Protein AF-0000000083554144 (afdb_homodimer)

Foldseek 3Di:
DDDDDDDDDPDDDDPDDDDDDDDDDDDDDDDDDDDDDPDPPPPPPPPPPPPPPPPLPLQPPDCVLQNLDAPDPDAWDDLVQLQVLAAPPFDSAFDFDPVLLVLLVVLVVCQQCQVAPLSPPDPDGSLVVLLVQLVVQLCVFAVLVCVLPVDSVVVSSVVSNVSSLLSVCSHPDLSSLLRSLLVLLQVCLPRVSDDSNSLNSNLVSSLVSSLVSNVVPSDPVNSNSSSRSSSSSSSSSSGNNVRVPDDPPDDGDDDPVPPPPPPPPPPDPPD/DDDPDDDDDDDDDDDDDDDDYDDDDDDPDDDDDPDDDDCPPPCPPPPPPPPPPVPLPLLPPDCVLQNLDAPDPDAWDDLVQLQVLAAPPFDSAFDFDPVLLVLLVVLVVCQQCLPAPLSPPDPDGSLVVLLVQLVVQLCVFAVLVCVLPVDSVVVSSVVSNVSSLLSVCSHPDLSSLLRSLLVLLQVCLPRVSDDSNSLNSNLVSSLVSSLVSNVVPSDPVNSNSSSRSSSSSSSSSSGNNVRVPDDPPDDGDDDPVPPPPPPPPPVPPDD

Sequence (542 aa):
MHGTQRAQKRGGQGWAALFVLAKLPSSCRGKDNISTTSSLSGGLSIIGMGAKQGKVARGDISEDKFPTKEFLKHGLASSDHVHHYLPANLPLFPTLNPTYAQECTKTWRDICKATPDKMKGYDKAGIVLFQDEFFHRLFQRDTSMEAVFPSPKKRAEVLVLAMTFVLRTAVEDHELVKNRCRHLGHMHRSIPLMRPHHFAVYVGTCIEVIMHWLGKEGTPYVGEAWSNVMGFYLKYILQAFLFQTVDEAEFAQNTNANVGPTTATTASKSAMHGTQRAQKRGGQGWAALFVLAKLPSSCRGKDNISTTSSLSGGLSIIGMGAKQGKVARGDISEDKFPTKEFLKHGLASSDHVHHYLPANLPLFPTLNPTYAQECTKTWRDICKATPDKMKGYDKAGIVLFQDEFFHRLFQRDTSMEAVFPSPKKRAEVLVLAMTFVLRTAVEDHELVKNRCRHLGHMHRSIPLMRPHHFAVYVGTCIEVIMHWLGKEGTPYVGEAWSNVMGFYLKYILQAFLFQTVDEAEFAQNTNANVGPTTATTASKSA

Secondary structure (DSSP, 8-state):
--------------------------------------------------------------TTTS--S---SS----HHHHHHTS-TTS-SS----HHHHHHHHHHHHHHHTT-SGGGTT--S-HHHHHHHHHHHHHHHH-TTHHHHS--HHHHHHHHHHHHHHHHHHTTS-HHHHHHHHHHHHHHHTT-TT--HHHHHHHHHHHHHHHHHHHGGG--HHHHHHHHHHHHHHHHHHHHHHTTTT--TT-------TT-------------/--------------------------------------------------------------TTTS--S---SS----HHHHHHTS-TTS-SS----HHHHHHHHHHHHHHHTT-SGGGTT--S-HHHHHHHHHHHHHHHH-TTHHHHS--HHHHHHHHHHHHHHHHHHTTS-HHHHHHHHHHHHHHHTT-TT--HHHHHHHHHHHHHHHHHHHGGG--HHHHHHHHHHHHHHHHHHHHHHTTTT--TT-------TT-------------

Solvent-accessible surface area (backbone atoms only — not comparable to full-atom values): 31967 Å² total; per-residue (Å²): 132,93,73,90,71,98,80,74,87,71,85,80,89,74,92,71,88,77,91,81,76,85,74,83,91,82,80,92,76,89,77,89,82,89,80,89,69,83,69,86,66,84,76,77,78,72,80,70,81,70,73,75,70,74,72,73,72,74,66,71,83,38,60,86,80,45,36,55,60,79,72,72,90,58,70,65,35,54,67,45,61,40,28,21,37,37,50,43,43,28,27,81,59,36,54,78,44,62,67,35,37,49,52,46,46,52,53,48,52,34,44,46,66,35,63,28,73,68,41,57,85,56,97,60,57,18,50,56,55,47,52,54,54,39,53,53,53,42,38,73,73,35,56,69,52,42,73,65,47,72,47,71,68,58,48,52,52,48,51,53,38,51,52,49,48,49,60,67,44,43,73,49,60,65,70,41,45,42,19,24,26,26,51,49,14,46,58,53,62,72,43,84,75,66,54,72,37,51,56,24,52,52,53,52,42,48,53,50,45,52,27,56,47,31,27,60,71,16,28,70,66,51,42,49,22,46,32,16,47,53,38,36,50,48,50,34,18,37,24,27,38,39,38,94,61,73,59,52,72,47,66,62,68,69,53,46,41,82,66,56,79,78,71,77,79,77,73,86,66,77,121,138,89,71,95,79,82,84,91,90,75,96,79,83,89,78,81,78,78,86,86,81,84,90,85,84,88,83,77,86,76,90,78,85,75,67,88,66,84,70,87,65,83,75,74,77,71,77,66,78,64,70,73,68,73,70,74,73,75,64,73,82,37,60,86,80,44,35,53,61,79,72,72,90,60,71,65,37,54,67,47,60,39,26,22,36,36,50,43,42,28,26,81,60,38,53,80,42,62,68,35,38,50,52,44,47,51,54,49,52,34,42,45,66,34,64,30,73,70,40,56,85,57,95,61,57,19,51,57,54,47,52,53,53,37,53,52,53,42,38,71,72,35,54,69,53,42,76,64,46,72,46,71,67,58,46,51,52,49,52,52,38,51,51,49,48,49,61,66,43,43,72,51,60,65,70,41,46,43,18,22,27,26,51,48,14,47,57,53,62,72,44,82,74,62,54,73,37,52,55,24,52,53,53,50,43,47,53,52,44,52,26,56,48,32,25,59,70,18,29,71,66,52,44,49,23,47,32,17,47,53,37,35,50,48,50,33,17,37,23,26,40,40,36,94,62,74,58,51,71,47,65,61,66,70,52,44,40,80,66,58,78,81,72,78,79,73,83,72,67,90,121

pLDDT: mean 75.61, std 32.8, range [14.61, 98.88]

Radius of gyration: 33.36 Å; Cα contacts (8 Å, |Δi|>4): 624; chains: 2; bounding box: 78×116×112 Å

Nearest PDB structures (foldseek):
  2qsp-assembly1_A  TM=7.028E-01  e=3.018E-03  Bos taurus
  6ii1-assembly1_A  TM=6.985E-01  e=4.819E-03  Bos taurus
  6ihx-assembly1_A  TM=6.980E-01  e=4.819E-03  Bos taurus
  1bbb-assembly1_A  TM=6.926E-01  e=5.292E-03  Homo sapiens
  1la6-assembly1_B-2  TM=7.670E-01  e=2.034E-01  Trematomus newnesi

Structure (mmCIF, N/CA/C/O backbone):
data_AF-0000000083554144-model_v1
#
loop_
_entity.id
_entity.type
_entity.pdbx_description
1 polymer 'Globin domain-containing protein'
#
loop_
_atom_site.group_PDB
_atom_site.id
_atom_site.type_symbol
_atom_site.label_atom_id
_atom_site.label_alt_id
_atom_site.label_comp_id
_atom_site.label_asym_id
_atom_site.label_entity_id
_atom_site.label_seq_id
_atom_site.pdbx_PDB_ins_code
_atom_site.Cartn_x
_atom_site.Cartn_y
_atom_site.Cartn_z
_atom_site.occupancy
_atom_site.B_iso_or_equiv
_atom_site.auth_seq_id
_atom_site.auth_comp_id
_atom_site.auth_asym_id
_atom_site.auth_atom_id
_atom_site.pdbx_PDB_model_num
ATOM 1 N N . MET A 1 1 ? 35.875 -9.719 46.844 1 17.88 1 MET A N 1
ATOM 2 C CA . MET A 1 1 ? 35.938 -11.172 46.906 1 17.88 1 MET A CA 1
ATOM 3 C C . MET A 1 1 ? 34.531 -11.781 46.906 1 17.88 1 MET A C 1
ATOM 5 O O . MET A 1 1 ? 34.281 -12.805 46.281 1 17.88 1 MET A O 1
ATOM 9 N N . HIS A 1 2 ? 33.719 -11.586 47.969 1 17.22 2 HIS A N 1
ATOM 10 C CA . HIS A 1 2 ? 33 -12.75 48.5 1 17.22 2 HIS A CA 1
ATOM 11 C C . HIS A 1 2 ? 31.859 -13.164 47.562 1 17.22 2 HIS A C 1
ATOM 13 O O . HIS A 1 2 ? 31.234 -12.312 46.938 1 17.22 2 HIS A O 1
ATOM 19 N N . GLY A 1 3 ? 31.469 -14.555 47.438 1 17.11 3 GLY A N 1
ATOM 20 C CA . GLY A 1 3 ? 31.047 -15.859 46.969 1 17.11 3 GLY A CA 1
ATOM 21 C C . GLY A 1 3 ? 29.578 -16.156 47.219 1 17.11 3 GLY A C 1
ATOM 22 O O . GLY A 1 3 ? 29.078 -17.219 46.844 1 17.11 3 GLY A O 1
ATOM 23 N N . THR A 1 4 ? 28.859 -15.43 48.125 1 17.31 4 THR A N 1
ATOM 24 C CA . THR A 1 4 ? 28 -16.359 48.844 1 17.31 4 THR A CA 1
ATOM 25 C C . THR A 1 4 ? 27.078 -17.109 47.875 1 17.31 4 THR A C 1
ATOM 27 O O . THR A 1 4 ? 26.812 -16.641 46.781 1 17.31 4 THR A O 1
ATOM 30 N N . GLN A 1 5 ? 26.406 -18.234 48.312 1 15.64 5 GLN A N 1
ATOM 31 C CA . GLN A 1 5 ? 26.031 -19.641 48.375 1 15.64 5 GLN A CA 1
ATOM 32 C C . GLN A 1 5 ? 24.594 -19.828 47.906 1 15.64 5 GLN A C 1
ATOM 34 O O . GLN A 1 5 ? 24.281 -20.844 47.281 1 15.64 5 GLN A O 1
ATOM 39 N N . ARG A 1 6 ? 23.516 -19.078 48.344 1 15.94 6 ARG A N 1
ATOM 40 C CA . ARG A 1 6 ? 22.547 -20 48.906 1 15.94 6 ARG A CA 1
ATOM 41 C C . ARG A 1 6 ? 21.859 -20.812 47.812 1 15.94 6 ARG A C 1
ATOM 43 O O . ARG A 1 6 ? 21.469 -20.266 46.781 1 15.94 6 ARG A O 1
ATOM 50 N N . ALA A 1 7 ? 21.656 -22.172 48.031 1 15.89 7 ALA A N 1
ATOM 51 C CA . ALA A 1 7 ? 21.391 -23.547 47.656 1 15.89 7 ALA A CA 1
ATOM 52 C C . ALA A 1 7 ? 19.969 -23.703 47.125 1 15.89 7 ALA A C 1
ATOM 54 O O . ALA A 1 7 ? 19.75 -24.203 46.031 1 15.89 7 ALA A O 1
ATOM 55 N N . GLN A 1 8 ? 18.953 -24.109 47.969 1 14.75 8 GLN A N 1
ATOM 56 C CA . GLN A 1 8 ? 18.484 -25.484 48.062 1 14.75 8 GLN A CA 1
ATOM 57 C C . GLN A 1 8 ? 17.172 -25.656 47.281 1 14.75 8 GLN A C 1
ATOM 59 O O . GLN A 1 8 ? 16.812 -26.766 46.875 1 14.75 8 GLN A O 1
ATOM 64 N N . LYS A 1 9 ? 16.156 -24.766 47.125 1 16.02 9 LYS A N 1
ATOM 65 C CA . LYS A 1 9 ? 14.891 -25.297 47.594 1 16.02 9 LYS A CA 1
ATOM 66 C C . LYS A 1 9 ? 14.258 -26.203 46.531 1 16.02 9 LYS A C 1
ATOM 68 O O . LYS A 1 9 ? 13.438 -25.75 45.719 1 16.02 9 LYS A O 1
ATOM 73 N N . ARG A 1 10 ? 14.836 -26.906 45.625 1 16.81 10 ARG A N 1
ATOM 74 C CA . ARG A 1 10 ? 14.094 -27.406 44.469 1 16.81 10 ARG A CA 1
ATOM 75 C C . ARG A 1 10 ? 13.258 -28.625 44.844 1 16.81 10 ARG A C 1
ATOM 77 O O . ARG A 1 10 ? 13.586 -29.75 44.438 1 16.81 10 ARG A O 1
ATOM 84 N N . GLY A 1 11 ? 12.68 -28.625 46.094 1 14.91 11 GLY A N 1
ATOM 85 C CA . GLY A 1 11 ? 12.164 -29.938 46.406 1 14.91 11 GLY A CA 1
ATOM 86 C C . GLY A 1 11 ? 11.258 -30.5 45.312 1 14.91 11 GLY A C 1
ATOM 87 O O . GLY A 1 11 ? 10.812 -29.75 44.438 1 14.91 11 GLY A O 1
ATOM 88 N N . GLY A 1 12 ? 10.852 -31.875 45.375 1 15.37 12 GLY A N 1
ATOM 89 C CA . GLY A 1 12 ? 10.648 -33.25 44.875 1 15.37 12 GLY A CA 1
ATOM 90 C C . GLY A 1 12 ? 9.203 -33.531 44.5 1 15.37 12 GLY A C 1
ATOM 91 O O . GLY A 1 12 ? 8.938 -34.156 43.469 1 15.37 12 GLY A O 1
ATOM 92 N N . GLN A 1 13 ? 8.062 -33.188 45.406 1 15.28 13 GLN A N 1
ATOM 93 C CA . GLN A 1 13 ? 7.27 -34.375 45.719 1 15.28 13 GLN A CA 1
ATOM 94 C C . GLN A 1 13 ? 6.348 -34.75 44.562 1 15.28 13 GLN A C 1
ATOM 96 O O . GLN A 1 13 ? 5.977 -33.906 43.75 1 15.28 13 GLN A O 1
ATOM 101 N N . GLY A 1 14 ? 5.902 -36.125 44.469 1 15.27 14 GLY A N 1
ATOM 102 C CA . GLY A 1 14 ? 5.426 -37.344 43.875 1 15.27 14 GLY A CA 1
ATOM 103 C C . GLY A 1 14 ? 3.92 -37.406 43.719 1 15.27 14 GLY A C 1
ATOM 104 O O . GLY A 1 14 ? 3.283 -38.406 44.031 1 15.27 14 GLY A O 1
ATOM 105 N N . TRP A 1 15 ? 3.18 -36.219 43.531 1 14.61 15 TRP A N 1
ATOM 106 C CA . TRP A 1 15 ? 1.787 -36.5 43.875 1 14.61 15 TRP A CA 1
ATOM 107 C C . TRP A 1 15 ? 1.261 -37.688 43.094 1 14.61 15 TRP A C 1
ATOM 109 O O . TRP A 1 15 ? 1.329 -37.719 41.875 1 14.61 15 TRP A O 1
ATOM 119 N N . ALA A 1 16 ? 0.867 -38.688 43.844 1 14.66 16 ALA A N 1
ATOM 120 C CA . ALA A 1 16 ? 0.382 -40.062 43.781 1 14.66 16 ALA A CA 1
ATOM 121 C C . ALA A 1 16 ? -0.88 -40.188 42.938 1 14.66 16 ALA A C 1
ATOM 123 O O . ALA A 1 16 ? -0.946 -41 42.031 1 14.66 16 ALA A O 1
ATOM 124 N N . ALA A 1 17 ? -2.139 -40.031 43.562 1 14.71 17 ALA A N 1
ATOM 125 C CA . ALA A 1 17 ? -2.904 -41.219 43.875 1 14.71 17 ALA A CA 1
ATOM 126 C C . ALA A 1 17 ? -3.775 -41.625 42.688 1 14.71 17 ALA A C 1
ATOM 128 O O . ALA A 1 17 ? -3.928 -40.875 41.719 1 14.71 17 ALA A O 1
ATOM 129 N N . LEU A 1 18 ? -5.129 -41.656 42.906 1 14.69 18 LEU A N 1
ATOM 130 C CA . LEU A 1 18 ? -5.973 -42.812 43.156 1 14.69 18 LEU A CA 1
ATOM 131 C C . LEU A 1 18 ? -6.824 -43.156 41.938 1 14.69 18 LEU A C 1
ATOM 133 O O . LEU A 1 18 ? -6.855 -44.281 41.469 1 14.69 18 LEU A O 1
ATOM 137 N N . PHE A 1 19 ? -8.133 -42.594 41.812 1 15.52 19 PHE A N 1
ATOM 138 C CA . PHE A 1 19 ? -9.203 -43.531 42.062 1 15.52 19 PHE A CA 1
ATOM 139 C C . PHE A 1 19 ? -9.562 -44.25 40.75 1 15.52 19 PHE A C 1
ATOM 141 O O . PHE A 1 19 ? -9.25 -43.781 39.656 1 15.52 19 PHE A O 1
ATOM 148 N N . VAL A 1 20 ? -10.859 -44.844 40.812 1 15.09 20 VAL A N 1
ATOM 149 C CA . VAL A 1 20 ? -11.594 -46.094 40.719 1 15.09 20 VAL A CA 1
ATOM 150 C C . VAL A 1 20 ? -12.195 -46.281 39.344 1 15.09 20 VAL A C 1
ATOM 152 O O . VAL A 1 20 ? -12.742 -45.344 38.781 1 15.09 20 VAL A O 1
ATOM 155 N N . LEU A 1 21 ? -12.078 -47.438 38.781 1 15.82 21 LEU A N 1
ATOM 156 C CA . LEU A 1 21 ? -12.188 -48.219 37.562 1 15.82 21 LEU A CA 1
ATOM 157 C C . LEU A 1 21 ? -13.648 -48.375 37.156 1 15.82 21 LEU A C 1
ATOM 159 O O . LEU A 1 21 ? -13.969 -49.25 36.344 1 15.82 21 LEU A O 1
ATOM 163 N N . ALA A 1 22 ? -14.609 -47.562 37.719 1 15.59 22 ALA A N 1
ATOM 164 C CA . ALA A 1 22 ? -15.758 -48.469 37.75 1 15.59 22 ALA A CA 1
ATOM 165 C C . ALA A 1 22 ? -16.141 -48.906 36.312 1 15.59 22 ALA A C 1
ATOM 167 O O . ALA A 1 22 ? -16.125 -48.094 35.406 1 15.59 22 ALA A O 1
ATOM 168 N N . LYS A 1 23 ? -16.531 -50.219 36.25 1 15.53 23 LYS A N 1
ATOM 169 C CA . LYS A 1 23 ? -16.656 -51.312 35.281 1 15.53 23 LYS A CA 1
ATOM 170 C C . LYS A 1 23 ? -17.875 -51.125 34.406 1 15.53 23 LYS A C 1
ATOM 172 O O . LYS A 1 23 ? -17.844 -51.469 33.219 1 15.53 23 LYS A O 1
ATOM 177 N N . LEU A 1 24 ? -19.094 -50.625 34.812 1 15.6 24 LEU A N 1
ATOM 178 C CA . LEU A 1 24 ? -19.969 -51.781 34.625 1 15.6 24 LEU A CA 1
ATOM 179 C C . LEU A 1 24 ? -20.281 -51.969 33.125 1 15.6 24 LEU A C 1
ATOM 181 O O . LEU A 1 24 ? -20.141 -51.031 32.344 1 15.6 24 LEU A O 1
ATOM 185 N N . PRO A 1 25 ? -21.516 -52.75 32.938 1 15.66 25 PRO A N 1
ATOM 186 C CA . PRO A 1 25 ? -21.906 -53.938 32.156 1 15.66 25 PRO A CA 1
ATOM 187 C C . PRO A 1 25 ? -22.391 -53.594 30.75 1 15.66 25 PRO A C 1
ATOM 189 O O . PRO A 1 25 ? -22.703 -52.438 30.469 1 15.66 25 PRO A O 1
ATOM 192 N N . SER A 1 26 ? -22.953 -54.656 30.141 1 15.27 26 SER A N 1
ATOM 193 C CA . SER A 1 26 ? -23 -55.469 28.938 1 15.27 26 SER A CA 1
ATOM 194 C C . SER A 1 26 ? -24.062 -54.969 27.969 1 15.27 26 SER A C 1
ATOM 196 O O . SER A 1 26 ? -23.781 -54.781 26.766 1 15.27 26 SER A O 1
ATOM 198 N N . SER A 1 27 ? -25.406 -55.156 28.297 1 15.12 27 SER A N 1
ATOM 199 C CA . SER A 1 27 ? -26.125 -56.188 27.531 1 15.12 27 SER A CA 1
ATOM 200 C C . SER A 1 27 ? -26.781 -55.562 26.297 1 15.12 27 SER A C 1
ATOM 202 O O . SER A 1 27 ? -26.688 -56.125 25.203 1 15.12 27 SER A O 1
ATOM 204 N N . CYS A 1 28 ? -27.984 -54.906 26.422 1 16.28 28 CYS A N 1
ATOM 205 C CA . CYS A 1 28 ? -29.219 -55.438 25.859 1 16.28 28 CYS A CA 1
ATOM 206 C C . CYS A 1 28 ? -29.328 -55.125 24.375 1 16.28 28 CYS A C 1
ATOM 208 O O . CYS A 1 28 ? -28.922 -54.062 23.922 1 16.28 28 CYS A O 1
ATOM 210 N N . ARG A 1 29 ? -30.188 -55.969 23.609 1 15.49 29 ARG A N 1
ATOM 211 C CA . ARG A 1 29 ? -30.406 -56.781 22.406 1 15.49 29 ARG A CA 1
ATOM 212 C C . ARG A 1 29 ? -31.141 -56 21.344 1 15.49 29 ARG A C 1
ATOM 214 O O . ARG A 1 29 ? -30.875 -56.156 20.141 1 15.49 29 ARG A O 1
ATOM 221 N N . GLY A 1 30 ? -32.25 -55.312 21.641 1 16 30 GLY A N 1
ATOM 222 C CA . GLY A 1 30 ? -33.406 -55.781 20.859 1 16 30 GLY A CA 1
ATOM 223 C C . GLY A 1 30 ? -33.344 -55.312 19.406 1 16 30 GLY A C 1
ATOM 224 O O . GLY A 1 30 ? -32.812 -54.25 19.125 1 16 30 GLY A O 1
ATOM 225 N N . LYS A 1 31 ? -33.969 -56.125 18.469 1 16.69 31 LYS A N 1
ATOM 226 C CA . LYS A 1 31 ? -33.906 -56.562 17.062 1 16.69 31 LYS A CA 1
ATOM 227 C C . LYS A 1 31 ? -34.562 -55.531 16.156 1 16.69 31 LYS A C 1
ATOM 229 O O . LYS A 1 31 ? -34.031 -55.188 15.094 1 16.69 31 LYS A O 1
ATOM 234 N N . ASP A 1 32 ? -35.906 -55.281 16.234 1 15.95 32 ASP A N 1
ATOM 235 C CA . ASP A 1 32 ? -36.719 -55.781 15.125 1 15.95 32 ASP A CA 1
ATOM 236 C C . ASP A 1 32 ? -36.562 -54.906 13.891 1 15.95 32 ASP A C 1
ATOM 238 O O . ASP A 1 32 ? -36.156 -53.75 13.992 1 15.95 32 ASP A O 1
ATOM 242 N N . ASN A 1 33 ? -37.719 -55.031 12.859 1 16.34 33 ASN A N 1
ATOM 243 C CA . ASN A 1 33 ? -37.938 -55.469 11.484 1 16.34 33 ASN A CA 1
ATOM 244 C C . ASN A 1 33 ? -38.125 -54.312 10.531 1 16.34 33 ASN A C 1
ATOM 246 O O . ASN A 1 33 ? -37.594 -54.312 9.43 1 16.34 33 ASN A O 1
ATOM 250 N N . ILE A 1 34 ? -39.031 -53.344 10.773 1 18.12 34 ILE A N 1
ATOM 251 C CA . ILE A 1 34 ? -40.062 -53.25 9.75 1 18.12 34 ILE A CA 1
ATOM 252 C C . ILE A 1 34 ? -39.5 -52.562 8.508 1 18.12 34 ILE A C 1
ATOM 254 O O . ILE A 1 34 ? -38.656 -51.656 8.617 1 18.12 34 ILE A O 1
ATOM 258 N N . SER A 1 35 ? -40.375 -52.719 7.285 1 16.84 35 SER A N 1
ATOM 259 C CA . SER A 1 35 ? -40.375 -53 5.852 1 16.84 35 SER A CA 1
ATOM 260 C C . SER A 1 35 ? -40.281 -51.719 5.039 1 16.84 35 SER A C 1
ATOM 262 O O . SER A 1 35 ? -39.438 -51.594 4.133 1 16.84 35 SER A O 1
ATOM 264 N N . THR A 1 36 ? -41.344 -50.844 5.012 1 19.66 36 THR A N 1
ATOM 265 C CA . THR A 1 36 ? -42.062 -50.625 3.758 1 19.66 36 THR A CA 1
ATOM 266 C C . THR A 1 36 ? -41.344 -49.594 2.906 1 19.66 36 THR A C 1
ATOM 268 O O . THR A 1 36 ? -41 -48.5 3.395 1 19.66 36 THR A O 1
ATOM 271 N N . THR A 1 37 ? -40.969 -49.938 1.632 1 17.34 37 THR A N 1
ATOM 272 C CA . THR A 1 37 ? -40.125 -49.531 0.53 1 17.34 37 THR A CA 1
ATOM 273 C C . THR A 1 37 ? -40.781 -48.406 -0.277 1 17.34 37 THR A C 1
ATOM 275 O O . THR A 1 37 ? -40.188 -47.938 -1.252 1 17.34 37 THR A O 1
ATOM 278 N N . SER A 1 38 ? -41.938 -47.781 0.047 1 20 38 SER A N 1
ATOM 279 C CA . SER A 1 38 ? -42.562 -47.375 -1.209 1 20 38 SER A CA 1
ATOM 280 C C . SER A 1 38 ? -41.688 -46.375 -1.958 1 20 38 SER A C 1
ATOM 282 O O . SER A 1 38 ? -41.062 -45.5 -1.344 1 20 38 SER A O 1
ATOM 284 N N . SER A 1 39 ? -41.438 -46.688 -3.305 1 17.97 39 SER A N 1
ATOM 285 C CA . SER A 1 39 ? -40.562 -46.281 -4.414 1 17.97 39 SER A CA 1
ATOM 286 C C . SER A 1 39 ? -41 -44.969 -5.008 1 17.97 39 SER A C 1
ATOM 288 O O . SER A 1 39 ? -40.656 -44.625 -6.133 1 17.97 39 SER A O 1
ATOM 290 N N . LEU A 1 40 ? -41.625 -44 -4.363 1 20.52 40 LEU A N 1
ATOM 291 C CA . LEU A 1 40 ? -42.188 -42.969 -5.227 1 20.52 40 LEU A CA 1
ATOM 292 C C . LEU A 1 40 ? -41.094 -42.281 -6.027 1 20.52 40 LEU A C 1
ATOM 294 O O . LEU A 1 40 ? -40.219 -41.656 -5.453 1 20.52 40 LEU A O 1
ATOM 298 N N . SER A 1 41 ? -40.844 -42.719 -7.305 1 18.3 41 SER A N 1
ATOM 299 C CA . SER A 1 41 ? -39.875 -42.375 -8.32 1 18.3 41 SER A CA 1
ATOM 300 C C . SER A 1 41 ? -40.156 -41 -8.93 1 18.3 41 SER A C 1
ATOM 302 O O . SER A 1 41 ? -39.625 -40.656 -9.969 1 18.3 41 SER A O 1
ATOM 304 N N . GLY A 1 42 ? -41.094 -40.156 -8.516 1 21.03 42 GLY A N 1
ATOM 305 C CA . GLY A 1 42 ? -41.438 -39.125 -9.484 1 21.03 42 GLY A CA 1
ATOM 306 C C . GLY A 1 42 ? -40.25 -38.281 -9.938 1 21.03 42 GLY A C 1
ATOM 307 O O . GLY A 1 42 ? -39.469 -37.844 -9.117 1 21.03 42 GLY A O 1
ATOM 308 N N . GLY A 1 43 ? -39.781 -38.5 -11.234 1 18.55 43 GLY A N 1
ATOM 309 C CA . GLY A 1 43 ? -38.656 -38 -12.008 1 18.55 43 GLY A CA 1
ATOM 310 C C . GLY A 1 43 ? -38.75 -36.5 -12.266 1 18.55 43 GLY A C 1
ATOM 311 O O . GLY A 1 43 ? -39.688 -36.031 -12.938 1 18.55 43 GLY A O 1
ATOM 312 N N . LEU A 1 44 ? -38.75 -35.594 -11.266 1 21.16 44 LEU A N 1
ATOM 313 C CA . LEU A 1 44 ? -38.719 -34.156 -11.547 1 21.16 44 LEU A CA 1
ATOM 314 C C . LEU A 1 44 ? -37.625 -33.844 -12.555 1 21.16 44 LEU A C 1
ATOM 316 O O . LEU A 1 44 ? -36.438 -34.094 -12.312 1 21.16 44 LEU A O 1
ATOM 320 N N . SER A 1 45 ? -38 -33.781 -13.875 1 20.95 45 SER A N 1
ATOM 321 C CA . SER A 1 45 ? -37.188 -33.312 -14.984 1 20.95 45 SER A CA 1
ATOM 322 C C . SER A 1 45 ? -36.656 -31.906 -14.727 1 20.95 45 SER A C 1
ATOM 324 O O . SER A 1 45 ? -37.438 -30.953 -14.633 1 20.95 45 SER A O 1
ATOM 326 N N . ILE A 1 46 ? -35.719 -31.703 -13.844 1 21.3 46 ILE A N 1
ATOM 327 C CA . ILE A 1 46 ? -35 -30.438 -13.695 1 21.3 46 ILE A CA 1
ATOM 328 C C . ILE A 1 46 ? -34.438 -30 -15.047 1 21.3 46 ILE A C 1
ATOM 330 O O . ILE A 1 46 ? -33.656 -30.703 -15.664 1 21.3 46 ILE A O 1
ATOM 334 N N . ILE A 1 47 ? -35.25 -29.328 -15.836 1 24 47 ILE A N 1
ATOM 335 C CA . ILE A 1 47 ? -34.812 -28.609 -17.031 1 24 47 ILE A CA 1
ATOM 336 C C . ILE A 1 47 ? -33.562 -27.828 -16.734 1 24 47 ILE A C 1
ATOM 338 O O . ILE A 1 47 ? -33.562 -26.891 -15.93 1 24 47 ILE A O 1
ATOM 342 N N . GLY A 1 48 ? -32.406 -28.453 -16.688 1 20.72 48 GLY A N 1
ATOM 343 C CA . GLY A 1 48 ? -31.062 -27.875 -16.578 1 20.72 48 GLY A CA 1
ATOM 344 C C . GLY A 1 48 ? -30.766 -26.859 -17.656 1 20.72 48 GLY A C 1
ATOM 345 O O . GLY A 1 48 ? -30.672 -27.188 -18.828 1 20.72 48 GLY A O 1
ATOM 346 N N . MET A 1 49 ? -31.422 -25.688 -17.703 1 24.17 49 MET A N 1
ATOM 347 C CA . MET A 1 49 ? -30.938 -24.625 -18.578 1 24.17 49 MET A CA 1
ATOM 348 C C . MET A 1 49 ? -29.406 -24.578 -18.562 1 24.17 49 MET A C 1
ATOM 350 O O . MET A 1 49 ? -28.797 -24.297 -17.531 1 24.17 49 MET A O 1
ATOM 354 N N . GLY A 1 50 ? -28.703 -25.484 -19.219 1 24.44 50 GLY A N 1
ATOM 355 C CA . GLY A 1 50 ? -27.281 -25.531 -19.531 1 24.44 50 GLY A CA 1
ATOM 356 C C . GLY A 1 50 ? -26.75 -24.234 -20.125 1 24.44 50 GLY A C 1
ATOM 357 O O . GLY A 1 50 ? -26.906 -24 -21.328 1 24.44 50 GLY A O 1
ATOM 358 N N . ALA A 1 51 ? -27.016 -23.094 -19.625 1 27.23 51 ALA A N 1
ATOM 359 C CA . ALA A 1 51 ? -26.234 -21.984 -20.188 1 27.23 51 ALA A CA 1
ATOM 360 C C . ALA A 1 51 ? -24.781 -22.406 -20.422 1 27.23 51 ALA A C 1
ATOM 362 O O . ALA A 1 51 ? -24.141 -22.953 -19.516 1 27.23 51 ALA A O 1
ATOM 363 N N . LYS A 1 52 ? -24.438 -22.672 -21.672 1 30.5 52 LYS A N 1
ATOM 364 C CA . LYS A 1 52 ? -23.078 -22.828 -22.172 1 30.5 52 LYS A CA 1
ATOM 365 C C . LYS A 1 52 ? -22.141 -21.812 -21.531 1 30.5 52 LYS A C 1
ATOM 367 O O . LYS A 1 52 ? -22.359 -20.609 -21.641 1 30.5 52 LYS A O 1
ATOM 372 N N . GLN A 1 53 ? -21.641 -22 -20.359 1 28.38 53 GLN A N 1
ATOM 373 C CA . GLN A 1 53 ? -20.438 -21.297 -19.938 1 28.38 53 GLN A CA 1
ATOM 374 C C . GLN A 1 53 ? -19.453 -21.141 -21.094 1 28.38 53 GLN A C 1
ATOM 376 O O . GLN A 1 53 ? -18.922 -22.141 -21.609 1 28.38 53 GLN A O 1
ATOM 381 N N . GLY A 1 54 ? -19.688 -20.344 -22.094 1 30.62 54 GLY A N 1
ATOM 382 C CA . GLY A 1 54 ? -18.594 -20.078 -23.031 1 30.62 54 GLY A CA 1
ATOM 383 C C . GLY A 1 54 ? -17.219 -20.266 -22.391 1 30.62 54 GLY A C 1
ATOM 384 O O . GLY A 1 54 ? -16.969 -19.75 -21.297 1 30.62 54 GLY A O 1
ATOM 385 N N . LYS A 1 55 ? -16.547 -21.406 -22.562 1 33.47 55 LYS A N 1
ATOM 386 C CA . LYS A 1 55 ? -15.172 -21.719 -22.219 1 33.47 55 LYS A CA 1
ATOM 387 C C . LYS A 1 55 ? -14.289 -20.484 -22.297 1 33.47 55 LYS A C 1
ATOM 389 O O . LYS A 1 55 ? -14.18 -19.859 -23.359 1 33.47 55 LYS A O 1
ATOM 394 N N . VAL A 1 56 ? -14.211 -19.594 -21.484 1 37 56 VAL A N 1
ATOM 395 C CA . VAL A 1 56 ? -13 -18.781 -21.359 1 37 56 VAL A CA 1
ATOM 396 C C . VAL A 1 56 ? -11.797 -19.562 -21.906 1 37 56 VAL A C 1
ATOM 398 O O . VAL A 1 56 ? -11.484 -20.656 -21.406 1 37 56 VAL A O 1
ATOM 401 N N . ALA A 1 57 ? -11.469 -19.594 -23.188 1 39 57 ALA A N 1
ATOM 402 C CA . ALA A 1 57 ? -10.25 -20.141 -23.766 1 39 57 ALA A CA 1
ATOM 403 C C . ALA A 1 57 ? -9.125 -20.188 -22.734 1 39 57 ALA A C 1
ATOM 405 O O . ALA A 1 57 ? -8.828 -19.188 -22.078 1 39 57 ALA A O 1
ATOM 406 N N . ARG A 1 58 ? -8.852 -21.219 -22.016 1 45.81 58 ARG A N 1
ATOM 407 C CA . ARG A 1 58 ? -7.699 -21.5 -21.156 1 45.81 58 ARG A CA 1
ATOM 408 C C . ARG A 1 58 ? -6.457 -20.781 -21.656 1 45.81 58 ARG A C 1
ATOM 410 O O . ARG A 1 58 ? -6.035 -20.969 -22.812 1 45.81 58 ARG A O 1
ATOM 417 N N . GLY A 1 59 ? -6.328 -19.516 -21.422 1 52.22 59 GLY A N 1
ATOM 418 C CA . GLY A 1 59 ? -5.18 -18.719 -21.828 1 52.22 59 GLY A CA 1
ATOM 419 C C . GLY A 1 59 ? -3.908 -19.531 -21.953 1 52.22 59 GLY A C 1
ATOM 420 O O . GLY A 1 59 ? -3.426 -20.109 -20.984 1 52.22 59 GLY A O 1
ATOM 421 N N . ASP A 1 60 ? -3.693 -20.109 -23.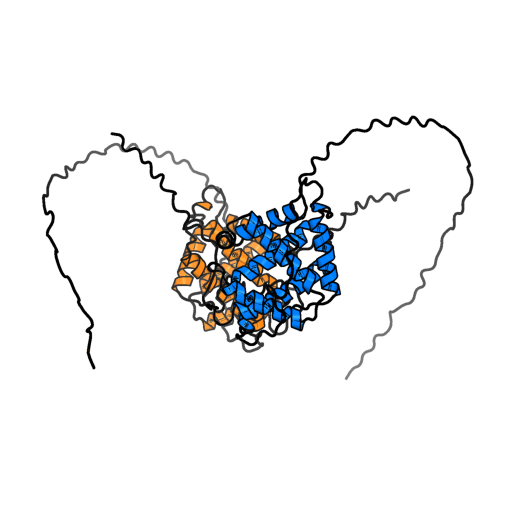062 1 65.06 60 ASP A N 1
ATOM 422 C CA . ASP A 1 60 ? -2.469 -20.797 -23.453 1 65.06 60 ASP A CA 1
ATOM 423 C C . ASP A 1 60 ? -1.236 -19.953 -23.141 1 65.06 60 ASP A C 1
ATOM 425 O O . ASP A 1 60 ? -1.205 -18.766 -23.422 1 65.06 60 ASP A O 1
ATOM 429 N N . ILE A 1 61 ? -0.502 -20.375 -22.047 1 77.5 61 ILE A N 1
ATOM 430 C CA . ILE A 1 61 ? 0.804 -19.781 -21.766 1 77.5 61 ILE A CA 1
ATOM 431 C C . ILE A 1 61 ? 1.797 -20.203 -22.844 1 77.5 61 ILE A C 1
ATOM 433 O O . ILE A 1 61 ? 2.65 -21.062 -22.625 1 77.5 61 ILE A O 1
ATOM 437 N N . SER A 1 62 ? 1.498 -19.703 -24.047 1 81.25 62 SER A N 1
ATOM 438 C CA . SER A 1 62 ? 2.32 -20.047 -25.203 1 81.25 62 SER A CA 1
ATOM 439 C C . SER A 1 62 ? 3.656 -19.312 -25.172 1 81.25 62 SER A C 1
ATOM 441 O O . SER A 1 62 ? 3.766 -18.234 -24.578 1 81.25 62 SER A O 1
ATOM 443 N N . GLU A 1 63 ? 4.672 -19.891 -25.797 1 84.62 63 GLU A N 1
ATOM 444 C CA . GLU A 1 63 ? 6.004 -19.297 -25.906 1 84.62 63 GLU A CA 1
ATOM 445 C C . GLU A 1 63 ? 5.965 -17.984 -26.672 1 84.62 63 GLU A C 1
ATOM 447 O O . GLU A 1 63 ? 6.801 -17.109 -26.469 1 84.62 63 GLU A O 1
ATOM 452 N N . ASP A 1 64 ? 5.023 -17.797 -27.469 1 79.56 64 ASP A N 1
ATOM 453 C CA . ASP A 1 64 ? 4.887 -16.562 -28.25 1 79.56 64 ASP A CA 1
ATOM 454 C C . ASP A 1 64 ? 4.441 -15.406 -27.359 1 79.56 64 ASP A C 1
ATOM 456 O O . ASP A 1 64 ? 4.93 -14.281 -27.5 1 79.56 64 ASP A O 1
ATOM 460 N N . LYS A 1 65 ? 3.602 -15.719 -26.453 1 81.44 65 LYS A N 1
ATOM 461 C CA . LYS A 1 65 ? 3.045 -14.688 -25.594 1 81.44 65 LYS A CA 1
ATOM 462 C C . LYS A 1 65 ? 3.906 -14.484 -24.344 1 81.44 65 LYS A C 1
ATOM 464 O O . LYS A 1 65 ? 4.078 -13.359 -23.875 1 81.44 65 LYS A O 1
ATOM 469 N N . PHE A 1 66 ? 4.438 -15.633 -23.922 1 87.44 66 PHE A N 1
ATOM 470 C CA . PHE A 1 66 ? 5.238 -15.617 -22.703 1 87.44 66 PHE A CA 1
ATOM 471 C C . PHE A 1 66 ? 6.57 -16.328 -22.922 1 87.44 66 PHE A C 1
ATOM 473 O O . PHE A 1 66 ? 6.773 -17.438 -22.438 1 87.44 66 PHE A O 1
ATOM 480 N N . PRO A 1 67 ? 7.48 -15.672 -23.578 1 90.5 67 PRO A N 1
ATOM 481 C CA . PRO A 1 67 ? 8.719 -16.344 -23.969 1 90.5 67 PRO A CA 1
ATOM 482 C C . PRO A 1 67 ? 9.617 -16.672 -22.766 1 90.5 67 PRO A C 1
ATOM 484 O O . PRO A 1 67 ? 9.68 -15.891 -21.812 1 90.5 67 PRO A O 1
ATOM 487 N N . THR A 1 68 ? 10.367 -17.719 -22.906 1 91.69 68 THR A N 1
ATOM 488 C CA . THR A 1 68 ? 11.312 -18.156 -21.891 1 91.69 68 THR A CA 1
ATOM 489 C C . THR A 1 68 ? 12.727 -17.703 -22.234 1 91.69 68 THR A C 1
ATOM 491 O O . THR A 1 68 ? 13.648 -17.859 -21.422 1 91.69 68 THR A O 1
ATOM 494 N N . LYS A 1 69 ? 12.859 -17.234 -23.406 1 91.62 69 LYS A N 1
ATOM 495 C CA . LYS A 1 69 ? 14.188 -16.797 -23.844 1 91.62 69 LYS A CA 1
ATOM 496 C C . LYS A 1 69 ? 14.766 -15.758 -22.875 1 91.62 69 LYS A C 1
ATOM 498 O O . LYS A 1 69 ? 14.023 -14.961 -22.297 1 91.62 69 LYS A O 1
ATOM 503 N N . GLU A 1 70 ? 16.062 -15.742 -22.812 1 93.12 70 GLU A N 1
ATOM 504 C CA . GLU A 1 70 ? 16.734 -14.805 -21.906 1 93.12 70 GLU A CA 1
ATOM 505 C C . GLU A 1 70 ? 16.406 -13.359 -22.266 1 93.12 70 GLU A C 1
ATOM 507 O O . GLU A 1 70 ? 16.391 -13 -23.453 1 93.12 70 GLU A O 1
ATOM 512 N N . PHE A 1 71 ? 16.078 -12.617 -21.297 1 93.5 71 PHE A N 1
ATOM 513 C CA . PHE A 1 71 ? 15.766 -11.203 -21.469 1 93.5 71 PHE A CA 1
ATOM 514 C C . PHE A 1 71 ? 17.047 -10.367 -21.531 1 93.5 71 PHE A C 1
ATOM 516 O O . PHE A 1 71 ? 17.469 -9.797 -20.531 1 93.5 71 PHE A O 1
ATOM 523 N N . LEU A 1 72 ? 17.766 -10.211 -22.625 1 86.31 72 LEU A N 1
ATOM 524 C CA . LEU A 1 72 ? 19.094 -9.633 -22.75 1 86.31 72 LEU A CA 1
ATOM 525 C C . LEU A 1 72 ? 19.047 -8.312 -23.516 1 86.31 72 LEU A C 1
ATOM 527 O O . LEU A 1 72 ? 19.969 -7.504 -23.438 1 86.31 72 LEU A O 1
ATOM 531 N N . LYS A 1 73 ? 18.016 -8.07 -24.172 1 84.38 73 LYS A N 1
ATOM 532 C CA . LYS A 1 73 ? 17.969 -6.961 -25.125 1 84.38 73 LYS A CA 1
ATOM 533 C C . LYS A 1 73 ? 17.688 -5.641 -24.422 1 84.38 73 LYS A C 1
ATOM 535 O O . LYS A 1 73 ? 17.953 -4.566 -24.969 1 84.38 73 LYS A O 1
ATOM 540 N N . HIS A 1 74 ? 17.172 -5.762 -23.266 1 88.38 74 HIS A N 1
ATOM 541 C CA . HIS A 1 74 ? 16.797 -4.543 -22.562 1 88.38 74 HIS A CA 1
ATOM 542 C C . HIS A 1 74 ? 17.406 -4.496 -21.156 1 88.38 74 HIS A C 1
ATOM 544 O O . HIS A 1 74 ? 17.828 -5.527 -20.625 1 88.38 74 HIS A O 1
ATOM 550 N N . GLY A 1 75 ? 17.516 -3.363 -20.609 1 93.19 75 GLY A N 1
ATOM 551 C CA . GLY A 1 75 ? 18.031 -3.186 -19.266 1 93.19 75 GLY A CA 1
ATOM 552 C C . GLY A 1 75 ? 17.016 -3.461 -18.188 1 93.19 75 GLY A C 1
ATOM 553 O O . GLY A 1 75 ? 15.844 -3.738 -18.484 1 93.19 75 GLY A O 1
ATOM 554 N N . LEU A 1 76 ? 17.5 -3.557 -16.938 1 96.88 76 LEU A N 1
ATOM 555 C CA . LEU A 1 76 ? 16.656 -3.789 -15.758 1 96.88 76 LEU A CA 1
ATOM 556 C C . LEU A 1 76 ? 16.734 -2.604 -14.797 1 96.88 76 LEU A C 1
ATOM 558 O O . LEU A 1 76 ? 17.75 -1.912 -14.727 1 96.88 76 LEU A O 1
ATOM 562 N N . ALA A 1 77 ? 15.641 -2.383 -14.125 1 96.94 77 ALA A N 1
ATOM 563 C CA . ALA A 1 77 ? 15.578 -1.299 -13.148 1 96.94 77 ALA A CA 1
ATOM 564 C C . ALA A 1 77 ? 16.422 -1.619 -11.922 1 96.94 77 ALA A C 1
ATOM 566 O O . ALA A 1 77 ? 16.734 -2.781 -11.664 1 96.94 77 ALA A O 1
ATOM 567 N N . SER A 1 78 ? 16.766 -0.538 -11.164 1 94.38 78 SER A N 1
ATOM 568 C CA . SER A 1 78 ? 17.531 -0.698 -9.93 1 94.38 78 SER A CA 1
ATOM 569 C C . SER A 1 78 ? 16.688 -1.362 -8.844 1 94.38 78 SER A C 1
ATOM 571 O O . SER A 1 78 ? 15.453 -1.333 -8.898 1 94.38 78 SER A O 1
ATOM 573 N N . SER A 1 79 ? 17.375 -1.917 -7.895 1 94.56 79 SER A N 1
ATOM 574 C CA . SER A 1 79 ? 16.688 -2.598 -6.797 1 94.56 79 SER A CA 1
ATOM 575 C C . SER A 1 79 ? 15.82 -1.634 -6 1 94.56 79 SER A C 1
ATOM 577 O O . SER A 1 79 ? 14.727 -1.994 -5.562 1 94.56 79 SER A O 1
ATOM 579 N N . ASP A 1 80 ? 16.281 -0.427 -5.793 1 93.38 80 ASP A N 1
ATOM 580 C CA . ASP A 1 80 ? 15.516 0.57 -5.051 1 93.38 80 ASP A CA 1
ATOM 581 C C . ASP A 1 80 ? 14.18 0.866 -5.734 1 93.38 80 ASP A C 1
ATOM 583 O O . ASP A 1 80 ? 13.148 0.992 -5.074 1 93.38 80 ASP A O 1
ATOM 587 N N . HIS A 1 81 ? 14.281 0.949 -7.059 1 96.19 81 HIS A N 1
ATOM 588 C CA . HIS A 1 81 ? 13.055 1.186 -7.82 1 96.19 81 HIS A CA 1
ATOM 589 C C . HIS A 1 81 ? 12.07 0.033 -7.656 1 96.19 81 HIS A C 1
ATOM 591 O O . HIS A 1 81 ? 10.883 0.255 -7.418 1 96.19 81 HIS A O 1
ATOM 597 N N . VAL A 1 82 ? 12.562 -1.132 -7.773 1 97.69 82 VAL A N 1
ATOM 598 C CA . VAL A 1 82 ? 11.711 -2.309 -7.688 1 97.69 82 VAL A CA 1
ATOM 599 C C . VAL A 1 82 ? 11.102 -2.406 -6.293 1 97.69 82 VAL A C 1
ATOM 601 O O . VAL A 1 82 ? 9.891 -2.617 -6.148 1 97.69 82 VAL A O 1
ATOM 604 N N . HIS A 1 83 ? 11.883 -2.17 -5.258 1 97.25 83 HIS A N 1
ATOM 605 C CA . HIS A 1 83 ? 11.422 -2.291 -3.881 1 97.25 83 HIS A CA 1
ATOM 606 C C . HIS A 1 83 ? 10.375 -1.228 -3.559 1 97.25 83 HIS A C 1
ATOM 608 O O . HIS A 1 83 ? 9.43 -1.485 -2.805 1 97.25 83 HIS A O 1
ATOM 614 N N . HIS A 1 84 ? 10.492 -0.11 -4.117 1 97.81 84 HIS A N 1
ATOM 615 C CA . HIS A 1 84 ? 9.547 0.969 -3.865 1 97.81 84 HIS A CA 1
ATOM 616 C C . HIS A 1 84 ? 8.148 0.593 -4.336 1 97.81 84 HIS A C 1
ATOM 618 O O . HIS A 1 84 ? 7.152 1.006 -3.734 1 97.81 84 HIS A O 1
ATOM 624 N N . TYR A 1 85 ? 8.109 -0.135 -5.383 1 98.06 85 TYR A N 1
ATOM 625 C CA . TYR A 1 85 ? 6.809 -0.409 -5.984 1 98.06 85 TYR A CA 1
ATOM 626 C C . TYR A 1 85 ? 6.348 -1.825 -5.66 1 98.06 85 TYR A C 1
ATOM 628 O O . TYR A 1 85 ? 5.344 -2.295 -6.203 1 98.06 85 TYR A O 1
ATOM 636 N N . LEU A 1 86 ? 7.07 -2.52 -4.824 1 97.88 86 LEU A N 1
ATOM 637 C CA . LEU A 1 86 ? 6.602 -3.746 -4.191 1 97.88 86 LEU A CA 1
ATOM 638 C C . LEU A 1 86 ? 5.789 -3.432 -2.939 1 97.88 86 LEU A C 1
ATOM 640 O O . LEU A 1 86 ? 6.211 -2.629 -2.105 1 97.88 86 LEU A O 1
ATOM 644 N N . PRO A 1 87 ? 4.59 -4.102 -2.797 1 97.56 87 PRO A N 1
ATOM 645 C CA . PRO A 1 87 ? 3.791 -3.814 -1.605 1 97.56 87 PRO A CA 1
ATOM 646 C C . PRO A 1 87 ? 4.555 -4.07 -0.307 1 97.56 87 PRO A C 1
ATOM 648 O O . PRO A 1 87 ? 5.277 -5.062 -0.196 1 97.56 87 PRO A O 1
ATOM 651 N N . ALA A 1 88 ? 4.359 -3.223 0.653 1 97.31 88 ALA A N 1
ATOM 652 C CA . ALA A 1 88 ? 5.105 -3.234 1.908 1 97.31 88 ALA A CA 1
ATOM 653 C C . ALA A 1 88 ? 4.785 -4.484 2.725 1 97.31 88 ALA A C 1
ATOM 655 O O . ALA A 1 88 ? 5.551 -4.867 3.613 1 97.31 88 ALA A O 1
ATOM 656 N N . ASN A 1 89 ? 3.602 -5.086 2.508 1 96.88 89 ASN A N 1
ATOM 657 C CA . ASN A 1 89 ? 3.193 -6.238 3.303 1 96.88 89 ASN A CA 1
ATOM 658 C C . ASN A 1 89 ? 3.631 -7.551 2.656 1 96.88 89 ASN A C 1
ATOM 660 O O . ASN A 1 89 ? 3.223 -8.625 3.092 1 96.88 89 ASN A O 1
ATOM 664 N N . LEU A 1 90 ? 4.383 -7.465 1.534 1 98.19 90 LEU A N 1
ATOM 665 C CA . LEU A 1 90 ? 5.016 -8.633 0.931 1 98.19 90 LEU A CA 1
ATOM 666 C C . LEU A 1 90 ? 6.477 -8.742 1.351 1 98.19 90 LEU A C 1
ATOM 668 O O . LEU A 1 90 ? 7.074 -7.754 1.79 1 98.19 90 LEU A O 1
ATOM 672 N N . PRO A 1 91 ? 7.078 -9.945 1.211 1 97.94 91 PRO A N 1
ATOM 673 C CA . PRO A 1 91 ? 8.492 -10.07 1.553 1 97.94 91 PRO A CA 1
ATOM 674 C C . PRO A 1 91 ? 9.398 -9.211 0.668 1 97.94 91 PRO A C 1
ATOM 676 O O . PRO A 1 91 ? 9.133 -9.062 -0.527 1 97.94 91 PRO A O 1
ATOM 679 N N . LEU A 1 92 ? 10.414 -8.648 1.28 1 96.38 92 LEU A N 1
ATOM 680 C CA . LEU A 1 92 ? 11.43 -7.918 0.525 1 96.38 92 LEU A CA 1
ATOM 681 C C . LEU A 1 92 ? 12.062 -8.812 -0.537 1 96.38 92 LEU A C 1
ATOM 683 O O . LEU A 1 92 ? 12.375 -8.352 -1.636 1 96.38 92 LEU A O 1
ATOM 687 N N . PHE A 1 93 ? 12.188 -10.094 -0.175 1 96.19 93 PHE A N 1
ATOM 688 C CA . PHE A 1 93 ? 12.742 -11.086 -1.091 1 96.19 93 PHE A CA 1
ATOM 689 C C . PHE A 1 93 ? 11.82 -12.297 -1.212 1 96.19 93 PHE A C 1
ATOM 691 O O . PHE A 1 93 ? 12.109 -13.352 -0.651 1 96.19 93 PHE A O 1
ATOM 698 N N . PRO A 1 94 ? 10.781 -12.117 -2.01 1 97.94 94 PRO A N 1
ATOM 699 C CA . PRO A 1 94 ? 9.859 -13.234 -2.195 1 97.94 94 PRO A CA 1
ATOM 700 C C . PRO A 1 94 ? 10.5 -14.422 -2.906 1 97.94 94 PRO A C 1
ATOM 702 O O . PRO A 1 94 ? 11.344 -14.234 -3.785 1 97.94 94 PRO A O 1
ATOM 705 N N . THR A 1 95 ? 10.086 -15.562 -2.533 1 96.94 95 THR A N 1
ATOM 706 C CA . THR A 1 95 ? 10.648 -16.781 -3.107 1 96.94 95 THR A CA 1
ATOM 707 C C . THR A 1 95 ? 9.547 -17.672 -3.666 1 96.94 95 THR A C 1
ATOM 709 O O . THR A 1 95 ? 8.422 -17.656 -3.17 1 96.94 95 THR A O 1
ATOM 712 N N . LEU A 1 96 ? 9.961 -18.391 -4.648 1 96.81 96 LEU A N 1
ATOM 713 C CA . LEU A 1 96 ? 9.078 -19.375 -5.25 1 96.81 96 LEU A CA 1
ATOM 714 C C . LEU A 1 96 ? 9.492 -20.797 -4.863 1 96.81 96 LEU A C 1
ATOM 716 O O . LEU A 1 96 ? 10.688 -21.109 -4.871 1 96.81 96 LEU A O 1
ATOM 720 N N . ASN A 1 97 ? 8.531 -21.578 -4.453 1 95.31 97 ASN A N 1
ATOM 721 C CA . ASN A 1 97 ? 8.789 -23 -4.25 1 95.31 97 ASN A CA 1
ATOM 722 C C . ASN A 1 97 ? 7.547 -23.844 -4.527 1 95.31 97 ASN A C 1
ATOM 724 O O . ASN A 1 97 ? 6.434 -23.312 -4.566 1 95.31 97 ASN A O 1
ATOM 728 N N . PRO A 1 98 ? 7.754 -25.109 -4.73 1 95.94 98 PRO A N 1
ATOM 729 C CA . PRO A 1 98 ? 6.637 -25.969 -5.145 1 95.94 98 PRO A CA 1
ATOM 730 C C . PRO A 1 98 ? 5.523 -26.031 -4.098 1 95.94 98 PRO A C 1
ATOM 732 O O . PRO A 1 98 ? 4.348 -26.156 -4.449 1 95.94 98 PRO A O 1
ATOM 735 N N . THR A 1 99 ? 5.844 -25.953 -2.885 1 97.5 99 THR A N 1
ATOM 736 C CA . THR A 1 99 ? 4.844 -26.016 -1.828 1 97.5 99 THR A CA 1
ATOM 737 C C . THR A 1 99 ? 3.934 -24.797 -1.864 1 97.5 99 THR A C 1
ATOM 739 O O . THR A 1 99 ? 2.715 -24.906 -1.734 1 97.5 99 THR A O 1
ATOM 742 N N . TYR A 1 100 ? 4.562 -23.625 -2.02 1 98.25 100 TYR A N 1
ATOM 743 C CA . TYR A 1 100 ? 3.777 -22.406 -2.164 1 98.25 100 TYR A CA 1
ATOM 744 C C . TYR A 1 100 ? 2.885 -22.469 -3.398 1 98.25 100 TYR A C 1
ATOM 746 O O . TYR A 1 100 ? 1.708 -22.109 -3.344 1 98.25 100 TYR A O 1
ATOM 754 N N . ALA A 1 101 ? 3.461 -22.984 -4.504 1 98.19 101 ALA A N 1
ATOM 755 C CA . ALA A 1 101 ? 2.713 -23.094 -5.75 1 98.19 101 ALA A CA 1
ATOM 756 C C . ALA A 1 101 ? 1.495 -24 -5.582 1 98.19 101 ALA A C 1
ATOM 758 O O . ALA A 1 101 ? 0.402 -23.672 -6.055 1 98.19 101 ALA A O 1
ATOM 759 N N . GLN A 1 102 ? 1.688 -25.031 -4.934 1 98.25 102 GLN A N 1
ATOM 760 C CA . GLN A 1 102 ? 0.606 -25.984 -4.711 1 98.25 102 GLN A CA 1
ATOM 761 C C . GLN A 1 102 ? -0.491 -25.391 -3.84 1 98.25 102 GLN A C 1
ATOM 763 O O . GLN A 1 102 ? -1.679 -25.562 -4.117 1 98.25 102 GLN A O 1
ATOM 768 N N . GLU A 1 103 ? -0.064 -24.719 -2.797 1 98.56 103 GLU A N 1
ATOM 769 C CA . GLU A 1 103 ? -1.031 -24.094 -1.9 1 98.56 103 GLU A CA 1
ATOM 770 C C . GLU A 1 103 ? -1.853 -23.031 -2.629 1 98.56 103 GLU A C 1
ATOM 772 O O . GLU A 1 103 ? -3.068 -22.953 -2.451 1 98.56 103 GLU A O 1
ATOM 777 N N . CYS A 1 104 ? -1.213 -22.203 -3.441 1 98.81 104 CYS A N 1
ATOM 778 C CA . CYS A 1 104 ? -1.909 -21.172 -4.203 1 98.81 104 CYS A CA 1
ATOM 779 C C . CYS A 1 104 ? -2.863 -21.797 -5.215 1 98.81 104 CYS A C 1
ATOM 781 O O . CYS A 1 104 ? -3.994 -21.328 -5.375 1 98.81 104 CYS A O 1
ATOM 783 N N . THR A 1 105 ? -2.416 -22.875 -5.871 1 98.56 105 THR A N 1
ATOM 784 C CA . THR A 1 105 ? -3.25 -23.562 -6.852 1 98.56 105 THR A CA 1
ATOM 785 C C . THR A 1 105 ? -4.496 -24.141 -6.191 1 98.56 105 THR A C 1
ATOM 787 O O . THR A 1 105 ? -5.609 -23.984 -6.699 1 98.56 105 THR A O 1
ATOM 790 N N . LYS A 1 106 ? -4.281 -24.75 -5.082 1 98.44 106 LYS A N 1
ATOM 791 C CA . LYS A 1 106 ? -5.387 -25.359 -4.348 1 98.44 106 LYS A CA 1
ATOM 792 C C . LYS A 1 106 ? -6.395 -24.312 -3.893 1 98.44 106 LYS A C 1
ATOM 794 O O . LYS A 1 106 ? -7.598 -24.469 -4.105 1 98.44 106 LYS A O 1
ATOM 799 N N . THR A 1 107 ? -5.938 -23.266 -3.309 1 98.38 107 THR A N 1
ATOM 800 C CA . THR A 1 107 ? -6.84 -22.281 -2.736 1 98.38 107 THR A CA 1
ATOM 801 C C . THR A 1 107 ? -7.523 -21.469 -3.836 1 98.38 107 THR A C 1
ATOM 803 O O . THR A 1 107 ? -8.672 -21.047 -3.684 1 98.38 107 THR A O 1
ATOM 806 N N . TRP A 1 108 ? -6.848 -21.281 -4.969 1 98.5 108 TRP A N 1
ATOM 807 C CA . TRP A 1 108 ? -7.484 -20.625 -6.109 1 98.5 108 TRP A CA 1
ATOM 808 C C . TRP A 1 108 ? -8.602 -21.484 -6.676 1 98.5 108 TRP A C 1
ATOM 810 O O . TRP A 1 108 ? -9.68 -20.984 -7 1 98.5 108 TRP A O 1
ATOM 820 N N . ARG A 1 109 ? -8.352 -22.75 -6.801 1 97.88 109 ARG A N 1
ATOM 821 C CA . ARG A 1 109 ? -9.375 -23.688 -7.258 1 97.88 109 ARG A CA 1
ATOM 822 C C . ARG A 1 109 ? -10.594 -23.656 -6.344 1 97.88 109 ARG A C 1
ATOM 824 O O . ARG A 1 109 ? -11.734 -23.656 -6.82 1 97.88 109 ARG A O 1
ATOM 831 N N . ASP A 1 110 ? -10.336 -23.594 -5.051 1 97.62 110 ASP A N 1
ATOM 832 C CA . ASP A 1 110 ? -11.43 -23.516 -4.082 1 97.62 110 ASP A CA 1
ATOM 833 C C . ASP A 1 110 ? -12.273 -22.266 -4.293 1 97.62 110 ASP A C 1
ATOM 835 O O . ASP A 1 110 ? -13.5 -22.328 -4.242 1 97.62 110 ASP A O 1
ATOM 839 N N . ILE A 1 111 ? -11.648 -21.141 -4.566 1 98 111 ILE A N 1
ATOM 840 C CA . ILE A 1 111 ? -12.352 -19.891 -4.805 1 98 111 ILE A CA 1
ATOM 841 C C . ILE A 1 111 ? -13.164 -19.984 -6.09 1 98 111 ILE A C 1
ATOM 843 O O . ILE A 1 111 ? -14.352 -19.641 -6.109 1 98 111 ILE A O 1
ATOM 847 N N . CYS A 1 112 ? -12.555 -20.547 -7.137 1 96.94 112 CYS A N 1
ATOM 848 C CA . CYS A 1 112 ? -13.234 -20.641 -8.422 1 96.94 112 CYS A CA 1
ATOM 849 C C . CYS A 1 112 ? -14.461 -21.531 -8.328 1 96.94 112 CYS A C 1
ATOM 851 O O . CYS A 1 112 ? -15.477 -21.281 -8.977 1 96.94 112 CYS A O 1
ATOM 853 N N . LYS A 1 113 ? -14.414 -22.469 -7.441 1 94.75 113 LYS A N 1
ATOM 854 C CA . LYS A 1 113 ? -15.508 -23.438 -7.285 1 94.75 113 LYS A CA 1
ATOM 855 C C . LYS A 1 113 ? -16.484 -22.984 -6.203 1 94.75 113 LYS A C 1
ATOM 857 O O . LYS A 1 113 ? -17.453 -23.672 -5.914 1 94.75 113 LYS A O 1
ATOM 862 N N . ALA A 1 114 ? -16.172 -21.906 -5.516 1 95.38 114 ALA A N 1
ATOM 863 C CA . ALA A 1 114 ? -17 -21.344 -4.453 1 95.38 114 ALA A CA 1
ATOM 864 C C . ALA A 1 114 ? -17.188 -22.344 -3.307 1 95.38 114 ALA A C 1
ATOM 866 O O . ALA A 1 114 ? -18.297 -22.516 -2.801 1 95.38 114 ALA A O 1
ATOM 867 N N . THR A 1 115 ? -16.094 -22.953 -2.922 1 93.94 115 THR A N 1
ATOM 868 C CA . THR A 1 115 ? -16.172 -23.969 -1.871 1 93.94 115 THR A CA 1
ATOM 869 C C . THR A 1 115 ? -15.992 -23.328 -0.495 1 93.94 115 THR A C 1
ATOM 871 O O . THR A 1 115 ? -16.453 -23.875 0.509 1 93.94 115 THR A O 1
ATOM 874 N N . PRO A 1 116 ? -15.289 -22.25 -0.377 1 94 116 PRO A N 1
ATOM 875 C CA . PRO A 1 116 ? -15.148 -21.641 0.947 1 94 116 PRO A CA 1
ATOM 876 C C . PRO A 1 116 ? -16.484 -21.25 1.558 1 94 116 PRO A C 1
ATOM 878 O O . PRO A 1 116 ? -17.406 -20.844 0.836 1 94 116 PRO A O 1
ATOM 881 N N . ASP A 1 117 ? -16.5 -21.281 2.898 1 91.75 117 ASP A N 1
ATOM 882 C CA . ASP A 1 117 ? -17.75 -21.031 3.629 1 91.75 117 ASP A CA 1
ATOM 883 C C . ASP A 1 117 ? -18.297 -19.641 3.314 1 91.75 117 ASP A C 1
ATOM 885 O O . ASP A 1 117 ? -19.516 -19.469 3.186 1 91.75 117 ASP A O 1
ATOM 889 N N . LYS A 1 118 ? -17.453 -18.734 3.113 1 92.12 118 LYS A N 1
ATOM 890 C CA . LYS A 1 118 ? -17.859 -17.344 2.914 1 92.12 118 LYS A CA 1
ATOM 891 C C . LYS A 1 118 ? -18.578 -17.172 1.585 1 92.12 118 LYS A C 1
ATOM 893 O O . LYS A 1 118 ? -19.266 -16.172 1.37 1 92.12 118 LYS A O 1
ATOM 898 N N . MET A 1 119 ? -18.406 -18.094 0.727 1 94.06 119 MET A N 1
ATOM 899 C CA . MET A 1 119 ? -19 -17.984 -0.604 1 94.06 119 MET A CA 1
ATOM 900 C C . MET A 1 119 ? -20.312 -18.766 -0.69 1 94.06 119 MET A C 1
ATOM 902 O O . MET A 1 119 ? -21.047 -18.641 -1.674 1 94.06 119 MET A O 1
ATOM 906 N N . LYS A 1 120 ? -20.516 -19.406 0.434 1 90.19 120 LYS A N 1
ATOM 907 C CA . LYS A 1 120 ? -21.75 -20.188 0.453 1 90.19 120 LYS A CA 1
ATOM 908 C C . LYS A 1 120 ? -22.984 -19.281 0.513 1 90.19 120 LYS A C 1
ATOM 910 O O . LYS A 1 120 ? -22.984 -18.281 1.231 1 90.19 120 LYS A O 1
ATOM 915 N N . GLY A 1 121 ? -23.828 -19.438 -0.242 1 89.75 121 GLY A N 1
ATOM 916 C CA . GLY A 1 121 ? -25.031 -18.641 -0.217 1 89.75 121 GLY A CA 1
ATOM 917 C C . GLY A 1 121 ? -25.203 -17.75 -1.44 1 89.75 121 GLY A C 1
ATOM 918 O O . GLY A 1 121 ? -26.266 -17.203 -1.678 1 89.75 121 GLY A O 1
ATOM 919 N N . TYR A 1 122 ? -24.062 -17.641 -2.004 1 91.88 122 TYR A N 1
ATOM 920 C CA . TYR A 1 122 ? -24.156 -16.859 -3.229 1 91.88 122 TYR A CA 1
ATOM 921 C C . TYR A 1 122 ? -24.531 -17.734 -4.414 1 91.88 122 TYR A C 1
ATOM 923 O O . TYR A 1 122 ? -24.062 -18.875 -4.52 1 91.88 122 TYR A O 1
ATOM 931 N N . ASP A 1 123 ? -25.453 -17.297 -5.203 1 90.06 123 ASP A N 1
ATOM 932 C CA . ASP A 1 123 ? -25.875 -18.031 -6.391 1 90.06 123 ASP A CA 1
ATOM 933 C C . ASP A 1 123 ? -25.094 -17.578 -7.625 1 90.06 123 ASP A C 1
ATOM 935 O O . ASP A 1 123 ? -25.688 -17.141 -8.617 1 90.06 123 ASP A O 1
ATOM 939 N N . LYS A 1 124 ? -23.781 -17.531 -7.574 1 91.62 124 LYS A N 1
ATOM 940 C CA . LYS A 1 124 ? -22.859 -17.188 -8.664 1 91.62 124 LYS A CA 1
ATOM 941 C C . LYS A 1 124 ? -21.609 -18.047 -8.625 1 91.62 124 LYS A C 1
ATOM 943 O O . LYS A 1 124 ? -21.25 -18.578 -7.574 1 91.62 124 LYS A O 1
ATOM 948 N N . ALA A 1 125 ? -21.062 -18.172 -9.828 1 93.81 125 ALA A N 1
ATOM 949 C CA . ALA A 1 125 ? -19.766 -18.859 -9.883 1 93.81 125 ALA A CA 1
ATOM 950 C C . ALA A 1 125 ? -18.734 -18.141 -9.016 1 93.81 125 ALA A C 1
ATOM 952 O O . ALA A 1 125 ? -18.75 -16.922 -8.906 1 93.81 125 ALA A O 1
ATOM 953 N N . GLY A 1 126 ? -17.844 -18.891 -8.344 1 96.5 126 GLY A N 1
ATOM 954 C CA . GLY A 1 126 ? -16.828 -18.344 -7.453 1 96.5 126 GLY A CA 1
ATOM 955 C C . GLY A 1 126 ? -15.953 -17.297 -8.117 1 96.5 126 GLY A C 1
ATOM 956 O O . GLY A 1 126 ? -15.664 -16.25 -7.527 1 96.5 126 GLY A O 1
ATOM 957 N N . ILE A 1 127 ? -15.594 -17.562 -9.344 1 96.31 127 ILE A N 1
ATOM 958 C CA . ILE A 1 127 ? -14.703 -16.672 -10.078 1 96.31 127 ILE A CA 1
ATOM 959 C C . ILE A 1 127 ? -15.398 -15.328 -10.312 1 96.31 127 ILE A C 1
ATOM 961 O O . ILE A 1 127 ? -14.758 -14.273 -10.305 1 96.31 127 ILE A O 1
ATOM 965 N N . VAL A 1 128 ? -16.688 -15.383 -10.539 1 96.38 128 VAL A N 1
ATOM 966 C CA . VAL A 1 128 ? -17.453 -14.164 -10.766 1 96.38 128 VAL A CA 1
ATOM 967 C C . VAL A 1 128 ? -17.531 -13.352 -9.469 1 96.38 128 VAL A C 1
ATOM 969 O O . VAL A 1 128 ? -17.328 -12.141 -9.477 1 96.38 128 VAL A O 1
ATOM 972 N N . LEU A 1 129 ? -17.797 -14.047 -8.383 1 96.81 129 LEU A N 1
ATOM 973 C CA . LEU A 1 129 ? -17.812 -13.391 -7.082 1 96.81 129 LEU A CA 1
ATOM 974 C C . LEU A 1 129 ? -16.469 -12.734 -6.789 1 96.81 129 LEU A C 1
ATOM 976 O O . LEU A 1 129 ? -16.406 -11.609 -6.293 1 96.81 129 LEU A O 1
ATOM 980 N N . PHE A 1 130 ? -15.43 -13.438 -7.086 1 98.12 130 PHE A N 1
ATOM 981 C CA . PHE A 1 130 ? -14.086 -12.922 -6.867 1 98.12 130 PHE A CA 1
ATOM 982 C C . PHE A 1 130 ? -13.844 -11.68 -7.707 1 98.12 130 PHE A C 1
ATOM 984 O O . PHE A 1 130 ? -13.406 -10.648 -7.184 1 98.12 130 PHE A O 1
ATOM 991 N N . GLN A 1 131 ? -14.109 -11.742 -8.977 1 97.94 131 GLN A N 1
ATOM 992 C CA . GLN A 1 131 ? -13.859 -10.633 -9.891 1 97.94 131 GLN A CA 1
ATOM 993 C C . GLN A 1 131 ? -14.641 -9.383 -9.469 1 97.94 131 GLN A C 1
ATOM 995 O O . GLN A 1 131 ? -14.094 -8.281 -9.477 1 97.94 131 GLN A O 1
ATOM 1000 N N . ASP A 1 132 ? -15.867 -9.555 -9.07 1 97.19 132 ASP A N 1
ATOM 1001 C CA . ASP A 1 132 ? -16.703 -8.438 -8.633 1 97.19 132 ASP A CA 1
ATOM 1002 C C . ASP A 1 132 ? -16.094 -7.742 -7.414 1 97.19 132 ASP A C 1
ATOM 1004 O O . ASP A 1 132 ? -15.945 -6.516 -7.398 1 97.19 132 ASP A O 1
ATOM 1008 N N . GLU A 1 133 ? -15.688 -8.555 -6.461 1 97.38 133 GLU A N 1
ATOM 1009 C CA . GLU A 1 133 ? -15.102 -8.008 -5.234 1 97.38 133 GLU A CA 1
ATOM 1010 C C . GLU A 1 133 ? -13.75 -7.367 -5.504 1 97.38 133 GLU A C 1
ATOM 1012 O O . GLU A 1 133 ? -13.453 -6.289 -4.984 1 97.38 133 GLU A O 1
ATOM 1017 N N . PHE A 1 134 ? -12.992 -8.031 -6.312 1 98.44 134 PHE A N 1
ATOM 1018 C CA . PHE A 1 134 ? -11.648 -7.566 -6.625 1 98.44 134 PHE A CA 1
ATOM 1019 C C . PHE A 1 134 ? -11.688 -6.207 -7.309 1 98.44 134 PHE A C 1
ATOM 1021 O O . PHE A 1 134 ? -11.047 -5.258 -6.852 1 98.44 134 PHE A O 1
ATOM 1028 N N . PHE A 1 135 ? -12.43 -6.035 -8.297 1 97.88 135 PHE A N 1
ATOM 1029 C CA . PHE A 1 135 ? -12.422 -4.793 -9.055 1 97.88 135 PHE A CA 1
ATOM 1030 C C . PHE A 1 135 ? -13.164 -3.695 -8.305 1 97.88 135 PHE A C 1
ATOM 1032 O O . PHE A 1 135 ? -12.82 -2.518 -8.422 1 97.88 135 PHE A O 1
ATOM 1039 N N . HIS A 1 136 ? -14.141 -4.078 -7.484 1 96.81 136 HIS A N 1
ATOM 1040 C CA . HIS A 1 136 ? -14.758 -3.098 -6.605 1 96.81 136 HIS A CA 1
ATOM 1041 C C . HIS A 1 136 ? -13.734 -2.463 -5.672 1 96.81 136 HIS A C 1
ATOM 1043 O O . HIS A 1 136 ? -13.633 -1.237 -5.598 1 96.81 136 HIS A O 1
ATOM 1049 N N . ARG A 1 137 ? -12.898 -3.289 -4.992 1 95.06 137 ARG A N 1
ATOM 1050 C CA . ARG A 1 137 ? -11.891 -2.783 -4.07 1 95.06 137 ARG A CA 1
ATOM 1051 C C . ARG A 1 137 ? -10.789 -2.033 -4.816 1 95.06 137 ARG A C 1
ATOM 1053 O O . ARG A 1 137 ? -10.312 -0.996 -4.352 1 95.06 137 ARG A O 1
ATOM 1060 N N . LEU A 1 138 ? -10.461 -2.574 -5.965 1 96.88 138 LEU A N 1
ATOM 1061 C CA . LEU A 1 138 ? -9.383 -1.995 -6.762 1 96.88 138 LEU A CA 1
ATOM 1062 C C . LEU A 1 138 ? -9.703 -0.551 -7.137 1 96.88 138 LEU A C 1
ATOM 1064 O O . LEU A 1 138 ? -8.883 0.345 -6.926 1 96.88 138 LEU A O 1
ATOM 1068 N N . PHE A 1 139 ? -10.914 -0.288 -7.613 1 95.75 139 PHE A N 1
ATOM 1069 C CA . PHE A 1 139 ? -11.289 1.024 -8.125 1 95.75 139 PHE A CA 1
ATOM 1070 C C . PHE A 1 139 ? -11.594 1.985 -6.984 1 95.75 139 PHE A C 1
ATOM 1072 O O . PHE A 1 139 ? -11.43 3.199 -7.125 1 95.75 139 PHE A O 1
ATOM 1079 N N . GLN A 1 140 ? -11.984 1.443 -5.859 1 91.38 140 GLN A N 1
ATOM 1080 C CA . GLN A 1 140 ? -12.141 2.275 -4.672 1 91.38 140 GLN A CA 1
ATOM 1081 C C . GLN A 1 140 ? -10.797 2.779 -4.168 1 91.38 140 GLN A C 1
ATOM 1083 O O . GLN A 1 140 ? -10.68 3.922 -3.719 1 91.38 140 GLN A O 1
ATOM 1088 N N . ARG A 1 141 ? -9.797 1.98 -4.293 1 92.31 141 ARG A N 1
ATOM 1089 C CA . ARG A 1 141 ? -8.469 2.312 -3.785 1 92.31 141 ARG A CA 1
ATOM 1090 C C . ARG A 1 141 ? -7.742 3.256 -4.738 1 92.31 141 ARG A C 1
ATOM 1092 O O . ARG A 1 141 ? -7.02 4.152 -4.297 1 92.31 141 ARG A O 1
ATOM 1099 N N . ASP A 1 142 ? -7.934 3.004 -5.953 1 95.06 142 ASP A N 1
ATOM 1100 C CA . ASP A 1 142 ? -7.262 3.793 -6.98 1 95.06 142 ASP A CA 1
ATOM 1101 C C . ASP A 1 142 ? -8.172 4.02 -8.188 1 95.06 142 ASP A C 1
ATOM 1103 O O . ASP A 1 142 ? -8.258 3.166 -9.07 1 95.06 142 ASP A O 1
ATOM 1107 N N . THR A 1 143 ? -8.773 5.176 -8.273 1 94.12 143 THR A N 1
ATOM 1108 C CA . THR A 1 143 ? -9.766 5.48 -9.297 1 94.12 143 THR A CA 1
ATOM 1109 C C . THR A 1 143 ? -9.109 5.551 -10.672 1 94.12 143 THR A C 1
ATOM 1111 O O . THR A 1 143 ? -9.781 5.34 -11.688 1 94.12 143 THR A O 1
ATOM 1114 N N . SER A 1 144 ? -7.82 5.824 -10.727 1 94.12 144 SER A N 1
ATOM 1115 C CA . SER A 1 144 ? -7.141 5.906 -12.016 1 94.12 144 SER A CA 1
ATOM 1116 C C . SER A 1 144 ? -7.098 4.547 -12.703 1 94.12 144 SER A C 1
ATOM 1118 O O . SER A 1 144 ? -6.918 4.465 -13.922 1 94.12 144 SER A O 1
ATOM 1120 N N . MET A 1 145 ? -7.281 3.453 -11.969 1 96.25 145 MET A N 1
ATOM 1121 C CA . MET A 1 145 ? -7.242 2.098 -12.508 1 96.25 145 MET A CA 1
ATOM 1122 C C . MET A 1 145 ? -8.461 1.824 -13.383 1 96.25 145 MET A C 1
ATOM 1124 O O . MET A 1 145 ? -8.453 0.897 -14.188 1 96.25 145 MET A O 1
ATOM 1128 N N . GLU A 1 146 ? -9.523 2.596 -13.203 1 95.31 146 GLU A N 1
ATOM 1129 C CA . GLU A 1 146 ? -10.711 2.426 -14.031 1 95.31 146 GLU A CA 1
ATOM 1130 C C . GLU A 1 146 ? -10.406 2.719 -15.5 1 95.31 146 GLU A C 1
ATOM 1132 O O . GLU A 1 146 ? -10.938 2.055 -16.391 1 95.31 146 GLU A O 1
ATOM 1137 N N . ALA A 1 147 ? -9.562 3.682 -15.695 1 94.5 147 ALA A N 1
ATOM 1138 C CA . ALA A 1 147 ? -9.203 4.059 -17.062 1 94.5 147 ALA A CA 1
ATOM 1139 C C . ALA A 1 147 ? -8.305 3.006 -17.703 1 94.5 147 ALA A C 1
ATOM 1141 O O . ALA A 1 147 ? -8.312 2.84 -18.922 1 94.5 147 ALA A O 1
ATOM 1142 N N . VAL A 1 148 ? -7.527 2.266 -16.938 1 95.81 148 VAL A N 1
ATOM 1143 C CA . VAL A 1 148 ? -6.656 1.199 -17.438 1 95.81 148 VAL A CA 1
ATOM 1144 C C . VAL A 1 148 ? -7.496 -0.021 -17.797 1 95.81 148 VAL A C 1
ATOM 1146 O O . VAL A 1 148 ? -7.156 -0.757 -18.734 1 95.81 148 VAL A O 1
ATOM 1149 N N . PHE A 1 149 ? -8.625 -0.178 -17.062 1 96 149 PHE A N 1
ATOM 1150 C CA . PHE A 1 149 ? -9.5 -1.337 -17.219 1 96 149 PHE A CA 1
ATOM 1151 C C . PHE A 1 149 ? -10.93 -0.902 -17.5 1 96 149 PHE A C 1
ATOM 1153 O O . PHE A 1 149 ? -11.844 -1.223 -16.75 1 96 149 PHE A O 1
ATOM 1160 N N . PRO A 1 150 ? -11.219 -0.33 -18.625 1 93.44 150 PRO A N 1
ATOM 1161 C CA . PRO A 1 150 ? -12.539 0.265 -18.859 1 93.44 150 PRO A CA 1
ATOM 1162 C C . PRO A 1 150 ? -13.609 -0.776 -19.188 1 93.44 150 PRO A C 1
ATOM 1164 O O . PRO A 1 150 ? -14.781 -0.584 -18.859 1 93.44 150 PRO A O 1
ATOM 1167 N N . SER A 1 151 ? -13.266 -1.926 -19.812 1 97.06 151 SER A N 1
ATOM 1168 C CA . SER A 1 151 ? -14.219 -2.955 -20.219 1 97.06 151 SER A CA 1
ATOM 1169 C C . SER A 1 151 ? -14.352 -4.039 -19.141 1 97.06 151 SER A C 1
ATOM 1171 O O . SER A 1 151 ? -13.398 -4.77 -18.875 1 97.06 151 SER A O 1
ATOM 1173 N N . PRO A 1 152 ? -15.508 -4.223 -18.578 1 96.12 152 PRO A N 1
ATOM 1174 C CA . PRO A 1 152 ? -15.695 -5.262 -17.562 1 96.12 152 PRO A CA 1
ATOM 1175 C C . PRO A 1 152 ? -15.344 -6.656 -18.078 1 96.12 152 PRO A C 1
ATOM 1177 O O . PRO A 1 152 ? -14.734 -7.449 -17.359 1 96.12 152 PRO A O 1
ATOM 1180 N N . LYS A 1 153 ? -15.711 -6.91 -19.266 1 96.5 153 LYS A N 1
ATOM 1181 C CA . LYS A 1 153 ? -15.422 -8.219 -19.844 1 96.5 153 LYS A CA 1
ATOM 1182 C C . LYS A 1 153 ? -13.922 -8.43 -20.016 1 96.5 153 LYS A C 1
ATOM 1184 O O . LYS A 1 153 ? -13.383 -9.461 -19.609 1 96.5 153 LYS A O 1
ATOM 1189 N N . LYS A 1 154 ? -13.234 -7.465 -20.547 1 96.31 154 LYS A N 1
ATOM 1190 C CA . LYS A 1 154 ? -11.812 -7.594 -20.828 1 96.31 154 LYS A CA 1
ATOM 1191 C C . LYS A 1 154 ? -11 -7.664 -19.547 1 96.31 154 LYS A C 1
ATOM 1193 O O . LYS A 1 154 ? -10.047 -8.438 -19.453 1 96.31 154 LYS A O 1
ATOM 1198 N N . ARG A 1 155 ? -11.383 -6.816 -18.594 1 97.19 155 ARG A N 1
ATOM 1199 C CA . ARG A 1 155 ? -10.617 -6.832 -17.359 1 97.19 155 ARG A CA 1
ATOM 1200 C C . ARG A 1 155 ? -10.75 -8.172 -16.641 1 97.19 155 ARG A C 1
ATOM 1202 O O . ARG A 1 155 ? -9.812 -8.641 -16 1 97.19 155 ARG A O 1
ATOM 1209 N N . ALA A 1 156 ? -11.891 -8.805 -16.734 1 96.44 156 ALA A N 1
ATOM 1210 C CA . ALA A 1 156 ? -12.094 -10.141 -16.156 1 96.44 156 ALA A CA 1
ATOM 1211 C C . ALA A 1 156 ? -11.234 -11.18 -16.875 1 96.44 156 ALA A C 1
ATOM 1213 O O . ALA A 1 156 ? -10.617 -12.031 -16.234 1 96.44 156 ALA A O 1
ATOM 1214 N N . GLU A 1 157 ? -11.188 -11.094 -18.156 1 95.5 157 GLU A N 1
ATOM 1215 C CA . GLU A 1 157 ? -10.367 -12 -18.953 1 95.5 157 GLU A CA 1
ATOM 1216 C C . GLU A 1 157 ? -8.891 -11.859 -18.609 1 95.5 157 GLU A C 1
ATOM 1218 O O . GLU A 1 157 ? -8.172 -12.852 -18.5 1 95.5 157 GLU A O 1
ATOM 1223 N N . VAL A 1 158 ? -8.445 -10.68 -18.422 1 94.94 158 VAL A N 1
ATOM 1224 C CA . VAL A 1 158 ? -7.051 -10.398 -18.094 1 94.94 158 VAL A CA 1
ATOM 1225 C C . VAL A 1 158 ? -6.707 -11 -16.734 1 94.94 158 VAL A C 1
ATOM 1227 O O . VAL A 1 158 ? -5.633 -11.586 -16.562 1 94.94 158 VAL A O 1
ATOM 1230 N N . LEU A 1 159 ? -7.578 -10.836 -15.797 1 97.19 159 LEU A N 1
ATOM 1231 C CA . LEU A 1 159 ? -7.359 -11.414 -14.477 1 97.19 159 LEU A CA 1
ATOM 1232 C C . LEU A 1 159 ? -7.219 -12.93 -14.555 1 97.19 159 LEU A C 1
ATOM 1234 O O . LEU A 1 159 ? -6.324 -13.508 -13.938 1 97.19 159 LEU A O 1
ATOM 1238 N N . VAL A 1 160 ? -8.086 -13.602 -15.312 1 95.19 160 VAL A N 1
ATOM 1239 C CA . VAL A 1 160 ? -8.031 -15.055 -15.461 1 95.19 160 VAL A CA 1
ATOM 1240 C C . VAL A 1 160 ? -6.727 -15.453 -16.141 1 95.19 160 VAL A C 1
ATOM 1242 O O . VAL A 1 160 ? -6.07 -16.406 -15.719 1 95.19 160 VAL A O 1
ATOM 1245 N N . LEU A 1 161 ? -6.387 -14.719 -17.109 1 94.94 161 LEU A N 1
ATOM 1246 C CA . LEU A 1 161 ? -5.133 -15.008 -17.812 1 94.94 161 LEU A CA 1
ATOM 1247 C C . LEU A 1 161 ? -3.945 -14.852 -16.875 1 94.94 161 LEU A C 1
ATOM 1249 O O . LEU A 1 161 ? -3.039 -15.688 -16.859 1 94.94 161 LEU A O 1
ATOM 1253 N N . ALA A 1 162 ? -3.91 -13.797 -16.109 1 96.38 162 ALA A N 1
ATOM 1254 C CA . ALA A 1 162 ? -2.822 -13.539 -15.172 1 96.38 162 ALA A CA 1
ATOM 1255 C C . ALA A 1 162 ? -2.709 -14.656 -14.133 1 96.38 162 ALA A C 1
ATOM 1257 O O . ALA A 1 162 ? -1.614 -15.148 -13.867 1 96.38 162 ALA A O 1
ATOM 1258 N N . MET A 1 163 ? -3.848 -15.086 -13.602 1 97.62 163 MET A N 1
ATOM 1259 C CA . MET A 1 163 ? -3.852 -16.141 -12.602 1 97.62 163 MET A CA 1
ATOM 1260 C C . MET A 1 163 ? -3.418 -17.469 -13.203 1 97.62 163 MET A C 1
ATOM 1262 O O . MET A 1 163 ? -2.662 -18.219 -12.586 1 97.62 163 MET A O 1
ATOM 1266 N N . THR A 1 164 ? -3.898 -17.719 -14.391 1 95.94 164 THR A N 1
ATOM 1267 C CA . THR A 1 164 ? -3.482 -18.922 -15.094 1 95.94 164 THR A CA 1
ATOM 1268 C C . THR A 1 164 ? -1.977 -18.922 -15.344 1 95.94 164 THR A C 1
ATOM 1270 O O . THR A 1 164 ? -1.294 -19.906 -15.086 1 95.94 164 THR A O 1
ATOM 1273 N N . PHE A 1 165 ? -1.478 -17.828 -15.789 1 96.44 165 PHE A N 1
ATOM 1274 C CA . PHE A 1 165 ? -0.05 -17.672 -16.031 1 96.44 165 PHE A CA 1
ATOM 1275 C C . PHE A 1 165 ? 0.753 -17.953 -14.773 1 96.44 165 PHE A C 1
ATOM 1277 O O . PHE A 1 165 ? 1.685 -18.75 -14.789 1 96.44 165 PHE A O 1
ATOM 1284 N N . VAL A 1 166 ? 0.402 -17.297 -13.703 1 97.75 166 VAL A N 1
ATOM 1285 C CA . VAL A 1 166 ? 1.135 -17.422 -12.445 1 97.75 166 VAL A CA 1
ATOM 1286 C C . VAL A 1 166 ? 1.109 -18.859 -11.961 1 97.75 166 VAL A C 1
ATOM 1288 O O . VAL A 1 166 ? 2.158 -19.453 -11.695 1 97.75 166 VAL A O 1
ATOM 1291 N N . LEU A 1 167 ? -0.042 -19.469 -11.914 1 97.25 167 LEU A N 1
ATOM 1292 C CA . LEU A 1 167 ? -0.189 -20.766 -11.266 1 97.25 167 LEU A CA 1
ATOM 1293 C C . LEU A 1 167 ? 0.384 -21.891 -12.141 1 97.25 167 LEU A C 1
ATOM 1295 O O . LEU A 1 167 ? 0.934 -22.859 -11.625 1 97.25 167 LEU A O 1
ATOM 1299 N N . ARG A 1 168 ? 0.362 -21.688 -13.445 1 95.62 168 ARG A N 1
ATOM 1300 C CA . ARG A 1 168 ? 0.904 -22.703 -14.336 1 95.62 168 ARG A CA 1
ATOM 1301 C C . ARG A 1 168 ? 2.428 -22.656 -14.359 1 95.62 168 ARG A C 1
ATOM 1303 O O . ARG A 1 168 ? 3.086 -23.703 -14.469 1 95.62 168 ARG A O 1
ATOM 1310 N N . THR A 1 169 ? 2.955 -21.531 -14.227 1 96.69 169 THR A N 1
ATOM 1311 C CA . THR A 1 169 ? 4.398 -21.406 -14.406 1 96.69 169 THR A CA 1
ATOM 1312 C C . THR A 1 169 ? 5.117 -21.438 -13.062 1 96.69 169 THR A C 1
ATOM 1314 O O . THR A 1 169 ? 6.344 -21.531 -13.008 1 96.69 169 THR A O 1
ATOM 1317 N N . ALA A 1 170 ? 4.363 -21.438 -11.977 1 96.81 170 ALA A N 1
ATOM 1318 C CA . ALA A 1 170 ? 4.949 -21.359 -10.641 1 96.81 170 ALA A CA 1
ATOM 1319 C C . ALA A 1 170 ? 5.746 -22.625 -10.328 1 96.81 170 ALA A C 1
ATOM 1321 O O . ALA A 1 170 ? 6.543 -22.641 -9.383 1 96.81 170 ALA A O 1
ATOM 1322 N N . VAL A 1 171 ? 5.605 -23.656 -11.109 1 95 171 VAL A N 1
ATOM 1323 C CA . VAL A 1 171 ? 6.285 -24.922 -10.852 1 95 171 VAL A CA 1
ATOM 1324 C C . VAL A 1 171 ? 7.449 -25.094 -11.82 1 95 171 VAL A C 1
ATOM 1326 O O . VAL A 1 171 ? 8.156 -26.109 -11.789 1 95 171 VAL A O 1
ATOM 1329 N N . GLU A 1 172 ? 7.648 -24.172 -12.727 1 94.5 172 GLU A N 1
ATOM 1330 C CA . GLU A 1 172 ? 8.742 -24.219 -13.688 1 94.5 172 GLU A CA 1
ATOM 1331 C C . GLU A 1 172 ? 10.062 -23.781 -13.055 1 94.5 172 GLU A C 1
ATOM 1333 O O . GLU A 1 172 ? 10.094 -23.391 -11.891 1 94.5 172 GLU A O 1
ATOM 1338 N N . ASP A 1 173 ? 11.094 -23.953 -13.898 1 95.69 173 ASP A N 1
ATOM 1339 C CA . ASP A 1 173 ? 12.406 -23.469 -13.492 1 95.69 173 ASP A CA 1
ATOM 1340 C C . ASP A 1 173 ? 12.367 -21.969 -13.219 1 95.69 173 ASP A C 1
ATOM 1342 O O . ASP A 1 173 ? 11.812 -21.203 -14 1 95.69 173 ASP A O 1
ATOM 1346 N N . HIS A 1 174 ? 12.977 -21.578 -12.148 1 96.75 174 HIS A N 1
ATOM 1347 C CA . HIS A 1 174 ? 12.891 -20.203 -11.688 1 96.75 174 HIS A CA 1
ATOM 1348 C C . HIS A 1 174 ? 13.445 -19.234 -12.734 1 96.75 174 HIS A C 1
ATOM 1350 O O . HIS A 1 174 ? 12.906 -18.141 -12.914 1 96.75 174 HIS A O 1
ATOM 1356 N N . GLU A 1 175 ? 14.547 -19.594 -13.328 1 96.62 175 GLU A N 1
ATOM 1357 C CA . GLU A 1 175 ? 15.148 -18.703 -14.305 1 96.62 175 GLU A CA 1
ATOM 1358 C C . GLU A 1 175 ? 14.234 -18.5 -15.508 1 96.62 175 GLU A C 1
ATOM 1360 O O . GLU A 1 175 ? 14.164 -17.406 -16.062 1 96.62 175 GLU A O 1
ATOM 1365 N N . LEU A 1 176 ? 13.531 -19.547 -15.922 1 96.25 176 LEU A N 1
ATOM 1366 C CA . LEU A 1 176 ? 12.562 -19.453 -17.016 1 96.25 176 LEU A CA 1
ATOM 1367 C C . LEU A 1 176 ? 11.406 -18.531 -16.625 1 96.25 176 LEU A C 1
ATOM 1369 O O . LEU A 1 176 ? 10.992 -17.688 -17.422 1 96.25 176 LEU A O 1
ATOM 1373 N N . VAL A 1 177 ? 10.93 -18.688 -15.406 1 97.31 177 VAL A N 1
ATOM 1374 C CA . VAL A 1 177 ? 9.828 -17.859 -14.922 1 97.31 177 VAL A CA 1
ATOM 1375 C C . VAL A 1 177 ? 10.266 -16.391 -14.875 1 97.31 177 VAL A C 1
ATOM 1377 O O . VAL A 1 177 ? 9.516 -15.5 -15.281 1 97.31 177 VAL A O 1
ATOM 1380 N N . LYS A 1 178 ? 11.492 -16.141 -14.422 1 97.75 178 LYS A N 1
ATOM 1381 C CA . LYS A 1 178 ? 12.023 -14.773 -14.375 1 97.75 178 LYS A CA 1
ATOM 1382 C C . LYS A 1 178 ? 12.023 -14.133 -15.758 1 97.75 178 LYS A C 1
ATOM 1384 O O . LYS A 1 178 ? 11.609 -12.984 -15.914 1 97.75 178 LYS A O 1
ATOM 1389 N N . ASN A 1 179 ? 12.492 -14.922 -16.688 1 97 179 ASN A N 1
ATOM 1390 C CA . ASN A 1 179 ? 12.531 -14.406 -18.047 1 97 179 ASN A CA 1
ATOM 1391 C C . ASN A 1 179 ? 11.125 -14.094 -18.562 1 97 179 ASN A C 1
ATOM 1393 O O . ASN A 1 179 ? 10.898 -13.039 -19.156 1 97 179 ASN A O 1
ATOM 1397 N N . ARG A 1 180 ? 10.133 -14.984 -18.391 1 97.12 180 ARG A N 1
ATOM 1398 C CA . ARG A 1 180 ? 8.75 -14.742 -18.781 1 97.12 180 ARG A CA 1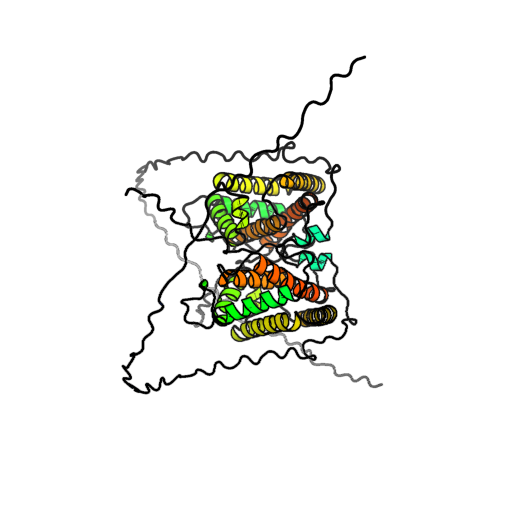
ATOM 1399 C C . ARG A 1 180 ? 8.227 -13.453 -18.156 1 97.12 180 ARG A C 1
ATOM 1401 O O . ARG A 1 180 ? 7.574 -12.648 -18.828 1 97.12 180 ARG A O 1
ATOM 1408 N N . CYS A 1 181 ? 8.516 -13.25 -16.875 1 97.94 181 CYS A N 1
ATOM 1409 C CA . CYS A 1 181 ? 8.047 -12.086 -16.141 1 97.94 181 CYS A CA 1
ATOM 1410 C C . CYS A 1 181 ? 8.648 -10.805 -16.719 1 97.94 181 CYS A C 1
ATOM 1412 O O . CYS A 1 181 ? 7.949 -9.805 -16.891 1 97.94 181 CYS A O 1
ATOM 1414 N N . ARG A 1 182 ? 9.961 -10.82 -16.984 1 98.06 182 ARG A N 1
ATOM 1415 C CA . ARG A 1 182 ? 10.633 -9.648 -17.516 1 98.06 182 ARG A CA 1
ATOM 1416 C C . ARG A 1 182 ? 10.078 -9.281 -18.891 1 98.06 182 ARG A C 1
ATOM 1418 O O . ARG A 1 182 ? 9.844 -8.109 -19.188 1 98.06 182 ARG A O 1
ATOM 1425 N N . HIS A 1 183 ? 9.805 -10.281 -19.703 1 97 183 HIS A N 1
ATOM 1426 C CA . HIS A 1 183 ? 9.172 -10.023 -20.984 1 97 183 HIS A CA 1
ATOM 1427 C C . HIS A 1 183 ? 7.781 -9.43 -20.812 1 97 183 HIS A C 1
ATOM 1429 O O . HIS A 1 183 ? 7.406 -8.492 -21.516 1 97 183 HIS A O 1
ATOM 1435 N N . LEU A 1 184 ? 7.035 -9.953 -19.906 1 96.81 184 LEU A N 1
ATOM 1436 C CA . LEU A 1 184 ? 5.703 -9.438 -19.609 1 96.81 184 LEU A CA 1
ATOM 1437 C C . LEU A 1 184 ? 5.777 -7.992 -19.125 1 96.81 184 LEU A C 1
ATOM 1439 O O . LEU A 1 184 ? 4.965 -7.156 -19.531 1 96.81 184 LEU A O 1
ATOM 1443 N N . GLY A 1 185 ? 6.75 -7.719 -18.219 1 97.44 185 GLY A N 1
ATOM 1444 C CA . GLY A 1 185 ? 6.957 -6.352 -17.766 1 97.44 185 GLY A CA 1
ATOM 1445 C C . GLY A 1 185 ? 7.234 -5.383 -18.906 1 97.44 185 GLY A C 1
ATOM 1446 O O . GLY A 1 185 ? 6.676 -4.285 -18.938 1 97.44 185 GLY A O 1
ATOM 1447 N N . HIS A 1 186 ? 8.078 -5.801 -19.781 1 96.38 186 HIS A N 1
ATOM 1448 C CA . HIS A 1 186 ? 8.406 -4.973 -20.938 1 96.38 186 HIS A CA 1
ATOM 1449 C C . HIS A 1 186 ? 7.176 -4.73 -21.797 1 96.38 186 HIS A C 1
ATOM 1451 O O . HIS A 1 186 ? 6.953 -3.609 -22.266 1 96.38 186 HIS A O 1
ATOM 1457 N N . MET A 1 187 ? 6.336 -5.719 -22.031 1 94.69 187 MET A N 1
ATOM 1458 C CA . MET A 1 187 ? 5.109 -5.586 -22.812 1 94.69 187 MET A CA 1
ATOM 1459 C C . MET A 1 187 ? 4.148 -4.602 -22.141 1 94.69 187 MET A C 1
ATOM 1461 O O . MET A 1 187 ? 3.445 -3.861 -22.828 1 94.69 187 MET A O 1
ATOM 1465 N N . HIS A 1 188 ? 4.078 -4.539 -20.859 1 96.62 188 HIS A N 1
ATOM 1466 C CA . HIS A 1 188 ? 3.166 -3.672 -20.125 1 96.62 188 HIS A CA 1
ATOM 1467 C C . HIS A 1 188 ? 3.539 -2.203 -20.297 1 96.62 188 HIS A C 1
ATOM 1469 O O . HIS A 1 188 ? 2.715 -1.316 -20.062 1 96.62 188 HIS A O 1
ATOM 1475 N N . ARG A 1 189 ? 4.773 -1.905 -20.734 1 95.31 189 ARG A N 1
ATOM 1476 C CA . ARG A 1 189 ? 5.203 -0.534 -21 1 95.31 189 ARG A CA 1
ATOM 1477 C C . ARG A 1 189 ? 4.402 0.087 -22.141 1 95.31 189 ARG A C 1
ATOM 1479 O O . ARG A 1 189 ? 4.34 1.312 -22.266 1 95.31 189 ARG A O 1
ATOM 1486 N N . SER A 1 190 ? 3.801 -0.719 -22.938 1 94.94 190 SER A N 1
ATOM 1487 C CA . SER A 1 190 ? 3.072 -0.236 -24.109 1 94.94 190 SER A CA 1
ATOM 1488 C C . SER A 1 190 ? 1.639 0.14 -23.75 1 94.94 190 SER A C 1
ATOM 1490 O O . SER A 1 190 ? 0.904 0.674 -24.578 1 94.94 190 SER A O 1
ATOM 1492 N N . ILE A 1 191 ? 1.26 -0.114 -22.531 1 94.44 191 ILE A N 1
ATOM 1493 C CA . ILE A 1 191 ? -0.079 0.252 -22.078 1 94.44 191 ILE A CA 1
ATOM 1494 C C . ILE A 1 191 ? -0.087 1.707 -21.609 1 94.44 191 ILE A C 1
ATOM 1496 O O . ILE A 1 191 ? 0.515 2.041 -20.594 1 94.44 191 ILE A O 1
ATOM 1500 N N . PRO A 1 192 ? -0.635 2.656 -22.312 1 88.38 192 PRO A N 1
ATOM 1501 C CA . PRO A 1 192 ? -0.482 4.098 -22.094 1 88.38 192 PRO A CA 1
ATOM 1502 C C . PRO A 1 192 ? -0.876 4.527 -20.688 1 88.38 192 PRO A C 1
ATOM 1504 O O . PRO A 1 192 ? -0.192 5.352 -20.062 1 88.38 192 PRO A O 1
ATOM 1507 N N . LEU A 1 193 ? -1.929 4.176 -20.016 1 93.69 193 LEU A N 1
ATOM 1508 C CA . LEU A 1 193 ? -2.445 4.695 -18.766 1 93.69 193 LEU A CA 1
ATOM 1509 C C . LEU A 1 193 ? -1.928 3.879 -17.578 1 93.69 193 LEU A C 1
ATOM 1511 O O . LEU A 1 193 ? -2.219 4.195 -16.422 1 93.69 193 LEU A O 1
ATOM 1515 N N . MET A 1 194 ? -0.994 3.051 -17.859 1 95.5 194 MET A N 1
ATOM 1516 C CA . MET A 1 194 ? -0.429 2.236 -16.781 1 95.5 194 MET A CA 1
ATOM 1517 C C . MET A 1 194 ? 0.711 2.971 -16.094 1 95.5 194 MET A C 1
ATOM 1519 O O . MET A 1 194 ? 1.549 3.592 -16.75 1 95.5 194 MET A O 1
ATOM 1523 N N . ARG A 1 195 ? 0.706 2.969 -14.773 1 96.5 195 ARG A N 1
ATOM 1524 C CA . ARG A 1 195 ? 1.728 3.607 -13.953 1 96.5 195 ARG A CA 1
ATOM 1525 C C . ARG A 1 195 ? 2.35 2.611 -12.977 1 96.5 195 ARG A C 1
ATOM 1527 O O . ARG A 1 195 ? 1.728 1.604 -12.633 1 96.5 195 ARG A O 1
ATOM 1534 N N . PRO A 1 196 ? 3.564 2.906 -12.492 1 97.12 196 PRO A N 1
ATOM 1535 C CA . PRO A 1 196 ? 4.305 1.955 -11.664 1 97.12 196 PRO A CA 1
ATOM 1536 C C . PRO A 1 196 ? 3.537 1.553 -10.406 1 97.12 196 PRO A C 1
ATOM 1538 O O . PRO A 1 196 ? 3.5 0.372 -10.047 1 97.12 196 PRO A O 1
ATOM 1541 N N . HIS A 1 197 ? 2.885 2.512 -9.766 1 97.06 197 HIS A N 1
ATOM 1542 C CA . HIS A 1 197 ? 2.219 2.215 -8.5 1 97.06 197 HIS A CA 1
ATOM 1543 C C . HIS A 1 197 ? 1.024 1.289 -8.711 1 97.06 197 HIS A C 1
ATOM 1545 O O . HIS A 1 197 ? 0.558 0.648 -7.766 1 97.06 197 HIS A O 1
ATOM 1551 N N . HIS A 1 198 ? 0.481 1.184 -9.93 1 97.94 198 HIS A N 1
ATOM 1552 C CA . HIS A 1 198 ? -0.675 0.348 -10.234 1 97.94 198 HIS A CA 1
ATOM 1553 C C . HIS A 1 198 ? -0.396 -1.116 -9.914 1 97.94 198 HIS A C 1
ATOM 1555 O O . HIS A 1 198 ? -1.297 -1.849 -9.5 1 97.94 198 HIS A O 1
ATOM 1561 N N . PHE A 1 199 ? 0.825 -1.523 -10.086 1 98.12 199 PHE A N 1
ATOM 1562 C CA . PHE A 1 199 ? 1.183 -2.92 -9.875 1 98.12 199 PHE A CA 1
ATOM 1563 C C . PHE A 1 199 ? 1.007 -3.305 -8.406 1 98.12 199 PHE A C 1
ATOM 1565 O O . PHE A 1 199 ? 0.438 -4.355 -8.102 1 98.12 199 PHE A O 1
ATOM 1572 N N . ALA A 1 200 ? 1.493 -2.41 -7.547 1 97.94 200 ALA A N 1
ATOM 1573 C CA . ALA A 1 200 ? 1.375 -2.67 -6.113 1 97.94 200 ALA A CA 1
ATOM 1574 C C . ALA A 1 200 ? -0.088 -2.729 -5.688 1 97.94 200 ALA A C 1
ATOM 1576 O O . ALA A 1 200 ? -0.484 -3.611 -4.922 1 97.94 200 ALA A O 1
ATOM 1577 N N . VAL A 1 201 ? -0.893 -1.833 -6.18 1 97.19 201 VAL A N 1
ATOM 1578 C CA . VAL A 1 201 ? -2.307 -1.771 -5.828 1 97.19 201 VAL A CA 1
ATOM 1579 C C . VAL A 1 201 ? -3.023 -3.018 -6.344 1 97.19 201 VAL A C 1
ATOM 1581 O O . VAL A 1 201 ? -3.803 -3.639 -5.613 1 97.19 201 VAL A O 1
ATOM 1584 N N . TYR A 1 202 ? -2.738 -3.4 -7.555 1 98.31 202 TYR A N 1
ATOM 1585 C CA . TYR A 1 202 ? -3.383 -4.551 -8.188 1 98.31 202 TYR A CA 1
ATOM 1586 C C . TYR A 1 202 ? -3.064 -5.836 -7.43 1 98.31 202 TYR A C 1
ATOM 1588 O O . TYR A 1 202 ? -3.973 -6.559 -7.016 1 98.31 202 TYR A O 1
ATOM 1596 N N . VAL A 1 203 ? -1.815 -6.086 -7.207 1 98.5 203 VAL A N 1
ATOM 1597 C CA . VAL A 1 203 ? -1.376 -7.336 -6.594 1 98.5 203 VAL A CA 1
ATOM 1598 C C . VAL A 1 203 ? -1.801 -7.367 -5.125 1 98.5 203 VAL A C 1
ATOM 1600 O O . VAL A 1 203 ? -2.309 -8.383 -4.645 1 98.5 203 VAL A O 1
ATOM 1603 N N . GLY A 1 204 ? -1.587 -6.266 -4.43 1 97.5 204 GLY A N 1
ATOM 1604 C CA . GLY A 1 204 ? -2.008 -6.211 -3.039 1 97.5 204 GLY A CA 1
ATOM 1605 C C . GLY A 1 204 ? -3.492 -6.461 -2.852 1 97.5 204 GLY A C 1
ATOM 1606 O O . GLY A 1 204 ? -3.893 -7.227 -1.972 1 97.5 204 GLY A O 1
ATOM 1607 N N . THR A 1 205 ? -4.301 -5.832 -3.691 1 97.31 205 THR A N 1
ATOM 1608 C CA . THR A 1 205 ? -5.746 -6.004 -3.619 1 97.31 205 THR A CA 1
ATOM 1609 C C . THR A 1 205 ? -6.137 -7.441 -3.957 1 97.31 205 THR A C 1
ATOM 1611 O O . THR A 1 205 ? -7.031 -8.016 -3.332 1 97.31 205 THR A O 1
ATOM 1614 N N . CYS A 1 206 ? -5.441 -8.016 -4.906 1 98.38 206 CYS A N 1
ATOM 1615 C CA . CYS A 1 206 ? -5.719 -9.391 -5.309 1 98.38 206 CYS A CA 1
ATOM 1616 C C . CYS A 1 206 ? -5.527 -10.352 -4.137 1 98.38 206 CYS A C 1
ATOM 1618 O O . CYS A 1 206 ? -6.414 -11.148 -3.828 1 98.38 206 CYS A O 1
ATOM 1620 N N . ILE A 1 207 ? -4.43 -10.242 -3.449 1 98.38 207 ILE A N 1
ATOM 1621 C CA . ILE A 1 207 ? -4.141 -11.125 -2.322 1 98.38 207 ILE A CA 1
ATOM 1622 C C . ILE A 1 207 ? -5.152 -10.883 -1.205 1 98.38 207 ILE A C 1
ATOM 1624 O O . ILE A 1 207 ? -5.652 -11.828 -0.595 1 98.38 207 ILE A O 1
ATOM 1628 N N . GLU A 1 208 ? -5.441 -9.617 -0.959 1 96.44 208 GLU A N 1
ATOM 1629 C CA . GLU A 1 208 ? -6.422 -9.266 0.062 1 96.44 208 GLU A CA 1
ATOM 1630 C C . GLU A 1 208 ? -7.762 -9.945 -0.199 1 96.44 208 GLU A C 1
ATOM 1632 O O . GLU A 1 208 ? -8.367 -10.508 0.717 1 96.44 208 GLU A O 1
ATOM 1637 N N . VAL A 1 209 ? -8.234 -9.914 -1.44 1 97.44 209 VAL A N 1
ATOM 1638 C CA . VAL A 1 209 ? -9.539 -10.461 -1.788 1 97.44 209 VAL A CA 1
ATOM 1639 C C . VAL A 1 209 ? -9.484 -11.984 -1.739 1 97.44 209 VAL A C 1
ATOM 1641 O O . VAL A 1 209 ? -10.453 -12.633 -1.338 1 97.44 209 VAL A O 1
ATOM 1644 N N . ILE A 1 210 ? -8.344 -12.586 -2.129 1 98.25 210 ILE A N 1
ATOM 1645 C CA . ILE A 1 210 ? -8.164 -14.023 -1.986 1 98.25 210 ILE A CA 1
ATOM 1646 C C . ILE A 1 210 ? -8.336 -14.422 -0.521 1 98.25 210 ILE A C 1
ATOM 1648 O O . ILE A 1 210 ? -9.133 -15.312 -0.2 1 98.25 210 ILE A O 1
ATOM 1652 N N . MET A 1 211 ? -7.66 -13.742 0.334 1 97.19 211 MET A N 1
ATOM 1653 C CA . MET A 1 211 ? -7.727 -14.047 1.761 1 97.19 211 MET A CA 1
ATOM 1654 C C . MET A 1 211 ? -9.133 -13.82 2.299 1 97.19 211 MET A C 1
ATOM 1656 O O . MET A 1 211 ? -9.625 -14.602 3.121 1 97.19 211 MET A O 1
ATOM 1660 N N . HIS A 1 212 ? -9.758 -12.789 1.814 1 95.31 212 HIS A N 1
ATOM 1661 C CA . HIS A 1 212 ? -11.117 -12.469 2.23 1 95.31 212 HIS A CA 1
ATOM 1662 C C . HIS A 1 212 ? -12.078 -13.609 1.921 1 95.31 212 HIS A C 1
ATOM 1664 O O . HIS A 1 212 ? -12.797 -14.078 2.803 1 95.31 212 HIS A O 1
ATOM 1670 N N . TRP A 1 213 ? -12.094 -14.109 0.713 1 96.56 213 TRP A N 1
ATOM 1671 C CA . TRP A 1 213 ? -13.062 -15.109 0.283 1 96.56 213 TRP A CA 1
ATOM 1672 C C . TRP A 1 213 ? -12.75 -16.469 0.892 1 96.56 213 TRP A C 1
ATOM 1674 O O . TRP A 1 213 ? -13.656 -17.266 1.157 1 96.56 213 TRP A O 1
ATOM 1684 N N . LEU A 1 214 ? -11.461 -16.719 1.21 1 97.12 214 LEU A N 1
ATOM 1685 C CA . LEU A 1 214 ? -11.094 -17.984 1.812 1 97.12 214 LEU A CA 1
ATOM 1686 C C . LEU A 1 214 ? -11.609 -18.078 3.242 1 97.12 214 LEU A C 1
ATOM 1688 O O . LEU A 1 214 ? -11.859 -19.188 3.748 1 97.12 214 LEU A O 1
ATOM 1692 N N . GLY A 1 215 ? -11.758 -16.938 3.902 1 93.69 215 GLY A N 1
ATOM 1693 C CA . GLY A 1 215 ? -12.227 -16.953 5.277 1 93.69 215 GLY A CA 1
ATOM 1694 C C . GLY A 1 215 ? -11.336 -17.75 6.211 1 93.69 215 GLY A C 1
ATOM 1695 O O . GLY A 1 215 ? -10.125 -17.516 6.273 1 93.69 215 GLY A O 1
ATOM 1696 N N . LYS A 1 216 ? -11.859 -18.781 6.844 1 92.62 216 LYS A N 1
ATOM 1697 C CA . LYS A 1 216 ? -11.133 -19.594 7.82 1 92.62 216 LYS A CA 1
ATOM 1698 C C . LYS A 1 216 ? -10.031 -20.406 7.152 1 92.62 216 LYS A C 1
ATOM 1700 O O . LYS A 1 216 ? -9.039 -20.75 7.793 1 92.62 216 LYS A O 1
ATOM 1705 N N . GLU A 1 217 ? -10.195 -20.609 5.891 1 94.56 217 GLU A N 1
ATOM 1706 C CA . GLU A 1 217 ? -9.18 -21.359 5.152 1 94.56 217 GLU A CA 1
ATOM 1707 C C . GLU A 1 217 ? -7.988 -20.484 4.797 1 94.56 217 GLU A C 1
ATOM 1709 O O . GLU A 1 217 ? -6.938 -20.984 4.395 1 94.56 217 GLU A O 1
ATOM 1714 N N . GLY A 1 218 ? -8.18 -19.188 4.914 1 96.56 218 GLY A N 1
ATOM 1715 C CA . GLY A 1 218 ? -7.078 -18.25 4.711 1 96.56 218 GLY A CA 1
ATOM 1716 C C . GLY A 1 218 ? -6.141 -18.172 5.902 1 96.56 218 GLY A C 1
ATOM 1717 O O . GLY A 1 218 ? -6.047 -17.141 6.559 1 96.56 218 GLY A O 1
ATOM 1718 N N . THR A 1 219 ? -5.391 -19.266 6.105 1 95.81 219 THR A N 1
ATOM 1719 C CA . THR A 1 219 ? -4.461 -19.359 7.227 1 95.81 219 THR A CA 1
ATOM 1720 C C . THR A 1 219 ? -3.221 -18.516 6.98 1 95.81 219 THR A C 1
ATOM 1722 O O . THR A 1 219 ? -2.984 -18.062 5.859 1 95.81 219 THR A O 1
ATOM 1725 N N . PRO A 1 220 ? -2.449 -18.297 8.055 1 95.31 220 PRO A N 1
ATOM 1726 C CA . PRO A 1 220 ? -1.192 -17.578 7.867 1 95.31 220 PRO A CA 1
ATOM 1727 C C . PRO A 1 220 ? -0.281 -18.219 6.828 1 95.31 220 PRO A C 1
ATOM 1729 O O . PRO A 1 220 ? 0.398 -17.516 6.074 1 95.31 220 PRO A O 1
ATOM 1732 N N . TYR A 1 221 ? -0.354 -19.5 6.773 1 96.69 221 TYR A N 1
ATOM 1733 C CA . TYR A 1 221 ? 0.477 -20.203 5.801 1 96.69 221 TYR A CA 1
ATOM 1734 C C . TYR A 1 221 ? 0.003 -19.922 4.379 1 96.69 221 TYR A C 1
ATOM 1736 O O . TYR A 1 221 ? 0.817 -19.75 3.471 1 96.69 221 TYR A O 1
ATOM 1744 N N . VAL A 1 222 ? -1.308 -19.891 4.16 1 98 222 VAL A N 1
ATOM 1745 C CA . VAL A 1 222 ? -1.866 -19.578 2.854 1 98 222 VAL A CA 1
ATOM 1746 C C . VAL A 1 222 ? -1.48 -18.156 2.459 1 98 222 VAL A C 1
ATOM 1748 O O . VAL A 1 222 ? -1.083 -17.906 1.318 1 98 222 VAL A O 1
ATOM 1751 N N . GLY A 1 223 ? -1.556 -17.234 3.426 1 97.88 223 GLY A N 1
ATOM 1752 C CA . GLY A 1 223 ? -1.116 -15.875 3.188 1 97.88 223 GLY A CA 1
ATOM 1753 C C . GLY A 1 223 ? 0.351 -15.781 2.812 1 97.88 223 GLY A C 1
ATOM 1754 O O . GLY A 1 223 ? 0.722 -14.992 1.938 1 97.88 223 GLY A O 1
ATOM 1755 N N . GLU A 1 224 ? 1.121 -16.562 3.486 1 97.94 224 GLU A N 1
ATOM 1756 C CA . GLU A 1 224 ? 2.547 -16.625 3.184 1 97.94 224 GLU A CA 1
ATOM 1757 C C . GLU A 1 224 ? 2.789 -17.109 1.757 1 97.94 224 GLU A C 1
ATOM 1759 O O . GLU A 1 224 ? 3.592 -16.531 1.026 1 97.94 224 GLU A O 1
ATOM 1764 N N . ALA A 1 225 ? 2.074 -18.125 1.383 1 98.75 225 ALA A N 1
ATOM 1765 C CA . ALA A 1 225 ? 2.227 -18.688 0.048 1 98.75 225 ALA A CA 1
ATOM 1766 C C . ALA A 1 225 ? 1.868 -17.672 -1.031 1 98.75 225 ALA A C 1
ATOM 1768 O O . ALA A 1 225 ? 2.658 -17.422 -1.945 1 98.75 225 ALA A O 1
ATOM 1769 N N . TRP A 1 226 ? 0.749 -17.031 -0.879 1 98.81 226 TRP A N 1
ATOM 1770 C CA . TRP A 1 226 ? 0.301 -16.062 -1.87 1 98.81 226 TRP A CA 1
ATOM 1771 C C . TRP A 1 226 ? 1.234 -14.859 -1.911 1 98.81 226 TRP A C 1
ATOM 1773 O O . TRP A 1 226 ? 1.517 -14.32 -2.984 1 98.81 226 TRP A O 1
ATOM 1783 N N . SER A 1 227 ? 1.725 -14.422 -0.746 1 98.75 2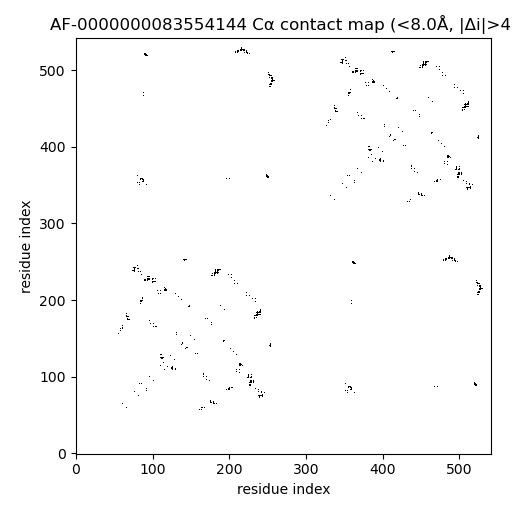27 SER A N 1
ATOM 1784 C CA . SER A 1 227 ? 2.627 -13.281 -0.674 1 98.75 227 SER A CA 1
ATOM 1785 C C . SER A 1 227 ? 3.93 -13.555 -1.417 1 98.75 227 SER A C 1
ATOM 1787 O O . SER A 1 227 ? 4.438 -12.688 -2.135 1 98.75 227 SER A O 1
ATOM 1789 N N . ASN A 1 228 ? 4.422 -14.719 -1.263 1 98.81 228 ASN A N 1
ATOM 1790 C CA . ASN A 1 228 ? 5.684 -15.07 -1.905 1 98.81 228 ASN A CA 1
ATOM 1791 C C . ASN A 1 228 ? 5.504 -15.297 -3.404 1 98.81 228 ASN A C 1
ATOM 1793 O O . ASN A 1 228 ? 6.285 -14.789 -4.211 1 98.81 228 ASN A O 1
ATOM 1797 N N . VAL A 1 229 ? 4.48 -16.031 -3.789 1 98.88 229 VAL A N 1
ATOM 1798 C CA . VAL A 1 229 ? 4.27 -16.344 -5.203 1 98.88 229 VAL A CA 1
ATOM 1799 C C . VAL A 1 229 ? 4.004 -15.047 -5.969 1 98.88 229 VAL A C 1
ATOM 1801 O O . VAL A 1 229 ? 4.723 -14.719 -6.918 1 98.88 229 VAL A O 1
ATOM 1804 N N . MET A 1 230 ? 3.076 -14.266 -5.52 1 98.81 230 MET A N 1
ATOM 1805 C CA . MET A 1 230 ? 2.732 -13.039 -6.227 1 98.81 230 MET A CA 1
ATOM 1806 C C . MET A 1 230 ? 3.877 -12.039 -6.164 1 98.81 230 MET A C 1
ATOM 1808 O O . MET A 1 230 ? 4.125 -11.305 -7.125 1 98.81 230 MET A O 1
ATOM 1812 N N . GLY A 1 231 ? 4.52 -11.984 -5.02 1 98.69 231 GLY A N 1
ATOM 1813 C CA . GLY A 1 231 ? 5.664 -11.102 -4.887 1 98.69 231 GLY A CA 1
ATOM 1814 C C . GLY A 1 231 ? 6.793 -11.438 -5.844 1 98.69 231 GLY A C 1
ATOM 1815 O O . GLY A 1 231 ? 7.434 -10.539 -6.395 1 98.69 231 GLY A O 1
ATOM 1816 N N . PHE A 1 232 ? 7.051 -12.711 -5.996 1 98.75 232 PHE A N 1
ATOM 1817 C CA . PHE A 1 232 ? 8.094 -13.156 -6.914 1 98.75 232 PHE A CA 1
ATOM 1818 C C . PHE A 1 232 ? 7.793 -12.703 -8.336 1 98.75 232 PHE A C 1
ATOM 1820 O O . PHE A 1 232 ? 8.648 -12.109 -9 1 98.75 232 PHE A O 1
ATOM 1827 N N . TYR A 1 233 ? 6.633 -12.945 -8.812 1 98.75 233 TYR A N 1
ATOM 1828 C CA . TYR A 1 233 ? 6.254 -12.547 -10.164 1 98.75 233 TYR A CA 1
ATOM 1829 C C . TYR A 1 233 ? 6.32 -11.031 -10.328 1 98.75 233 TYR A C 1
ATOM 1831 O O . TYR A 1 233 ? 6.879 -10.531 -11.305 1 98.75 233 TYR A O 1
ATOM 1839 N N . LEU A 1 234 ? 5.762 -10.352 -9.352 1 98.75 234 LEU A N 1
ATOM 1840 C CA . LEU A 1 234 ? 5.73 -8.898 -9.422 1 98.75 234 LEU A CA 1
ATOM 1841 C C . LEU A 1 234 ? 7.141 -8.32 -9.469 1 98.75 234 LEU A C 1
ATOM 1843 O O . LEU A 1 234 ? 7.414 -7.395 -10.234 1 98.75 234 LEU A O 1
ATOM 1847 N N . LYS A 1 235 ? 8.023 -8.852 -8.695 1 98.38 235 LYS A N 1
ATOM 1848 C CA . LYS A 1 235 ? 9.406 -8.375 -8.625 1 98.38 235 LYS A CA 1
ATOM 1849 C C . LYS A 1 235 ? 10.055 -8.367 -10.008 1 98.38 235 LYS A C 1
ATOM 1851 O O . LYS A 1 235 ? 10.609 -7.352 -10.43 1 98.38 235 LYS A O 1
ATOM 1856 N N . TYR A 1 236 ? 9.93 -9.391 -10.703 1 98.25 236 TYR A N 1
ATOM 1857 C CA . TYR A 1 236 ? 10.648 -9.523 -11.969 1 98.25 236 TYR A CA 1
ATOM 1858 C C . TYR A 1 236 ? 9.891 -8.844 -13.102 1 98.25 236 TYR A C 1
ATOM 1860 O O . TYR A 1 236 ? 10.5 -8.414 -14.086 1 98.25 236 TYR A O 1
ATOM 1868 N N . ILE A 1 237 ? 8.57 -8.727 -12.992 1 98.5 237 ILE A N 1
ATOM 1869 C CA . ILE A 1 237 ? 7.82 -7.902 -13.93 1 98.5 237 ILE A CA 1
ATOM 1870 C C . ILE A 1 237 ? 8.25 -6.441 -13.789 1 98.5 237 ILE A C 1
ATOM 1872 O O . ILE A 1 237 ? 8.5 -5.762 -14.789 1 98.5 237 ILE A O 1
ATOM 1876 N N . LEU A 1 238 ? 8.383 -6.012 -12.562 1 98.56 238 LEU A N 1
ATOM 1877 C CA . LEU A 1 238 ? 8.727 -4.621 -12.273 1 98.56 238 LEU A CA 1
ATOM 1878 C C . LEU A 1 238 ? 10.141 -4.305 -12.758 1 98.56 238 LEU A C 1
ATOM 1880 O O . LEU A 1 238 ? 10.414 -3.182 -13.195 1 98.56 238 LEU A O 1
ATOM 1884 N N . GLN A 1 239 ? 11.062 -5.25 -12.68 1 98.12 239 GLN A N 1
ATOM 1885 C CA . GLN A 1 239 ? 12.43 -5.02 -13.133 1 98.12 239 GLN A CA 1
ATOM 1886 C C . GLN A 1 239 ? 12.461 -4.504 -14.562 1 98.12 239 GLN A C 1
ATOM 1888 O O . GLN A 1 239 ? 13.234 -3.6 -14.891 1 98.12 239 GLN A O 1
ATOM 1893 N N . ALA A 1 240 ? 11.617 -5.082 -15.367 1 98.06 240 ALA A N 1
ATOM 1894 C CA . ALA A 1 240 ? 11.625 -4.707 -16.781 1 98.06 240 ALA A CA 1
ATOM 1895 C C . ALA A 1 240 ? 10.719 -3.508 -17.031 1 98.06 240 ALA A C 1
ATOM 1897 O O . ALA A 1 240 ? 11.062 -2.605 -17.797 1 98.06 240 ALA A O 1
ATOM 1898 N N . PHE A 1 241 ? 9.594 -3.445 -16.406 1 98.19 241 PHE A N 1
ATOM 1899 C CA . PHE A 1 241 ? 8.641 -2.357 -16.609 1 98.19 241 PHE A CA 1
ATOM 1900 C C . PHE A 1 241 ? 9.258 -1.021 -16.219 1 98.19 241 PHE A C 1
ATOM 1902 O O . PHE A 1 241 ? 9.062 -0.015 -16.906 1 98.19 241 PHE A O 1
ATOM 1909 N N . LEU A 1 242 ? 10.031 -1.023 -15.156 1 97.69 242 LEU A N 1
ATOM 1910 C CA . LEU A 1 242 ? 10.492 0.214 -14.539 1 97.69 242 LEU A CA 1
ATOM 1911 C C . LEU A 1 242 ? 11.758 0.727 -15.219 1 97.69 242 LEU A C 1
ATOM 1913 O O . LEU A 1 242 ? 12.164 1.87 -15 1 97.69 242 LEU A O 1
ATOM 1917 N N . PHE A 1 243 ? 12.375 -0.076 -16.016 1 96.94 243 PHE A N 1
ATOM 1918 C CA . PHE A 1 243 ? 13.648 0.309 -16.609 1 96.94 243 PHE A CA 1
ATOM 1919 C C . PHE A 1 243 ? 13.5 1.598 -17.406 1 96.94 243 PHE A C 1
ATOM 1921 O O . PHE A 1 243 ? 12.773 1.637 -18.406 1 96.94 243 PHE A O 1
ATOM 1928 N N . GLN A 1 244 ? 14.047 2.674 -16.938 1 92.56 244 GLN A N 1
ATOM 1929 C CA . GLN A 1 244 ? 14.141 3.99 -17.562 1 92.56 244 GLN A CA 1
ATOM 1930 C C . GLN A 1 244 ? 12.766 4.629 -17.703 1 92.56 244 GLN A C 1
ATOM 1932 O O . GLN A 1 244 ? 12.531 5.418 -18.609 1 92.56 244 GLN A O 1
ATOM 1937 N N . THR A 1 245 ? 11.773 4.227 -16.844 1 91 245 THR A N 1
ATOM 1938 C CA . THR A 1 245 ? 10.43 4.789 -16.938 1 91 245 THR A CA 1
ATOM 1939 C C . THR A 1 245 ? 10.023 5.438 -15.617 1 91 245 THR A C 1
ATOM 1941 O O . THR A 1 245 ? 8.961 6.055 -15.531 1 91 245 THR A 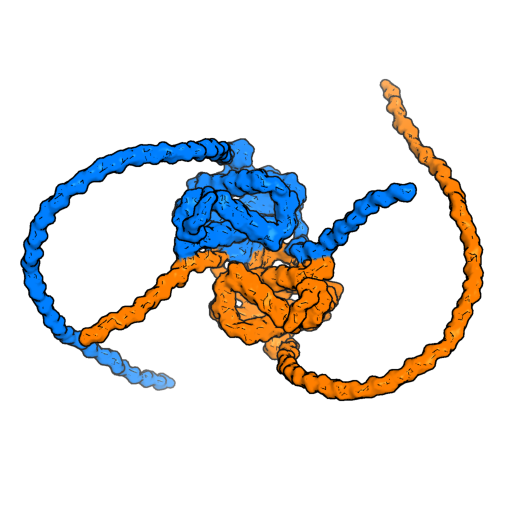O 1
ATOM 1944 N N . VAL A 1 246 ? 10.859 5.426 -14.664 1 93 246 VAL A N 1
ATOM 1945 C CA . VAL A 1 246 ? 10.484 5.871 -13.32 1 93 246 VAL A CA 1
ATOM 1946 C C . VAL A 1 246 ? 10.641 7.387 -13.219 1 93 246 VAL A C 1
ATOM 1948 O O . VAL A 1 246 ? 11.711 7.926 -13.516 1 93 246 VAL A O 1
ATOM 1951 N N . ASP A 1 247 ? 9.609 8.062 -12.953 1 94.38 247 ASP A N 1
ATOM 1952 C CA . ASP A 1 247 ? 9.633 9.43 -12.438 1 94.38 247 ASP A CA 1
ATOM 1953 C C . ASP A 1 247 ? 9.703 9.445 -10.914 1 94.38 247 ASP A C 1
ATOM 1955 O O . ASP A 1 247 ? 8.703 9.156 -10.242 1 94.38 247 ASP A O 1
ATOM 1959 N N . GLU A 1 248 ? 10.805 9.82 -10.391 1 93.06 248 GLU A N 1
ATOM 1960 C CA . GLU A 1 248 ? 11.094 9.672 -8.969 1 93.06 248 GLU A CA 1
ATOM 1961 C C . GLU A 1 248 ? 10.227 10.609 -8.133 1 93.06 248 GLU A C 1
ATOM 1963 O O . GLU A 1 248 ? 10.117 10.438 -6.914 1 93.06 248 GLU A O 1
ATOM 1968 N N . ALA A 1 249 ? 9.586 11.625 -8.695 1 94.69 249 ALA A N 1
ATOM 1969 C CA . ALA A 1 249 ? 8.719 12.57 -7.992 1 94.69 249 ALA A CA 1
ATOM 1970 C C . ALA A 1 249 ? 7.254 12.18 -8.141 1 94.69 249 ALA A C 1
ATOM 1972 O O . ALA A 1 249 ? 6.371 12.812 -7.555 1 94.69 249 ALA A O 1
ATOM 1973 N N . GLU A 1 250 ? 6.988 11.117 -8.883 1 94.81 250 GLU A N 1
ATOM 1974 C CA . GLU A 1 250 ? 5.613 10.727 -9.188 1 94.81 250 GLU A CA 1
ATOM 1975 C C . GLU A 1 250 ? 4.863 10.328 -7.922 1 94.81 250 GLU A C 1
ATOM 1977 O O . GLU A 1 250 ? 5.438 9.711 -7.023 1 94.81 250 GLU A O 1
ATOM 1982 N N . PHE A 1 251 ? 3.586 10.727 -7.84 1 95.5 251 PHE A N 1
ATOM 1983 C CA . PHE A 1 251 ? 2.65 10.367 -6.777 1 95.5 251 PHE A CA 1
ATOM 1984 C C . PHE A 1 251 ? 1.271 10.07 -7.352 1 95.5 251 PHE A C 1
ATOM 1986 O O . PHE A 1 251 ? 0.981 10.422 -8.5 1 95.5 251 PHE A O 1
ATOM 1993 N N . ALA A 1 252 ? 0.498 9.359 -6.562 1 95.88 252 ALA A N 1
ATOM 1994 C CA . ALA A 1 252 ? -0.881 9.117 -6.98 1 95.88 252 ALA A CA 1
ATOM 1995 C C . ALA A 1 252 ? -1.832 9.18 -5.785 1 95.88 252 ALA A C 1
ATOM 1997 O O . ALA A 1 252 ? -1.655 8.453 -4.809 1 95.88 252 ALA A O 1
ATOM 1998 N N . GLN A 1 253 ? -2.803 10.086 -5.859 1 96.31 253 GLN A N 1
ATOM 1999 C CA . GLN A 1 253 ? -3.871 10.195 -4.871 1 96.31 253 GLN A CA 1
ATOM 2000 C C . GLN A 1 253 ? -5.234 10.328 -5.547 1 96.31 253 GLN A C 1
ATOM 2002 O O . GLN A 1 253 ? -5.344 10.945 -6.609 1 96.31 253 GLN A O 1
ATOM 2007 N N . ASN A 1 254 ? -6.238 9.734 -4.945 1 93.81 254 ASN A N 1
ATOM 2008 C CA . ASN A 1 254 ? -7.594 9.953 -5.438 1 93.81 254 ASN A CA 1
ATOM 2009 C C . ASN A 1 254 ? -8.031 11.406 -5.238 1 93.81 254 ASN A C 1
ATOM 2011 O O . ASN A 1 254 ? -7.965 11.93 -4.129 1 93.81 254 ASN A O 1
ATOM 2015 N N . THR A 1 255 ? -8.383 12.07 -6.328 1 90.19 255 THR A N 1
ATOM 2016 C CA . THR A 1 255 ? -8.875 13.445 -6.277 1 90.19 255 THR A CA 1
ATOM 2017 C C . THR A 1 255 ? -10.32 13.516 -6.773 1 90.19 255 THR A C 1
ATOM 2019 O O . THR A 1 255 ? -10.742 12.703 -7.594 1 90.19 255 THR A O 1
ATOM 2022 N N . ASN A 1 256 ? -11.164 14.234 -6.121 1 75.19 256 ASN A N 1
ATOM 2023 C CA . ASN A 1 256 ? -12.523 14.484 -6.574 1 75.19 256 ASN A CA 1
ATOM 2024 C C . ASN A 1 256 ? -12.633 15.805 -7.336 1 75.19 256 ASN A C 1
ATOM 2026 O O . ASN A 1 256 ? -13.734 16.266 -7.641 1 75.19 256 ASN A O 1
ATOM 2030 N N . ALA A 1 257 ? -11.617 16.578 -7.453 1 61.22 257 ALA A N 1
ATOM 2031 C CA . ALA A 1 257 ? -11.688 17.891 -8.086 1 61.22 257 ALA A CA 1
ATOM 2032 C C . ALA A 1 257 ? -12.32 17.797 -9.469 1 61.22 257 ALA A C 1
ATOM 2034 O O . ALA A 1 257 ? -12.953 18.75 -9.938 1 61.22 257 ALA A O 1
ATOM 2035 N N . ASN A 1 258 ? -12.031 16.828 -10.273 1 48.66 258 ASN A N 1
ATOM 2036 C CA . ASN A 1 258 ? -12.555 16.859 -11.641 1 48.66 258 ASN A CA 1
ATOM 2037 C C . ASN A 1 258 ? -14.047 16.516 -11.672 1 48.66 258 ASN A C 1
ATOM 2039 O O . ASN A 1 258 ? -14.617 16.344 -12.75 1 48.66 258 ASN A O 1
ATOM 2043 N N . VAL A 1 259 ? -14.602 16.25 -10.586 1 43.84 259 VAL A N 1
ATOM 2044 C CA . VAL A 1 259 ? -16.031 16.047 -10.75 1 43.84 259 VAL A CA 1
ATOM 2045 C C . VAL A 1 259 ? -16.734 17.391 -10.938 1 43.84 259 VAL A C 1
ATOM 2047 O O . VAL A 1 259 ? -16.953 18.125 -9.969 1 43.84 259 VAL A O 1
ATOM 2050 N N . GLY A 1 260 ? -16.25 18.266 -11.711 1 36.12 260 GLY A N 1
ATOM 2051 C CA . GLY A 1 260 ? -17.016 19.438 -12.094 1 36.12 260 GLY A CA 1
ATOM 2052 C C . GLY A 1 260 ? -18.453 19.125 -12.438 1 36.12 260 GLY A C 1
ATOM 2053 O O . GLY A 1 260 ? -18.812 17.969 -12.656 1 36.12 260 GLY A O 1
ATOM 2054 N N . PRO A 1 261 ? -19.344 20.094 -12.109 1 33.38 261 PRO A N 1
ATOM 2055 C CA . PRO A 1 261 ? -20.766 20.031 -12.453 1 33.38 261 PRO A CA 1
ATOM 2056 C C . PRO A 1 261 ? -21 19.594 -13.891 1 33.38 261 PRO A C 1
ATOM 2058 O O . PRO A 1 261 ? -20.234 19.938 -14.789 1 33.38 261 PRO A O 1
ATOM 2061 N N . THR A 1 262 ? -21.359 18.406 -14.148 1 32.88 262 THR A N 1
ATOM 2062 C CA . THR A 1 262 ? -21.984 18.156 -15.445 1 32.88 262 THR A CA 1
ATOM 2063 C C . THR A 1 262 ? -22.922 19.297 -15.836 1 32.88 262 THR A C 1
ATOM 2065 O O . THR A 1 262 ? -23.922 19.531 -15.164 1 32.88 262 THR A O 1
ATOM 2068 N N . THR A 1 263 ? -22.406 20.391 -16.266 1 30.55 263 THR A N 1
ATOM 2069 C CA . THR A 1 263 ? -23.234 21.422 -16.875 1 30.55 263 THR A CA 1
ATOM 2070 C C . THR A 1 263 ? -24.312 20.781 -17.75 1 30.55 263 THR A C 1
ATOM 2072 O O . THR A 1 263 ? -24 20.031 -18.672 1 30.55 263 THR A O 1
ATOM 2075 N N . ALA A 1 264 ? -25.531 20.766 -17.203 1 30.28 264 ALA A N 1
ATOM 2076 C CA . ALA A 1 264 ? -26.766 20.547 -17.969 1 30.28 264 ALA A CA 1
ATOM 2077 C C . ALA A 1 264 ? -26.812 21.438 -19.188 1 30.28 264 ALA A C 1
ATOM 2079 O O . ALA A 1 264 ? -26.906 22.672 -19.062 1 30.28 264 ALA A O 1
ATOM 2080 N N . THR A 1 265 ? -26 21.297 -20.188 1 30.52 265 THR A N 1
ATOM 2081 C CA . THR A 1 265 ? -26.234 21.984 -21.453 1 30.52 265 THR A CA 1
ATOM 2082 C C . THR A 1 265 ? -27.703 21.844 -21.875 1 30.52 265 THR A C 1
ATOM 2084 O O . THR A 1 265 ? -28.141 20.766 -22.25 1 30.52 265 THR A O 1
ATOM 2087 N N . THR A 1 266 ? -28.609 22.406 -21.047 1 28.14 266 THR A N 1
ATOM 2088 C CA . THR A 1 266 ? -29.969 22.594 -21.531 1 28.14 266 THR A CA 1
ATOM 2089 C C . THR A 1 266 ? -29.953 23.344 -22.859 1 28.14 266 THR A C 1
ATOM 2091 O O . THR A 1 266 ? -29.5 24.484 -22.938 1 28.14 266 THR A O 1
ATOM 2094 N N . ALA A 1 267 ? -30.156 22.766 -24.047 1 29.39 267 ALA A N 1
ATOM 2095 C CA . ALA A 1 267 ? -30.328 23.109 -25.469 1 29.39 267 ALA A CA 1
ATOM 2096 C C . ALA A 1 267 ? -31.422 24.125 -25.656 1 29.39 267 ALA A C 1
ATOM 2098 O O . ALA A 1 267 ? -31.344 24.984 -26.547 1 29.39 267 ALA A O 1
ATOM 2099 N N . SER A 1 268 ? -32.719 24.031 -25.047 1 28.38 268 SER A N 1
ATOM 2100 C CA . SER A 1 268 ? -33.844 24.312 -25.938 1 28.38 268 SER A CA 1
ATOM 2101 C C . SER A 1 268 ? -34.062 25.812 -26.109 1 28.38 268 SER A C 1
ATOM 2103 O O . SER A 1 268 ? -34.406 26.5 -25.156 1 28.38 268 SER A O 1
ATOM 2105 N N . LYS A 1 269 ? -33.25 26.516 -26.828 1 29.11 269 LYS A N 1
ATOM 2106 C CA . LYS A 1 269 ? -33.531 27.844 -27.359 1 29.11 269 LYS A CA 1
ATOM 2107 C C . LYS A 1 269 ? -34.844 27.859 -28.125 1 29.11 269 LYS A C 1
ATOM 2109 O O . LYS A 1 269 ? -35.062 28.734 -28.969 1 29.11 269 LYS A O 1
ATOM 2114 N N . SER A 1 270 ? -35.906 27.109 -28.016 1 26.62 270 SER A N 1
ATOM 2115 C CA . SER A 1 270 ? -36.969 27.422 -28.984 1 26.62 270 SER A CA 1
ATOM 2116 C C . SER A 1 270 ? -37.656 28.75 -28.656 1 26.62 270 SER A C 1
ATOM 2118 O O . SER A 1 270 ? -38.5 29.203 -29.406 1 26.62 270 SER A O 1
ATOM 2120 N N . ALA A 1 271 ? -37.062 29.953 -28.312 1 24.52 271 ALA A N 1
ATOM 2121 C CA . ALA A 1 271 ? -38.062 30.953 -28.625 1 24.52 271 ALA A CA 1
ATOM 2122 C C . ALA A 1 271 ? -38.125 31.219 -30.125 1 24.52 271 ALA A C 1
ATOM 2124 O O . ALA A 1 271 ? -37.125 31.109 -30.828 1 24.52 271 ALA A O 1
ATOM 2125 N N . MET B 1 1 ? 22.578 15.383 -64.062 1 18.52 1 MET B N 1
ATOM 2126 C CA . MET B 1 1 ? 22.797 16.766 -63.594 1 18.52 1 MET B CA 1
ATOM 2127 C C . MET B 1 1 ? 21.75 17.172 -62.562 1 18.52 1 MET B C 1
ATOM 2129 O O . MET B 1 1 ? 22.109 17.672 -61.5 1 18.52 1 MET B O 1
ATOM 2133 N N . HIS B 1 2 ? 20.516 17.578 -63.062 1 17.42 2 HIS B N 1
ATOM 2134 C CA . HIS B 1 2 ? 19.797 18.766 -62.625 1 17.42 2 HIS B CA 1
ATOM 2135 C C . HIS B 1 2 ? 19.078 18.484 -61.312 1 17.42 2 HIS B C 1
ATOM 2137 O O . HIS B 1 2 ? 18.797 17.344 -60.969 1 17.42 2 HIS B O 1
ATOM 2143 N N . GLY B 1 3 ? 18.5 19.656 -60.656 1 17.27 3 GLY B N 1
ATOM 2144 C CA . GLY B 1 3 ? 18.281 20.609 -59.594 1 17.27 3 GLY B CA 1
ATOM 2145 C C . GLY B 1 3 ? 16.891 20.531 -58.969 1 17.27 3 GLY B C 1
ATOM 2146 O O . GLY B 1 3 ? 16.516 21.375 -58.188 1 17.27 3 GLY B O 1
ATOM 2147 N N . THR B 1 4 ? 15.953 19.641 -59.406 1 19.77 4 THR B N 1
ATOM 2148 C CA . THR B 1 4 ? 14.641 20.25 -59.219 1 19.77 4 THR B CA 1
ATOM 2149 C C . THR B 1 4 ? 14.383 20.562 -57.75 1 19.77 4 THR B C 1
ATOM 2151 O O . THR B 1 4 ? 14.539 19.703 -56.875 1 19.77 4 THR B O 1
ATOM 2154 N N . GLN B 1 5 ? 14.289 21.875 -57.406 1 17.38 5 GLN B N 1
ATOM 2155 C CA . GLN B 1 5 ? 14.156 22.906 -56.375 1 17.38 5 GLN B CA 1
ATOM 2156 C C . GLN B 1 5 ? 12.891 22.688 -55.562 1 17.38 5 GLN B C 1
ATOM 2158 O O . GLN B 1 5 ? 11.938 22.062 -56 1 17.38 5 GLN B O 1
ATOM 2163 N N . ARG B 1 6 ? 12.844 23.234 -54.156 1 17.73 6 ARG B N 1
ATOM 2164 C CA . ARG B 1 6 ? 12.406 23.438 -52.781 1 17.73 6 ARG B CA 1
ATOM 2165 C C . ARG B 1 6 ? 11.219 24.391 -52.719 1 17.73 6 ARG B C 1
ATOM 2167 O O . ARG B 1 6 ? 11.398 25.609 -52.75 1 17.73 6 ARG B O 1
ATOM 2174 N N . ALA B 1 7 ? 10.211 24.281 -53.656 1 15.85 7 ALA B N 1
ATOM 2175 C CA . ALA B 1 7 ? 9.336 25.453 -53.625 1 15.85 7 ALA B CA 1
ATOM 2176 C C . ALA B 1 7 ? 8.883 25.781 -52.219 1 15.85 7 ALA B C 1
ATOM 2178 O O . ALA B 1 7 ? 8.891 24.922 -51.344 1 15.85 7 ALA B O 1
ATOM 2179 N N . GLN B 1 8 ? 7.75 26.766 -52.062 1 15.18 8 GLN B N 1
ATOM 2180 C CA . GLN B 1 8 ? 7.324 28.109 -51.688 1 15.18 8 GLN B CA 1
ATOM 2181 C C . GLN B 1 8 ? 6.539 28.094 -50.375 1 15.18 8 GLN B C 1
ATOM 2183 O O . GLN B 1 8 ? 5.773 27.172 -50.125 1 15.18 8 GLN B O 1
ATOM 2188 N N . LYS B 1 9 ? 6.574 29.25 -49.469 1 15.89 9 LYS B N 1
ATOM 2189 C CA . LYS B 1 9 ? 6.633 30.047 -48.25 1 15.89 9 LYS B CA 1
ATOM 2190 C C . LYS B 1 9 ? 5.238 30.25 -47.656 1 15.89 9 LYS B C 1
ATOM 2192 O O . LYS B 1 9 ? 4.234 29.969 -48.312 1 15.89 9 LYS B O 1
ATOM 2197 N N . ARG B 1 10 ? 4.77 31.625 -47.281 1 15.33 10 ARG B N 1
ATOM 2198 C CA . ARG B 1 10 ? 4.66 32.562 -46.156 1 15.33 10 ARG B CA 1
ATOM 2199 C C . ARG B 1 10 ? 3.236 33.062 -46 1 15.33 10 ARG B C 1
ATOM 2201 O O . ARG B 1 10 ? 2.963 33.938 -45.156 1 15.33 10 ARG B O 1
ATOM 2208 N N . GLY B 1 11 ? 2.146 32.75 -46.688 1 15.16 11 GLY B N 1
ATOM 2209 C CA . GLY B 1 11 ? 1.287 33.906 -46.844 1 15.16 11 GLY B CA 1
ATOM 2210 C C . GLY B 1 11 ? 0.725 34.406 -45.5 1 15.16 11 GLY B C 1
ATOM 2211 O O . GLY B 1 11 ? 0.535 33.594 -44.594 1 15.16 11 GLY B O 1
ATOM 2212 N N . GLY B 1 12 ? 0.626 35.875 -45.125 1 15.5 12 GLY B N 1
ATOM 2213 C CA . GLY B 1 12 ? 0.556 37.094 -44.344 1 15.5 12 GLY B CA 1
ATOM 2214 C C . GLY B 1 12 ? -0.82 37.312 -43.75 1 15.5 12 GLY B C 1
ATOM 2215 O O . GLY B 1 12 ? -0.941 37.719 -42.562 1 15.5 12 GLY B O 1
ATOM 2216 N N . GLN B 1 13 ? -2.025 37.438 -44.469 1 15.31 13 GLN B N 1
ATOM 2217 C CA . GLN B 1 13 ? -2.668 38.75 -44.375 1 15.31 13 GLN B CA 1
ATOM 2218 C C . GLN B 1 13 ? -3.396 38.906 -43.062 1 15.31 13 GLN B C 1
ATOM 2220 O O . GLN B 1 13 ? -3.107 39.844 -42.281 1 15.31 13 GLN B O 1
ATOM 2225 N N . GLY B 1 14 ? -4.852 39.219 -43.031 1 15.19 14 GLY B N 1
ATOM 2226 C CA . GLY B 1 14 ? -5.617 40.438 -42.812 1 15.19 14 GLY B CA 1
ATOM 2227 C C . GLY B 1 14 ? -6.18 40.531 -41.406 1 15.19 14 GLY B C 1
ATOM 2228 O O . GLY B 1 14 ? -6.691 39.531 -40.875 1 15.19 14 GLY B O 1
ATOM 2229 N N . TRP B 1 15 ? -5.828 41.594 -40.5 1 15.24 15 TRP B N 1
ATOM 2230 C CA . TRP B 1 15 ? -5.895 42.25 -39.219 1 15.24 15 TRP B CA 1
ATOM 2231 C C . TRP B 1 15 ? -7.32 42.719 -38.906 1 15.24 15 TRP B C 1
ATOM 2233 O O . TRP B 1 15 ? -7.57 43.344 -37.875 1 15.24 15 TRP B O 1
ATOM 2243 N N . ALA B 1 16 ? -8.367 42.719 -39.844 1 14.99 16 ALA B N 1
ATOM 2244 C CA . ALA B 1 16 ? -9.133 43.938 -39.656 1 14.99 16 ALA B CA 1
ATOM 2245 C C . ALA B 1 16 ? -9.758 44.031 -38.281 1 14.99 16 ALA B C 1
ATOM 2247 O O . ALA B 1 16 ? -9.938 43 -37.625 1 14.99 16 ALA B O 1
ATOM 2248 N N . ALA B 1 17 ? -10.547 45.25 -38 1 15.17 17 ALA B N 1
ATOM 2249 C CA . ALA B 1 17 ? -10.75 46.406 -37.156 1 15.17 17 ALA B CA 1
ATOM 2250 C C . ALA B 1 17 ? -11.938 46.219 -36.219 1 15.17 17 ALA B C 1
ATOM 2252 O O . ALA B 1 17 ? -12.375 47.156 -35.562 1 15.17 17 ALA B O 1
ATOM 2253 N N . LEU B 1 18 ? -12.586 45 -36.219 1 14.97 18 LEU B N 1
ATOM 2254 C CA . LEU B 1 18 ? -13.977 45.375 -36 1 14.97 18 LEU B CA 1
ATOM 2255 C C . LEU B 1 18 ? -14.109 46.219 -34.719 1 14.97 18 LEU B C 1
ATOM 2257 O O . LEU B 1 18 ? -13.281 46.125 -33.812 1 14.97 18 LEU B O 1
ATOM 2261 N N . PHE B 1 19 ? -15.484 46.219 -34.312 1 15.26 19 PHE B N 1
ATOM 2262 C CA . PHE B 1 19 ? -16.406 47.281 -33.906 1 15.26 19 PHE B CA 1
ATOM 2263 C C . PHE B 1 19 ? -16.156 47.688 -32.438 1 15.26 19 PHE B C 1
ATOM 2265 O O . PHE B 1 19 ? -15.914 46.812 -31.594 1 15.26 19 PHE B O 1
ATOM 2272 N N . VAL B 1 20 ? -16.141 48.906 -32.281 1 15.02 20 VAL B N 1
ATOM 2273 C CA . VAL B 1 20 ? -15.766 50.062 -31.469 1 15.02 20 VAL B CA 1
ATOM 2274 C C . VAL B 1 20 ? -16.5 50.031 -30.125 1 15.02 20 VAL B C 1
ATOM 2276 O O . VAL B 1 20 ? -17.438 49.25 -29.938 1 15.02 20 VAL B O 1
ATOM 2279 N N . LEU B 1 21 ? -17.266 51.125 -29.891 1 15.14 21 LEU B N 1
ATOM 2280 C CA . LEU B 1 21 ? -16.984 52.219 -28.938 1 15.14 21 LEU B CA 1
ATOM 2281 C C . LEU B 1 21 ? -17.75 52 -27.641 1 15.14 21 LEU B C 1
ATOM 2283 O O . LEU B 1 21 ? -17.156 51.844 -26.578 1 15.14 21 LEU B O 1
ATOM 2287 N N . ALA B 1 22 ? -18.875 52.938 -27.344 1 14.8 22 ALA B N 1
ATOM 2288 C CA . ALA B 1 22 ? -18.703 54.062 -26.453 1 14.8 22 ALA B CA 1
ATOM 2289 C C . ALA B 1 22 ? -19.344 53.781 -25.094 1 14.8 22 ALA B C 1
ATOM 2291 O O . ALA B 1 22 ? -18.672 53.938 -24.062 1 14.8 22 ALA B O 1
ATOM 2292 N N . LYS B 1 23 ? -20.688 54.375 -24.953 1 15.33 23 LYS B N 1
ATOM 2293 C CA . LYS B 1 23 ? -20.938 55.531 -24.109 1 15.33 23 LYS B CA 1
ATOM 2294 C C . LYS B 1 23 ? -21.266 55.125 -22.672 1 15.33 23 LYS B C 1
ATOM 2296 O O . LYS B 1 23 ? -21.797 54.031 -22.438 1 15.33 23 LYS B O 1
ATOM 2301 N N . LEU B 1 24 ? -21.484 56.156 -21.688 1 15.76 24 LEU B N 1
ATOM 2302 C CA . LEU B 1 24 ? -21.031 56.625 -20.375 1 15.76 24 LEU B CA 1
ATOM 2303 C C . LEU B 1 24 ? -22 56.219 -19.281 1 15.76 24 LEU B C 1
ATOM 2305 O O . LEU B 1 24 ? -21.609 55.656 -18.266 1 15.76 24 LEU B O 1
ATOM 2309 N N . PRO B 1 25 ? -23.297 56.875 -19.172 1 15.62 25 PRO B N 1
ATOM 2310 C CA . PRO B 1 25 ? -23.328 57.875 -18.109 1 15.62 25 PRO B CA 1
ATOM 2311 C C . PRO B 1 25 ? -23.781 57.281 -16.766 1 15.62 25 PRO B C 1
ATOM 2313 O O . PRO B 1 25 ? -23.094 57.438 -15.758 1 15.62 25 PRO B O 1
ATOM 2316 N N . SER B 1 26 ? -25.156 57.469 -16.469 1 15.46 26 SER B N 1
ATOM 2317 C CA . SER B 1 26 ? -25.656 58.438 -15.492 1 15.46 26 SER B CA 1
ATOM 2318 C C . SER B 1 26 ? -25.812 57.812 -14.117 1 15.46 26 SER B C 1
ATOM 2320 O O . SER B 1 26 ? -25.797 56.594 -13.992 1 15.46 26 SER B O 1
ATOM 2322 N N . SER B 1 27 ? -26.922 58.312 -13.312 1 16.42 27 SER B N 1
ATOM 2323 C CA . SER B 1 27 ? -27.188 59.062 -12.086 1 16.42 27 SER B CA 1
ATOM 2324 C C . SER B 1 27 ? -27.594 58.125 -10.945 1 16.42 27 SER B C 1
ATOM 2326 O O . SER B 1 27 ? -28.453 57.25 -11.117 1 16.42 27 SER B O 1
ATOM 2328 N N . CYS B 1 28 ? -26.828 58 -9.891 1 17.17 28 CYS B N 1
ATOM 2329 C CA . CYS B 1 28 ? -26.625 57.219 -8.672 1 17.17 28 CYS B CA 1
ATOM 2330 C C . CYS B 1 28 ? -27.672 57.562 -7.625 1 17.17 28 CYS B C 1
ATOM 2332 O O . CYS B 1 28 ? -27.422 57.469 -6.422 1 17.17 28 CYS B O 1
ATOM 2334 N N . ARG B 1 29 ? -28.906 57.781 -8.125 1 16.91 29 ARG B N 1
ATOM 2335 C CA . ARG B 1 29 ? -29.672 58.438 -7.074 1 16.91 29 ARG B CA 1
ATOM 2336 C C . ARG B 1 29 ? -29.625 57.625 -5.773 1 16.91 29 ARG B C 1
ATOM 2338 O O . ARG B 1 29 ? -29.688 56.406 -5.789 1 16.91 29 ARG B O 1
ATOM 2345 N N . GLY B 1 30 ? -29.328 58.312 -4.621 1 15.59 30 GLY B N 1
ATOM 2346 C CA . GLY B 1 30 ? -28.828 58.281 -3.256 1 15.59 30 GLY B CA 1
ATOM 2347 C C . GLY B 1 30 ? -29.719 57.469 -2.32 1 15.59 30 GLY B C 1
ATOM 2348 O O . GLY B 1 30 ? -29.25 56.562 -1.621 1 15.59 30 GLY B O 1
ATOM 2349 N N . LYS B 1 31 ? -30.969 58 -1.896 1 17.36 31 LYS B N 1
ATOM 2350 C CA . LYS B 1 31 ? -31.078 58.406 -0.494 1 17.36 31 LYS B CA 1
ATOM 2351 C C . LYS B 1 31 ? -31.359 57.188 0.396 1 17.36 31 LYS B C 1
ATOM 2353 O O . LYS B 1 31 ? -31.812 56.156 -0.089 1 17.36 31 LYS B O 1
ATOM 2358 N N . ASP B 1 32 ? -31.922 57.469 1.706 1 16.16 32 ASP B N 1
ATOM 2359 C CA . ASP B 1 32 ? -31.688 57.5 3.145 1 16.16 32 ASP B CA 1
ATOM 2360 C C . ASP B 1 32 ? -32.406 56.375 3.85 1 16.16 32 ASP B C 1
ATOM 2362 O O . ASP B 1 32 ? -31.812 55.688 4.703 1 16.16 32 ASP B O 1
ATOM 2366 N N . ASN B 1 33 ? -33.781 56.219 3.785 1 17.28 33 ASN B N 1
ATOM 2367 C CA . ASN B 1 33 ? -34.438 56.438 5.082 1 17.28 33 ASN B CA 1
ATOM 2368 C C . ASN B 1 33 ? -34.562 55.125 5.852 1 17.28 33 ASN B C 1
ATOM 2370 O O . ASN B 1 33 ? -35.406 54.281 5.543 1 17.28 33 ASN B O 1
ATOM 2374 N N . ILE B 1 34 ? -33.594 54.312 5.965 1 18.3 34 ILE B N 1
ATOM 2375 C CA . ILE B 1 34 ? -33.938 53 6.469 1 18.3 34 ILE B CA 1
ATOM 2376 C C . ILE B 1 34 ? -34.219 53.094 7.969 1 18.3 34 ILE B C 1
ATOM 2378 O O . ILE B 1 34 ? -33.312 53.375 8.758 1 18.3 34 ILE B O 1
ATOM 2382 N N . SER B 1 35 ? -35.375 53.625 8.352 1 17.03 35 SER B N 1
ATOM 2383 C CA . SER B 1 35 ? -35.562 53.875 9.773 1 17.03 35 SER B CA 1
ATOM 2384 C C . SER B 1 35 ? -35.531 52.594 10.578 1 17.03 35 SER B C 1
ATOM 2386 O O . SER B 1 35 ? -35 52.562 11.68 1 17.03 35 SER B O 1
ATOM 2388 N N . THR B 1 36 ? -36.188 51.5 10.102 1 19.58 36 THR B N 1
ATOM 2389 C CA . THR B 1 36 ? -37.031 50.906 11.141 1 19.58 36 THR B CA 1
ATOM 2390 C C . THR B 1 36 ? -36.188 50.188 12.172 1 19.58 36 THR B C 1
ATOM 2392 O O . THR B 1 36 ? -35.438 49.281 11.828 1 19.58 36 THR B O 1
ATOM 2395 N N . THR B 1 37 ? -35.969 50.688 13.422 1 17.78 37 THR B N 1
ATOM 2396 C CA . THR B 1 37 ? -35.156 50.438 14.602 1 17.78 37 THR B CA 1
ATOM 2397 C C . THR B 1 37 ? -35.625 49.188 15.336 1 17.78 37 THR B C 1
ATOM 2399 O O . THR B 1 37 ? -34.938 48.688 16.234 1 17.78 37 THR B O 1
ATOM 2402 N N . SER B 1 38 ? -36.75 48.469 15.062 1 20.17 38 SER B N 1
ATOM 2403 C CA . SER B 1 38 ? -37.281 48 16.328 1 20.17 38 SER B CA 1
ATOM 2404 C C . SER B 1 38 ? -36.312 47.062 17.031 1 20.17 38 SER B C 1
ATOM 2406 O O . SER B 1 38 ? -35.625 46.281 16.391 1 20.17 38 SER B O 1
ATOM 2408 N N . SER B 1 39 ? -35.969 47.312 18.344 1 18.62 39 SER B N 1
ATOM 2409 C CA . SER B 1 39 ? -35 46.938 19.375 1 18.62 39 SER B CA 1
ATOM 2410 C C . SER B 1 39 ? -35.281 45.562 19.922 1 18.62 39 SER B C 1
ATOM 2412 O O . SER B 1 39 ? -34.656 45.125 20.891 1 18.62 39 SER B O 1
ATOM 2414 N N . LEU B 1 40 ? -36 44.625 19.297 1 21.02 40 LEU B N 1
ATOM 2415 C CA . LEU B 1 40 ? -36.438 43.562 20.172 1 21.02 40 LEU B CA 1
ATOM 2416 C C . LEU B 1 40 ? -35.25 42.812 20.766 1 21.02 40 LEU B C 1
ATOM 2418 O O . LEU B 1 40 ? -34.469 42.219 20.031 1 21.02 40 LEU B O 1
ATOM 2422 N N . SER B 1 41 ? -34.75 43.156 21.969 1 18.72 41 SER B N 1
ATOM 2423 C CA . SER B 1 41 ? -33.562 42.719 22.703 1 18.72 41 SER B CA 1
ATOM 2424 C C . SER B 1 41 ? -33.75 41.312 23.234 1 18.72 41 SER B C 1
ATOM 2426 O O . SER B 1 41 ? -32.875 40.781 23.922 1 18.72 41 SER B O 1
ATOM 2428 N N . GLY B 1 42 ? -34.844 40.562 23.078 1 22.33 42 GLY B N 1
ATOM 2429 C CA . GLY B 1 42 ? -34.969 39.531 24.109 1 22.33 42 GLY B CA 1
ATOM 2430 C C . GLY B 1 42 ? -33.781 38.594 24.141 1 22.33 42 GLY B C 1
ATOM 2431 O O . GLY B 1 42 ? -33.281 38.188 23.109 1 22.33 42 GLY B O 1
ATOM 2432 N N . GLY B 1 43 ? -32.938 38.688 25.203 1 18.61 43 GLY B N 1
ATOM 2433 C CA . GLY B 1 43 ? -31.672 38.062 25.531 1 18.61 43 GLY B CA 1
ATOM 2434 C C . GLY B 1 43 ? -31.797 36.531 25.703 1 18.61 43 GLY B C 1
ATOM 2435 O O . GLY B 1 43 ? -32.469 36.062 26.625 1 18.61 43 GLY B O 1
ATOM 2436 N N . LEU B 1 44 ? -32.344 35.781 24.75 1 21.47 44 LEU B N 1
ATOM 2437 C CA . LEU B 1 44 ? -32.312 34.344 24.953 1 21.47 44 LEU B CA 1
ATOM 2438 C C . LEU B 1 44 ? -30.953 33.875 25.406 1 21.47 44 LEU B C 1
ATOM 2440 O O . LEU B 1 44 ? -29.953 34.094 24.719 1 21.47 44 LEU B O 1
ATOM 2444 N N . SER B 1 45 ? -30.812 33.75 26.75 1 20.64 45 SER B N 1
ATOM 2445 C CA . SER B 1 45 ? -29.609 33.188 27.344 1 20.64 45 SER B CA 1
ATOM 2446 C C . SER B 1 45 ? -29.375 31.766 26.844 1 20.64 45 SER B C 1
ATOM 2448 O O . SER B 1 45 ? -30.203 30.875 27.047 1 20.64 45 SER B O 1
ATOM 2450 N N . ILE B 1 46 ? -29 31.547 25.625 1 21.48 46 ILE B N 1
ATOM 2451 C CA . ILE B 1 46 ? -28.5 30.25 25.172 1 21.48 46 ILE B CA 1
ATOM 2452 C C . ILE B 1 46 ? -27.5 29.703 26.188 1 21.48 46 ILE B C 1
ATOM 2454 O O . ILE B 1 46 ? -26.469 30.328 26.469 1 21.48 46 ILE B O 1
ATOM 2458 N N . ILE B 1 47 ? -28.031 29.094 27.219 1 24.81 47 ILE B N 1
ATOM 2459 C CA . ILE B 1 47 ? -27.172 28.312 28.094 1 24.81 47 ILE B CA 1
ATOM 2460 C C . ILE B 1 47 ? -26.219 27.453 27.25 1 24.81 47 ILE B C 1
ATOM 2462 O O . ILE B 1 47 ? -26.672 26.547 26.531 1 24.81 47 ILE B O 1
ATOM 2466 N N . GLY B 1 48 ? -25.281 28.031 26.609 1 20.83 48 GLY B N 1
ATOM 2467 C CA . GLY B 1 48 ? -24.203 27.344 25.922 1 20.83 48 GLY B CA 1
ATOM 2468 C C . GLY B 1 48 ? -23.547 26.281 26.781 1 20.83 48 GLY B C 1
ATOM 2469 O O . GLY B 1 48 ? -22.875 26.594 27.766 1 20.83 48 GLY B O 1
ATOM 2470 N N . MET B 1 49 ? -24.312 25.234 27.203 1 24.78 49 MET B N 1
ATOM 2471 C CA . MET B 1 49 ? -23.5 24.156 27.781 1 24.78 49 MET B CA 1
ATOM 2472 C C . MET B 1 49 ? -22.203 23.984 27 1 24.78 49 MET B C 1
ATOM 2474 O O . MET B 1 49 ? -22.219 23.594 25.828 1 24.78 49 MET B O 1
ATOM 2478 N N . GLY B 1 50 ? -21.359 24.984 27.031 1 24.91 50 GLY B N 1
ATOM 2479 C CA . GLY B 1 50 ? -20 24.875 26.547 1 24.91 50 GLY B CA 1
ATOM 2480 C C . GLY B 1 50 ? -19.297 23.609 26.969 1 24.91 50 GLY B C 1
ATOM 2481 O O . GLY B 1 50 ? -18.984 23.438 28.156 1 24.91 50 GLY B O 1
ATOM 2482 N N . ALA B 1 51 ? -19.828 22.469 26.641 1 27.25 51 ALA B N 1
ATOM 2483 C CA . ALA B 1 51 ? -18.906 21.359 26.875 1 27.25 51 ALA B CA 1
ATOM 2484 C C . ALA B 1 51 ? -17.469 21.797 26.594 1 27.25 51 ALA B C 1
ATOM 2486 O O . ALA B 1 51 ? -17.172 22.406 25.562 1 27.25 51 ALA B O 1
ATOM 2487 N N . LYS B 1 52 ? -16.766 22.141 27.688 1 29.78 52 LYS B N 1
ATOM 2488 C CA . LYS B 1 52 ? -15.305 22.281 27.656 1 29.78 52 LYS B CA 1
ATOM 2489 C C . LYS B 1 52 ? -14.68 21.266 26.719 1 29.78 52 LYS B C 1
ATOM 2491 O O . LYS B 1 52 ? -14.898 20.062 26.859 1 29.78 52 LYS B O 1
ATOM 2496 N N . GLN B 1 53 ? -14.711 21.484 25.422 1 28.33 53 GLN B N 1
ATOM 2497 C CA . GLN B 1 53 ? -13.711 20.797 24.625 1 28.33 53 GLN B CA 1
ATOM 2498 C C . GLN B 1 53 ? -12.414 20.609 25.391 1 28.33 53 GLN B C 1
ATOM 2500 O O . GLN B 1 53 ? -11.75 21.578 25.75 1 28.33 53 GLN B O 1
ATOM 2505 N N . GLY B 1 54 ? -12.398 19.781 26.422 1 30.03 54 GLY B N 1
ATOM 2506 C CA . GLY B 1 54 ? -11.07 19.5 26.938 1 30.03 54 GLY B CA 1
ATOM 2507 C C . GLY B 1 54 ? -9.984 19.688 25.891 1 30.03 54 GLY B C 1
ATOM 2508 O O . GLY B 1 54 ? -10.078 19.141 24.797 1 30.03 54 GLY B O 1
ATOM 2509 N N . LYS B 1 55 ? -9.383 20.891 25.781 1 33.88 55 LYS B N 1
ATOM 2510 C CA . LYS B 1 55 ? -8.164 21.203 25.047 1 33.88 55 LYS B CA 1
ATOM 2511 C C . LYS B 1 55 ? -7.258 19.984 24.938 1 33.88 55 LYS B C 1
ATOM 2513 O O . LYS B 1 55 ? -6.836 19.422 25.938 1 33.88 55 LYS B O 1
ATOM 2518 N N . VAL B 1 56 ? -7.422 19.062 24.156 1 36.78 56 VAL B N 1
ATOM 2519 C CA . VAL B 1 56 ? -6.293 18.234 23.719 1 36.78 56 VAL B CA 1
ATOM 2520 C C . VAL B 1 56 ? -4.992 19.031 23.875 1 36.78 56 VAL B C 1
ATOM 2522 O O . VAL B 1 56 ? -4.836 20.094 23.266 1 36.78 56 VAL B O 1
ATOM 2525 N N . ALA B 1 57 ? -4.359 19.172 25.031 1 40.06 57 ALA B N 1
ATOM 2526 C CA . ALA B 1 57 ? -3.023 19.703 25.281 1 40.06 57 ALA B CA 1
ATOM 2527 C C . ALA B 1 57 ? -2.168 19.656 24.016 1 40.06 57 ALA B C 1
ATOM 2529 O O . ALA B 1 57 ? -2.072 18.625 23.359 1 40.06 57 ALA B O 1
ATOM 2530 N N . ARG B 1 58 ? -1.957 20.719 23.219 1 46.34 58 ARG B N 1
ATOM 2531 C CA . ARG B 1 58 ? -1.048 21.016 22.125 1 46.34 58 ARG B CA 1
ATOM 2532 C C . ARG B 1 58 ? 0.265 20.25 22.281 1 46.34 58 ARG B C 1
ATOM 2534 O O . ARG B 1 58 ? 0.936 20.359 23.312 1 46.34 58 ARG B O 1
ATOM 2541 N N . GLY B 1 59 ? 0.319 19.016 21.953 1 52.06 59 GLY B N 1
ATOM 2542 C CA . GLY B 1 59 ? 1.553 18.25 21.969 1 52.06 59 GLY B CA 1
ATOM 2543 C C . GLY B 1 59 ? 2.787 19.094 21.734 1 52.06 59 GLY B C 1
ATOM 2544 O O . GLY B 1 59 ? 2.949 19.688 20.656 1 52.06 59 GLY B O 1
ATOM 2545 N N . ASP B 1 60 ? 3.262 19.688 22.734 1 64.44 60 ASP B N 1
ATOM 2546 C CA . ASP B 1 60 ? 4.547 20.391 22.75 1 64.44 60 ASP B CA 1
ATOM 2547 C C . ASP B 1 60 ? 5.629 19.562 22.062 1 64.44 60 ASP B C 1
ATOM 2549 O O . ASP B 1 60 ? 5.762 18.359 22.312 1 64.44 60 ASP B O 1
ATOM 2553 N N . ILE B 1 61 ? 5.977 19.984 20.781 1 76.88 61 ILE B N 1
ATOM 2554 C CA . ILE B 1 61 ? 7.137 19.406 20.125 1 76.88 61 ILE B CA 1
ATOM 2555 C C . ILE B 1 61 ? 8.414 19.828 20.844 1 76.88 61 ILE B C 1
ATOM 2557 O O . ILE B 1 61 ? 9.148 20.703 20.375 1 76.88 61 ILE B O 1
ATOM 2561 N N . SER B 1 62 ? 8.492 19.359 22.078 1 80.88 62 SER B N 1
ATOM 2562 C CA . SER B 1 62 ? 9.625 19.703 22.922 1 80.88 62 SER B CA 1
ATOM 2563 C C . SER B 1 62 ? 10.898 19 22.469 1 80.88 62 SER B C 1
ATOM 2565 O O . SER B 1 62 ? 10.836 17.922 21.859 1 80.88 62 SER B O 1
ATOM 2567 N N . GLU B 1 63 ? 12.047 19.594 22.734 1 84.5 63 GLU B N 1
ATOM 2568 C CA . GLU B 1 63 ? 13.359 19.031 22.422 1 84.5 63 GLU B CA 1
ATOM 2569 C C . GLU B 1 63 ? 13.586 17.719 23.156 1 84.5 63 GLU B C 1
ATOM 2571 O O . GLU B 1 63 ? 14.336 16.859 22.688 1 84.5 63 GLU B O 1
ATOM 2576 N N . ASP B 1 64 ? 12.945 17.516 24.203 1 79.12 64 ASP B N 1
ATOM 2577 C CA . ASP B 1 64 ? 13.086 16.281 24.969 1 79.12 64 ASP B CA 1
ATOM 2578 C C . ASP B 1 64 ? 12.406 15.117 24.266 1 79.12 64 ASP B C 1
ATOM 2580 O O . ASP B 1 64 ? 12.938 14.008 24.234 1 79.12 64 ASP B O 1
ATOM 2584 N N . LYS B 1 65 ? 11.305 15.422 23.672 1 81.19 65 LYS B N 1
ATOM 2585 C CA . LYS B 1 65 ? 10.531 14.367 23.016 1 81.19 65 LYS B CA 1
ATOM 2586 C C . LYS B 1 65 ? 10.961 14.188 21.562 1 81.19 65 LYS B C 1
ATOM 2588 O O . LYS B 1 65 ? 11.008 13.062 21.062 1 81.19 65 LYS B O 1
ATOM 2593 N N . PHE B 1 66 ? 11.312 15.336 21 1 87.5 66 PHE B N 1
ATOM 2594 C CA . PHE B 1 66 ? 11.688 15.344 19.594 1 87.5 66 PHE B CA 1
ATOM 2595 C C . PHE B 1 66 ? 13.008 16.078 19.391 1 87.5 66 PHE B C 1
ATOM 2597 O O . PHE B 1 66 ? 13.031 17.203 18.859 1 87.5 66 PHE B O 1
ATOM 2604 N N . PRO B 1 67 ? 14.086 15.453 19.734 1 90.69 67 PRO B N 1
ATOM 2605 C CA . PRO B 1 67 ? 15.375 16.156 19.719 1 90.69 67 PRO B CA 1
ATOM 2606 C C . PRO B 1 67 ? 15.844 16.5 18.312 1 90.69 67 PRO B C 1
ATOM 2608 O O . PRO B 1 67 ? 15.625 15.711 17.375 1 90.69 67 PRO B O 1
ATOM 2611 N N . THR B 1 68 ? 16.578 17.547 18.219 1 92 68 THR B N 1
ATOM 2612 C CA . THR B 1 68 ? 17.141 18 16.953 1 92 68 THR B CA 1
ATOM 2613 C C . THR B 1 68 ? 18.609 17.578 16.828 1 92 68 THR B C 1
ATOM 2615 O O . THR B 1 68 ? 19.219 17.75 15.773 1 92 68 THR B O 1
ATOM 2618 N N . LYS B 1 69 ? 19.109 17.125 17.906 1 92.19 69 LYS B N 1
ATOM 2619 C CA . LYS B 1 69 ? 20.516 16.703 17.906 1 92.19 69 LYS B CA 1
ATOM 2620 C C . LYS B 1 69 ? 20.781 15.68 16.812 1 92.19 69 LYS B C 1
ATOM 2622 O O . LYS B 1 69 ? 19.922 14.852 16.5 1 92.19 69 LYS B O 1
ATOM 2627 N N . GLU B 1 70 ? 22 15.695 16.328 1 93.75 70 GLU B N 1
ATOM 2628 C CA . GLU B 1 70 ? 22.359 14.773 15.258 1 93.75 70 GLU B CA 1
ATOM 2629 C C . GLU B 1 70 ? 22.203 13.32 15.703 1 93.75 70 GLU B C 1
ATOM 2631 O O . GLU B 1 70 ? 22.562 12.969 16.828 1 93.75 70 GLU B O 1
ATOM 2636 N N . PHE B 1 71 ? 21.609 12.562 14.875 1 94.25 71 PHE B N 1
ATOM 2637 C CA . PHE B 1 71 ? 21.406 11.141 15.141 1 94.25 71 PHE B CA 1
ATOM 2638 C C . PHE B 1 71 ? 22.656 10.336 14.797 1 94.25 71 PHE B C 1
ATOM 2640 O O . PHE B 1 71 ? 22.766 9.812 13.688 1 94.25 71 PHE B O 1
ATOM 2647 N N . LEU B 1 72 ? 23.656 10.156 15.648 1 88.44 72 LEU B N 1
ATOM 2648 C CA . LEU B 1 72 ? 24.984 9.602 15.359 1 88.44 72 LEU B CA 1
ATOM 2649 C C . LEU B 1 72 ? 25.203 8.297 16.109 1 88.44 72 LEU B C 1
ATOM 2651 O O . LEU B 1 72 ? 26.094 7.52 15.773 1 88.44 72 LEU B O 1
ATOM 2655 N N . LYS B 1 73 ? 24.406 8.039 17.062 1 86.38 73 LYS B N 1
ATOM 2656 C CA . LYS B 1 73 ? 24.672 6.941 17.984 1 86.38 73 LYS B CA 1
ATOM 2657 C C . LYS B 1 73 ? 24.234 5.605 17.391 1 86.38 73 LYS B C 1
ATOM 2659 O O . LYS B 1 73 ? 24.703 4.547 17.812 1 86.38 73 LYS B O 1
ATOM 2664 N N . HIS B 1 74 ? 23.359 5.68 16.484 1 89.81 74 HIS B N 1
ATOM 2665 C CA . HIS B 1 74 ? 22.828 4.453 15.914 1 89.81 74 HIS B CA 1
ATOM 2666 C C . HIS B 1 74 ? 22.969 4.445 14.391 1 89.81 74 HIS B C 1
ATOM 2668 O O . HIS B 1 74 ? 23.203 5.492 13.781 1 89.81 74 HIS B O 1
ATOM 2674 N N . GLY B 1 75 ? 22.906 3.318 13.797 1 93.88 75 GLY B N 1
ATOM 2675 C CA . GLY B 1 75 ? 23 3.176 12.352 1 93.88 75 GLY B CA 1
ATOM 2676 C C . GLY B 1 75 ? 21.672 3.43 11.648 1 93.88 75 GLY B C 1
ATOM 2677 O O . GLY B 1 75 ? 20.656 3.684 12.289 1 93.88 75 GLY B O 1
ATOM 2678 N N . LEU B 1 76 ? 21.75 3.514 10.32 1 97.12 76 LEU B N 1
ATOM 2679 C CA . LEU B 1 76 ? 20.594 3.727 9.461 1 97.12 76 LEU B CA 1
ATOM 2680 C C . LEU B 1 76 ? 20.375 2.537 8.531 1 97.12 76 LEU B C 1
ATOM 2682 O O . LEU B 1 76 ? 21.344 1.858 8.156 1 97.12 76 LEU B O 1
ATOM 2686 N N . ALA B 1 77 ? 19.141 2.299 8.211 1 97.12 77 ALA B N 1
ATOM 2687 C CA . ALA B 1 77 ? 18.797 1.212 7.305 1 97.12 77 ALA B CA 1
ATOM 2688 C C . ALA B 1 77 ? 19.219 1.541 5.871 1 97.12 77 ALA B C 1
ATOM 2690 O O . ALA B 1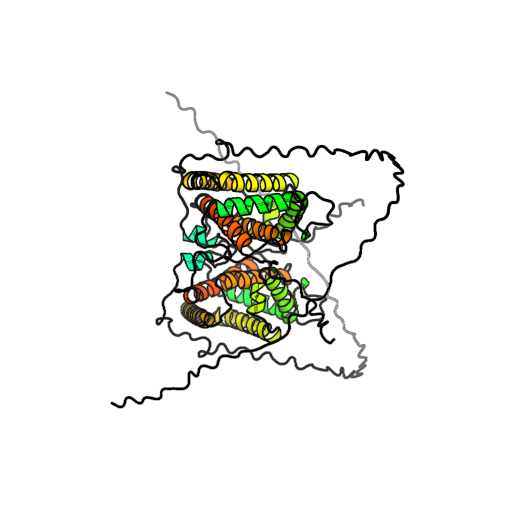 77 ? 19.438 2.707 5.535 1 97.12 77 ALA B O 1
ATOM 2691 N N . SER B 1 78 ? 19.328 0.464 5.043 1 94.75 78 SER B N 1
ATOM 2692 C CA . SER B 1 78 ? 19.656 0.633 3.633 1 94.75 78 SER B CA 1
ATOM 2693 C C . SER B 1 78 ? 18.516 1.292 2.867 1 94.75 78 SER B C 1
ATOM 2695 O O . SER B 1 78 ? 17.359 1.255 3.305 1 94.75 78 SER B O 1
ATOM 2697 N N . SER B 1 79 ? 18.875 1.843 1.756 1 94.56 79 SER B N 1
ATOM 2698 C CA . SER B 1 79 ? 17.875 2.498 0.914 1 94.56 79 SER B CA 1
ATOM 2699 C C . SER B 1 79 ? 16.812 1.506 0.43 1 94.56 79 SER B C 1
ATOM 2701 O O . SER B 1 79 ? 15.633 1.84 0.348 1 94.56 79 SER B O 1
ATOM 2703 N N . ASP B 1 80 ? 17.203 0.303 0.116 1 93.94 80 ASP B N 1
ATOM 2704 C CA . ASP B 1 80 ? 16.281 -0.726 -0.342 1 93.94 80 ASP B CA 1
ATOM 2705 C C . ASP B 1 80 ? 15.219 -1.023 0.718 1 93.94 80 ASP B C 1
ATOM 2707 O O . ASP B 1 80 ? 14.039 -1.165 0.4 1 93.94 80 ASP B O 1
ATOM 2711 N N . HIS B 1 81 ? 15.719 -1.088 1.935 1 96.38 81 HIS B N 1
ATOM 2712 C CA . HIS B 1 81 ? 14.797 -1.336 3.037 1 96.38 81 HIS B CA 1
ATOM 2713 C C . HIS B 1 81 ? 13.781 -0.201 3.176 1 96.38 81 HIS B C 1
ATOM 2715 O O . HIS B 1 81 ? 12.586 -0.446 3.314 1 96.38 81 HIS B O 1
ATOM 2721 N N . VAL B 1 82 ? 14.273 0.969 3.137 1 97.75 82 VAL B N 1
ATOM 2722 C CA . VAL B 1 82 ? 13.414 2.133 3.32 1 97.75 82 VAL B CA 1
ATOM 2723 C C . VAL B 1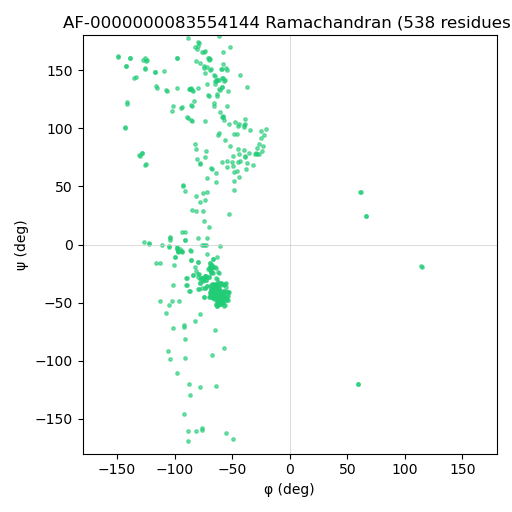 82 ? 12.398 2.213 2.18 1 97.75 82 VAL B C 1
ATOM 2725 O O . VAL B 1 82 ? 11.203 2.398 2.416 1 97.75 82 VAL B O 1
ATOM 2728 N N . HIS B 1 83 ? 12.82 1.985 0.968 1 97.25 83 HIS B N 1
ATOM 2729 C CA . HIS B 1 83 ? 11.953 2.092 -0.195 1 97.25 83 HIS B CA 1
ATOM 2730 C C . HIS B 1 83 ? 10.883 1.005 -0.183 1 97.25 83 HIS B C 1
ATOM 2732 O O . HIS B 1 83 ? 9.742 1.24 -0.6 1 97.25 83 HIS B O 1
ATOM 2738 N N . HIS B 1 84 ? 11.195 -0.113 0.296 1 97.88 84 HIS B N 1
ATOM 2739 C CA . HIS B 1 84 ? 10.242 -1.212 0.349 1 97.88 84 HIS B CA 1
ATOM 2740 C C . HIS B 1 84 ? 9.047 -0.862 1.233 1 97.88 84 HIS B C 1
ATOM 2742 O O . HIS B 1 84 ? 7.922 -1.295 0.967 1 97.88 84 HIS B O 1
ATOM 2748 N N . TYR B 1 85 ? 9.32 -0.131 2.234 1 98.06 85 TYR B N 1
ATOM 2749 C CA . TYR B 1 85 ? 8.266 0.121 3.207 1 98.06 85 TYR B CA 1
ATOM 2750 C C . TYR B 1 85 ? 7.703 1.528 3.049 1 98.06 85 TYR B C 1
ATOM 2752 O O . TYR B 1 85 ? 6.906 1.98 3.873 1 98.06 85 TYR B O 1
ATOM 2760 N N . LEU B 1 86 ? 8.133 2.242 2.033 1 98 86 LEU B N 1
ATOM 2761 C CA . LEU B 1 86 ? 7.469 3.461 1.578 1 98 86 LEU B CA 1
ATOM 2762 C C . LEU B 1 86 ? 6.316 3.133 0.634 1 98 86 LEU B C 1
ATOM 2764 O O . LEU B 1 86 ? 6.477 2.344 -0.299 1 98 86 LEU B O 1
ATOM 2768 N N . PRO B 1 87 ? 5.113 3.756 0.884 1 97.69 87 PRO B N 1
ATOM 2769 C CA . PRO B 1 87 ? 3.988 3.449 -0 1 97.69 87 PRO B CA 1
ATOM 2770 C C . PRO B 1 87 ? 4.301 3.717 -1.471 1 97.69 87 PRO B C 1
ATOM 2772 O O . PRO B 1 87 ? 4.926 4.727 -1.797 1 97.69 87 PRO B O 1
ATOM 2775 N N . ALA B 1 88 ? 3.828 2.869 -2.328 1 97.31 88 ALA B N 1
ATOM 2776 C CA . ALA B 1 88 ? 4.148 2.891 -3.752 1 97.31 88 ALA B CA 1
ATOM 2777 C C . ALA B 1 88 ? 3.564 4.129 -4.426 1 97.31 88 ALA B C 1
ATOM 2779 O O . ALA B 1 88 ? 4.004 4.52 -5.512 1 97.31 88 ALA B O 1
ATOM 2780 N N . ASN B 1 89 ? 2.504 4.715 -3.846 1 96.94 89 ASN B N 1
ATOM 2781 C CA . ASN B 1 89 ? 1.847 5.855 -4.473 1 96.94 89 ASN B CA 1
ATOM 2782 C C . ASN B 1 89 ? 2.441 7.176 -3.994 1 96.94 89 ASN B C 1
ATOM 2784 O O . ASN B 1 89 ? 1.904 8.25 -4.289 1 96.94 89 ASN B O 1
ATOM 2788 N N . LEU B 1 90 ? 3.504 7.102 -3.16 1 98.19 90 LEU B N 1
ATOM 2789 C CA . LEU B 1 90 ? 4.27 8.281 -2.779 1 98.19 90 LEU B CA 1
ATOM 2790 C C . LEU B 1 90 ? 5.527 8.422 -3.633 1 98.19 90 LEU B C 1
ATOM 2792 O O . LEU B 1 90 ? 5.977 7.441 -4.238 1 98.19 90 LEU B O 1
ATOM 2796 N N . PRO B 1 91 ? 6.105 9.641 -3.678 1 97.88 91 PRO B N 1
ATOM 2797 C CA . PRO B 1 91 ? 7.344 9.797 -4.445 1 97.88 91 PRO B CA 1
ATOM 2798 C C . PRO B 1 91 ? 8.492 8.961 -3.885 1 97.88 91 PRO B C 1
ATOM 2800 O O . PRO B 1 91 ? 8.617 8.805 -2.666 1 97.88 91 PRO B O 1
ATOM 2803 N N . LEU B 1 92 ? 9.281 8.406 -4.785 1 96.31 92 LEU B N 1
ATOM 2804 C CA . LEU B 1 92 ? 10.492 7.699 -4.387 1 96.31 92 LEU B CA 1
ATOM 2805 C C . LEU B 1 92 ? 11.414 8.602 -3.57 1 96.31 92 LEU B C 1
ATOM 2807 O O . LEU B 1 92 ? 12.062 8.148 -2.627 1 96.31 92 LEU B O 1
ATOM 2811 N N . PHE B 1 93 ? 11.391 9.891 -3.943 1 96.19 93 PHE B N 1
ATOM 2812 C CA . PHE B 1 93 ? 12.188 10.891 -3.244 1 96.19 93 PHE B CA 1
ATOM 2813 C C . PHE B 1 93 ? 11.328 12.078 -2.836 1 96.19 93 PHE B C 1
ATOM 2815 O O . PHE B 1 93 ? 11.398 13.148 -3.453 1 96.19 93 PHE B O 1
ATOM 2822 N N . PRO B 1 94 ? 10.586 11.891 -1.767 1 97.94 94 PRO B N 1
ATOM 2823 C CA . PRO B 1 94 ? 9.742 12.984 -1.297 1 97.94 94 PRO B CA 1
ATOM 2824 C C . PRO B 1 94 ? 10.547 14.188 -0.815 1 97.94 94 PRO B C 1
ATOM 2826 O O . PRO B 1 94 ? 11.625 14.023 -0.238 1 97.94 94 PRO B O 1
ATOM 2829 N N . THR B 1 95 ? 10.016 15.336 -1.041 1 96.94 95 THR B N 1
ATOM 2830 C CA . THR B 1 95 ? 10.703 16.562 -0.666 1 96.94 95 THR B CA 1
ATOM 2831 C C . THR B 1 95 ? 9.812 17.438 0.208 1 96.94 95 THR B C 1
ATOM 2833 O O . THR B 1 95 ? 8.586 17.406 0.088 1 96.94 95 THR B O 1
ATOM 2836 N N . LEU B 1 96 ? 10.5 18.172 1.008 1 96.81 96 LEU B N 1
ATOM 2837 C CA . LEU B 1 96 ? 9.828 19.141 1.857 1 96.81 96 LEU B CA 1
ATOM 2838 C C . LEU B 1 96 ? 10.078 20.562 1.357 1 96.81 96 LEU B C 1
ATOM 2840 O O . LEU B 1 96 ? 11.203 20.906 0.995 1 96.81 96 LEU B O 1
ATOM 2844 N N . ASN B 1 97 ? 9.008 21.328 1.274 1 95.12 97 ASN B N 1
ATOM 2845 C CA . ASN B 1 97 ? 9.164 22.75 1.007 1 95.12 97 ASN B CA 1
ATOM 2846 C C . ASN B 1 97 ? 8.047 23.578 1.654 1 95.12 97 ASN B C 1
ATOM 2848 O O . ASN B 1 97 ? 7.012 23.031 2.037 1 95.12 97 ASN B O 1
ATOM 2852 N N . PRO B 1 98 ? 8.289 24.844 1.789 1 95.88 98 PRO B N 1
ATOM 2853 C CA . PRO B 1 98 ? 7.34 25.672 2.533 1 95.88 98 PRO B CA 1
ATOM 2854 C C . PRO B 1 98 ? 5.957 25.719 1.886 1 95.88 98 PRO B C 1
ATOM 2856 O O . PRO B 1 98 ? 4.945 25.812 2.586 1 95.88 98 PRO B O 1
ATOM 2859 N N . THR B 1 99 ? 5.891 25.641 0.623 1 97.44 99 THR B N 1
ATOM 2860 C CA . THR B 1 99 ? 4.605 25.688 -0.068 1 97.44 99 THR B CA 1
ATOM 2861 C C . THR B 1 99 ? 3.779 24.438 0.245 1 97.44 99 THR B C 1
ATOM 2863 O O . THR B 1 99 ? 2.576 24.531 0.497 1 97.44 99 THR B O 1
ATOM 2866 N N . TYR B 1 100 ? 4.449 23.281 0.193 1 98.19 100 TYR B N 1
ATOM 2867 C CA . TYR B 1 100 ? 3.77 22.047 0.573 1 98.19 100 TYR B CA 1
ATOM 2868 C C . TYR B 1 100 ? 3.303 22.109 2.023 1 98.19 100 TYR B C 1
ATOM 2870 O O . TYR B 1 100 ? 2.174 21.719 2.334 1 98.19 100 TYR B O 1
ATOM 2878 N N . ALA B 1 101 ? 4.188 22.625 2.889 1 98.19 101 ALA B N 1
ATOM 2879 C CA . ALA B 1 101 ? 3.863 22.719 4.309 1 98.19 101 ALA B CA 1
ATOM 2880 C C . ALA B 1 101 ? 2.639 23.609 4.531 1 98.19 101 ALA B C 1
ATOM 2882 O O . ALA B 1 101 ? 1.751 23.266 5.316 1 98.19 101 ALA B O 1
ATOM 2883 N N . GLN B 1 102 ? 2.604 24.656 3.852 1 98.19 102 GLN B N 1
ATOM 2884 C CA . GLN B 1 102 ? 1.487 25.578 3.977 1 98.19 102 GLN B CA 1
ATOM 2885 C C . GLN B 1 102 ? 0.187 24.953 3.486 1 98.19 102 GLN B C 1
ATOM 2887 O O . GLN B 1 102 ? -0.86 25.109 4.121 1 98.19 102 GLN B O 1
ATOM 2892 N N . GLU B 1 103 ? 0.278 24.281 2.357 1 98.56 103 GLU B N 1
ATOM 2893 C CA . GLU B 1 103 ? -0.906 23.641 1.807 1 98.56 103 GLU B CA 1
ATOM 2894 C C . GLU B 1 103 ? -1.439 22.562 2.756 1 98.56 103 GLU B C 1
ATOM 2896 O O . GLU B 1 103 ? -2.65 22.453 2.961 1 98.56 103 GLU B O 1
ATOM 2901 N N . CYS B 1 104 ? -0.562 21.766 3.334 1 98.81 104 CYS B N 1
ATOM 2902 C CA . CYS B 1 104 ? -0.968 20.719 4.273 1 98.81 104 CYS B CA 1
ATOM 2903 C C . CYS B 1 104 ? -1.573 21.328 5.531 1 98.81 104 CYS B C 1
ATOM 2905 O O . CYS B 1 104 ? -2.59 20.844 6.031 1 98.81 104 CYS B O 1
ATOM 2907 N N . THR B 1 105 ? -0.96 22.406 6.02 1 98.56 105 THR B N 1
ATOM 2908 C CA . THR B 1 105 ? -1.464 23.078 7.211 1 98.56 105 THR B CA 1
ATOM 2909 C C . THR B 1 105 ? -2.863 23.641 6.965 1 98.56 105 THR B C 1
ATOM 2911 O O . THR B 1 105 ? -3.762 23.469 7.789 1 98.56 105 THR B O 1
ATOM 2914 N N . LYS B 1 106 ? -3.004 24.25 5.84 1 98.38 106 LYS B N 1
ATOM 2915 C CA . LYS B 1 106 ? -4.293 24.844 5.484 1 98.38 106 LYS B CA 1
ATOM 2916 C C . LYS B 1 106 ? -5.371 23.766 5.363 1 98.38 106 LYS B C 1
ATOM 2918 O O . LYS B 1 106 ? -6.453 23.891 5.938 1 98.38 106 LYS B O 1
ATOM 2923 N N . THR B 1 107 ? -5.098 22.719 4.668 1 98.38 107 THR B N 1
ATOM 2924 C CA . THR B 1 107 ? -6.117 21.703 4.402 1 98.38 107 THR B CA 1
ATOM 2925 C C . THR B 1 107 ? -6.41 20.891 5.656 1 98.38 107 THR B C 1
ATOM 2927 O O . THR B 1 107 ? -7.543 20.453 5.863 1 98.38 107 THR B O 1
ATOM 2930 N N . TRP B 1 108 ? -5.414 20.719 6.535 1 98.44 108 TRP B N 1
ATOM 2931 C CA . TRP B 1 108 ? -5.652 20.047 7.812 1 98.44 108 TRP B CA 1
ATOM 2932 C C . TRP B 1 108 ? -6.559 20.891 8.703 1 98.44 108 TRP B C 1
ATOM 2934 O O . TRP B 1 108 ? -7.477 20.375 9.344 1 98.44 108 TRP B O 1
ATOM 2944 N N . ARG B 1 109 ? -6.301 22.172 8.742 1 97.88 109 ARG B N 1
ATOM 2945 C CA . ARG B 1 109 ? -7.152 23.094 9.5 1 97.88 109 ARG B CA 1
ATOM 2946 C C . ARG B 1 109 ? -8.594 23.031 9.008 1 97.88 109 ARG B C 1
ATOM 2948 O O . ARG B 1 109 ? -9.531 23.016 9.805 1 97.88 109 ARG B O 1
ATOM 2955 N N . ASP B 1 110 ? -8.75 22.969 7.684 1 97.5 110 ASP B N 1
ATOM 2956 C CA . ASP B 1 110 ? -10.078 22.891 7.102 1 97.5 110 ASP B CA 1
ATOM 2957 C C . ASP B 1 110 ? -10.797 21.609 7.559 1 97.5 110 ASP B C 1
ATOM 2959 O O . ASP B 1 110 ? -11.984 21.641 7.895 1 97.5 110 ASP B O 1
ATOM 2963 N N . ILE B 1 111 ? -10.094 20.5 7.621 1 97.94 111 ILE B N 1
ATOM 2964 C CA . ILE B 1 111 ? -10.664 19.234 8.062 1 97.94 111 ILE B CA 1
ATOM 2965 C C . ILE B 1 111 ? -11.047 19.328 9.539 1 97.94 111 ILE B C 1
ATOM 2967 O O . ILE B 1 111 ? -12.164 18.969 9.922 1 97.94 111 ILE B O 1
ATOM 2971 N N . CYS B 1 112 ? -10.156 19.891 10.352 1 97 112 CYS B N 1
ATOM 2972 C CA . CYS B 1 112 ? -10.398 19.984 11.789 1 97 112 CYS B CA 1
ATOM 2973 C C . CYS B 1 112 ? -11.617 20.859 12.078 1 97 112 CYS B C 1
ATOM 2975 O O . CYS B 1 112 ? -12.375 20.578 13.008 1 97 112 CYS B O 1
ATOM 2977 N N . LYS B 1 113 ? -11.867 21.797 11.227 1 94.75 113 LYS B N 1
ATOM 2978 C CA . LYS B 1 113 ? -12.977 22.734 11.414 1 94.75 113 LYS B CA 1
ATOM 2979 C C . LYS B 1 113 ? -14.227 22.25 10.688 1 94.75 113 LYS B C 1
ATOM 2981 O O . LYS B 1 113 ? -15.258 22.938 10.703 1 94.75 113 LYS B O 1
ATOM 2986 N N . ALA B 1 114 ? -14.133 21.188 9.945 1 95.38 114 ALA B N 1
ATOM 2987 C CA . ALA B 1 114 ? -15.242 20.594 9.195 1 95.38 114 ALA B CA 1
ATOM 2988 C C . ALA B 1 114 ? -15.781 21.578 8.156 1 95.38 114 ALA B C 1
ATOM 2990 O O . ALA B 1 114 ? -17 21.719 8.008 1 95.38 114 ALA B O 1
ATOM 2991 N N . THR B 1 115 ? -14.859 22.203 7.453 1 93.69 115 THR B N 1
ATOM 2992 C CA . THR B 1 115 ? -15.273 23.203 6.477 1 93.69 115 THR B CA 1
ATOM 2993 C C . THR B 1 115 ? -15.523 22.562 5.113 1 93.69 115 THR B C 1
ATOM 2995 O O . THR B 1 115 ? -16.297 23.078 4.309 1 93.69 115 THR B O 1
ATOM 2998 N N . PRO B 1 116 ? -14.867 21.484 4.785 1 93.69 116 PRO B N 1
ATOM 2999 C CA . PRO B 1 116 ? -15.133 20.875 3.479 1 93.69 116 PRO B CA 1
ATOM 3000 C C . PRO B 1 116 ? -16.594 20.469 3.307 1 93.69 116 PRO B C 1
ATOM 3002 O O . PRO B 1 116 ? -17.234 20.047 4.27 1 93.69 116 PRO B O 1
ATOM 3005 N N . ASP B 1 117 ? -17.016 20.5 2.039 1 91.25 117 ASP B N 1
ATOM 3006 C CA . ASP B 1 117 ? -18.406 20.234 1.718 1 91.25 117 ASP B CA 1
ATOM 3007 C C . ASP B 1 117 ? -18.828 18.844 2.186 1 91.25 117 ASP B C 1
ATOM 3009 O O . ASP B 1 117 ? -19.938 18.656 2.689 1 91.25 117 ASP B O 1
ATOM 3013 N N . LYS B 1 118 ? -17.938 17.938 2.117 1 92.06 118 LYS B N 1
ATOM 3014 C CA . LYS B 1 118 ? -18.234 16.547 2.434 1 92.06 118 LYS B CA 1
ATOM 3015 C C . LYS B 1 118 ? -18.516 16.359 3.924 1 92.06 118 LYS B C 1
ATOM 3017 O O . LYS B 1 118 ? -19.078 15.344 4.336 1 92.06 118 LYS B O 1
ATOM 3022 N N . MET B 1 119 ? -18.094 17.297 4.676 1 93.94 119 MET B N 1
ATOM 3023 C CA . MET B 1 119 ? -18.25 17.188 6.125 1 93.94 119 MET B CA 1
ATOM 3024 C C . MET B 1 119 ? -19.484 17.938 6.609 1 93.94 119 MET B C 1
ATOM 3026 O O . MET B 1 119 ? -19.875 17.828 7.77 1 93.94 119 MET B O 1
ATOM 3030 N N . LYS B 1 120 ? -20.031 18.594 5.605 1 89.69 120 LYS B N 1
ATOM 3031 C CA . LYS B 1 120 ? -21.219 19.359 5.965 1 89.69 120 LYS B CA 1
ATOM 3032 C C . LYS B 1 120 ? -22.391 18.438 6.285 1 89.69 120 LYS B C 1
ATOM 3034 O O . LYS B 1 120 ? -22.594 17.422 5.602 1 89.69 120 LYS B O 1
ATOM 3039 N N . GLY B 1 121 ? -22.953 18.578 7.27 1 89.75 121 GLY B N 1
ATOM 3040 C CA . GLY B 1 121 ? -24.109 17.75 7.621 1 89.75 121 GLY B CA 1
ATOM 3041 C C . GLY B 1 121 ? -23.859 16.875 8.836 1 89.75 121 GLY B C 1
ATOM 3042 O O . GLY B 1 121 ? -24.812 16.312 9.398 1 89.75 121 GLY B O 1
ATOM 3043 N N . TYR B 1 122 ? -22.625 16.766 9.008 1 91.88 122 TYR B N 1
ATOM 3044 C CA . TYR B 1 122 ? -22.328 15.992 10.211 1 91.88 122 TYR B CA 1
ATOM 3045 C C . TYR B 1 122 ? -22.312 16.875 11.445 1 91.88 122 TYR B C 1
ATOM 3047 O O . TYR B 1 122 ? -21.859 18.016 11.391 1 91.88 122 TYR B O 1
ATOM 3055 N N . ASP B 1 123 ? -22.938 16.422 12.477 1 89.75 123 ASP B N 1
ATOM 3056 C CA . ASP B 1 123 ? -22.984 17.156 13.734 1 89.75 123 ASP B CA 1
ATOM 3057 C C . ASP B 1 123 ? -21.844 16.719 14.664 1 89.75 123 ASP B C 1
ATOM 3059 O O . ASP B 1 123 ? -22.109 16.281 15.789 1 89.75 123 ASP B O 1
ATOM 3063 N N . LYS B 1 124 ? -20.625 16.703 14.211 1 91.44 124 LYS B N 1
ATOM 3064 C CA . LYS B 1 124 ? -19.406 16.359 14.969 1 91.44 124 LYS B CA 1
ATOM 3065 C C . LYS B 1 124 ? -18.25 17.25 14.555 1 91.44 124 LYS B C 1
ATOM 3067 O O . LYS B 1 124 ? -18.234 17.797 13.445 1 91.44 124 LYS B O 1
ATOM 3072 N N . ALA B 1 125 ? -17.359 17.391 15.523 1 93.81 125 ALA B N 1
ATOM 3073 C CA . ALA B 1 125 ? -16.125 18.094 15.188 1 93.81 125 ALA B CA 1
ATOM 3074 C C . ALA B 1 125 ? -15.398 17.391 14.039 1 93.81 125 ALA B C 1
ATOM 3076 O O . ALA B 1 125 ? -15.422 16.172 13.93 1 93.81 125 ALA B O 1
ATOM 3077 N N . GLY B 1 126 ? -14.766 18.156 13.133 1 96.5 126 GLY B N 1
ATOM 3078 C CA . GLY B 1 126 ? -14.078 17.625 11.969 1 96.5 126 GLY B CA 1
ATOM 3079 C C . GLY B 1 126 ? -13.016 16.594 12.32 1 96.5 126 GLY B C 1
ATOM 3080 O O . GLY B 1 126 ? -12.906 15.562 11.672 1 96.5 126 GLY B O 1
ATOM 3081 N N . ILE B 1 127 ? -12.312 16.875 13.367 1 96.31 127 ILE B N 1
ATOM 3082 C CA . ILE B 1 127 ? -11.227 15.992 13.797 1 96.31 127 ILE B CA 1
ATOM 3083 C C . ILE B 1 127 ? -11.797 14.648 14.227 1 96.31 127 ILE B C 1
ATOM 3085 O O . ILE B 1 127 ? -11.164 13.602 14.016 1 96.31 127 ILE B O 1
ATOM 3089 N N . VAL B 1 128 ? -12.938 14.672 14.852 1 96.44 128 VAL B N 1
ATOM 3090 C CA . VAL B 1 128 ? -13.57 13.438 15.297 1 96.44 128 VAL B CA 1
ATOM 3091 C C . VAL B 1 128 ? -14.031 12.625 14.086 1 96.44 128 VAL B C 1
ATOM 3093 O O . VAL B 1 128 ? -13.82 11.414 14.031 1 96.44 128 VAL B O 1
ATOM 3096 N N . LEU B 1 129 ? -14.633 13.312 13.141 1 96.88 129 LEU B N 1
ATOM 3097 C CA . LEU B 1 129 ? -15.031 12.656 11.898 1 96.88 129 LEU B CA 1
ATOM 3098 C C . LEU B 1 129 ? -13.828 12.016 11.203 1 96.88 129 LEU B C 1
ATOM 3100 O O . LEU B 1 129 ? -13.914 10.891 10.719 1 96.88 129 LEU B O 1
ATOM 3104 N N . PHE B 1 130 ? -12.773 12.758 11.172 1 98.19 130 PHE B N 1
ATOM 3105 C CA . PHE B 1 130 ? -11.547 12.266 10.547 1 98.19 130 PHE B CA 1
ATOM 3106 C C . PHE B 1 130 ? -11.039 11.023 11.273 1 98.19 130 PHE B C 1
ATOM 3108 O O . PHE B 1 130 ? -10.773 9.992 10.641 1 98.19 130 PHE B O 1
ATOM 3115 N N . GLN B 1 131 ? -10.898 11.078 12.555 1 98 131 GLN B N 1
ATOM 3116 C CA . GLN B 1 131 ? -10.367 9.977 13.344 1 98 131 GLN B CA 1
ATOM 3117 C C . GLN B 1 131 ? -11.211 8.711 13.18 1 98 131 GLN B C 1
ATOM 3119 O O . GLN B 1 131 ? -10.672 7.617 13.016 1 98 131 GLN B O 1
ATOM 3124 N N . ASP B 1 132 ? -12.508 8.867 13.195 1 97.19 132 ASP B N 1
ATOM 3125 C CA . ASP B 1 132 ? -13.414 7.73 13.031 1 97.19 132 ASP B CA 1
ATOM 3126 C C . ASP B 1 132 ? -13.195 7.043 11.688 1 97.19 132 ASP B C 1
ATOM 3128 O O . ASP B 1 132 ? -13.039 5.824 11.625 1 97.19 132 ASP B O 1
ATOM 3132 N N . GLU B 1 133 ? -13.125 7.848 10.648 1 97.38 133 GLU B N 1
ATOM 3133 C CA . GLU B 1 133 ? -12.945 7.312 9.305 1 97.38 133 GLU B CA 1
ATOM 3134 C C . GLU B 1 133 ? -11.555 6.695 9.141 1 97.38 133 GLU B C 1
ATOM 3136 O O . GLU B 1 133 ? -11.414 5.621 8.547 1 97.38 133 GLU B O 1
ATOM 3141 N N . PHE B 1 134 ? -10.602 7.387 9.68 1 98.44 134 PHE B N 1
ATOM 3142 C CA . PHE B 1 134 ? -9.211 6.949 9.555 1 98.44 134 PHE B CA 1
ATOM 3143 C C . PHE B 1 134 ? -9.016 5.59 10.211 1 98.44 134 PHE B C 1
ATOM 3145 O O . PHE B 1 134 ? -8.531 4.652 9.578 1 98.44 134 PHE B O 1
ATOM 3152 N N . PHE B 1 135 ? -9.414 5.41 11.375 1 97.88 135 PHE B N 1
ATOM 3153 C CA . PHE B 1 135 ? -9.148 4.172 12.094 1 97.88 135 PHE B CA 1
ATOM 3154 C C . PHE B 1 135 ? -10.062 3.057 11.609 1 97.88 135 PHE B C 1
ATOM 3156 O O . PHE B 1 135 ? -9.68 1.886 11.609 1 97.88 135 PHE B O 1
ATOM 3163 N N . HIS B 1 136 ? -11.258 3.418 11.133 1 96.81 136 HIS B N 1
ATOM 3164 C CA . HIS B 1 136 ? -12.102 2.422 10.492 1 96.81 136 HIS B CA 1
ATOM 3165 C C . HIS B 1 136 ? -11.406 1.803 9.281 1 96.81 136 HIS B C 1
ATOM 3167 O O . HIS B 1 136 ? -11.305 0.578 9.18 1 96.81 136 HIS B O 1
ATOM 3173 N N . ARG B 1 137 ? -10.836 2.641 8.375 1 95.19 137 ARG B N 1
ATOM 3174 C CA . ARG B 1 137 ? -10.156 2.15 7.184 1 95.19 137 ARG B CA 1
ATOM 3175 C C . ARG B 1 137 ? -8.867 1.422 7.551 1 95.19 137 ARG B C 1
ATOM 3177 O O . ARG B 1 137 ? -8.539 0.393 6.957 1 95.19 137 ARG B O 1
ATOM 3184 N N . LEU B 1 138 ? -8.203 1.973 8.539 1 96.88 138 LEU B N 1
ATOM 3185 C CA . LEU B 1 138 ? -6.922 1.416 8.969 1 96.88 138 LEU B CA 1
ATOM 3186 C C . LEU B 1 138 ? -7.082 -0.031 9.422 1 96.88 138 LEU B C 1
ATOM 3188 O O . LEU B 1 138 ? -6.355 -0.915 8.961 1 96.88 138 LEU B O 1
ATOM 3192 N N . PHE B 1 139 ? -8.078 -0.311 10.234 1 95.69 139 PHE B N 1
ATOM 3193 C CA . PHE B 1 139 ? -8.25 -1.628 10.836 1 95.69 139 PHE B CA 1
ATOM 3194 C C . PHE B 1 139 ? -8.883 -2.598 9.844 1 95.69 139 PHE B C 1
ATOM 3196 O O . PHE B 1 139 ? -8.664 -3.809 9.922 1 95.69 139 PHE B O 1
ATOM 3203 N N . GLN B 1 140 ? -9.609 -2.059 8.898 1 91.38 140 GLN B N 1
ATOM 3204 C CA . GLN B 1 140 ? -10.109 -2.896 7.82 1 91.38 140 GLN B CA 1
ATOM 3205 C C . GLN B 1 140 ? -8.977 -3.379 6.922 1 91.38 140 GLN B C 1
ATOM 3207 O O . GLN B 1 140 ? -8.977 -4.52 6.461 1 91.38 140 GLN B O 1
ATOM 3212 N N . ARG B 1 141 ? -8.008 -2.572 6.723 1 92.38 141 ARG B N 1
ATOM 3213 C CA . ARG B 1 141 ? -6.891 -2.881 5.832 1 92.38 141 ARG B CA 1
ATOM 3214 C C . ARG B 1 141 ? -5.887 -3.809 6.512 1 92.38 141 ARG B C 1
ATOM 3216 O O . ARG B 1 141 ? -5.316 -4.691 5.867 1 92.38 141 ARG B O 1
ATOM 3223 N N . ASP B 1 142 ? -5.699 -3.555 7.742 1 94.94 142 ASP B N 1
ATOM 3224 C CA . ASP B 1 142 ? -4.73 -4.336 8.508 1 94.94 142 ASP B CA 1
ATOM 3225 C C . ASP B 1 142 ? -5.223 -4.57 9.938 1 94.94 142 ASP B C 1
ATOM 3227 O O . ASP B 1 142 ? -5.043 -3.717 10.805 1 94.94 142 ASP B O 1
ATOM 3231 N N . THR B 1 143 ? -5.742 -5.723 10.203 1 94 143 THR B N 1
ATOM 3232 C CA . THR B 1 143 ? -6.363 -6.043 11.484 1 94 143 THR B CA 1
ATOM 3233 C C . THR B 1 143 ? -5.316 -6.094 12.594 1 94 143 THR B C 1
ATOM 3235 O O . THR B 1 143 ? -5.641 -5.902 13.766 1 94 143 THR B O 1
ATOM 3238 N N . SER B 1 144 ? -4.062 -6.344 12.242 1 94.12 144 SER B N 1
ATOM 3239 C CA . SER B 1 144 ? -3.018 -6.406 13.258 1 94.12 144 SER B CA 1
ATOM 3240 C C . SER B 1 144 ? -2.789 -5.043 13.898 1 94.12 144 SER B C 1
ATOM 3242 O O . SER B 1 144 ? -2.25 -4.957 15.008 1 94.12 144 SER B O 1
ATOM 3244 N N . MET B 1 145 ? -3.211 -3.957 13.242 1 96.31 145 MET B N 1
ATOM 3245 C CA . MET B 1 145 ? -3.035 -2.598 13.75 1 96.31 145 MET B CA 1
ATOM 3246 C C . MET B 1 145 ? -3.926 -2.346 14.961 1 96.31 145 MET B C 1
ATOM 3248 O O . MET B 1 145 ? -3.678 -1.421 15.734 1 96.31 145 MET B O 1
ATOM 3252 N N . GLU B 1 146 ? -4.973 -3.146 15.125 1 95.19 146 GLU B N 1
ATOM 3253 C CA . GLU B 1 146 ? -5.844 -3 16.281 1 95.19 146 GLU B CA 1
ATOM 3254 C C . GLU B 1 146 ? -5.094 -3.287 17.578 1 95.19 146 GLU B C 1
ATOM 3256 O O . GLU B 1 146 ? -5.328 -2.631 18.609 1 95.19 146 GLU B O 1
ATOM 3261 N N . ALA B 1 147 ? -4.199 -4.227 17.5 1 94.56 147 ALA B N 1
ATOM 3262 C CA . ALA B 1 147 ? -3.428 -4.594 18.688 1 94.56 147 ALA B CA 1
ATOM 3263 C C . ALA B 1 147 ? -2.395 -3.521 19.016 1 94.56 147 ALA B C 1
ATOM 3265 O O . ALA B 1 147 ? -2.027 -3.35 20.188 1 94.56 147 ALA B O 1
ATOM 3266 N N . VAL B 1 148 ? -1.923 -2.773 18.047 1 95.81 148 VAL B N 1
ATOM 3267 C CA . VAL B 1 148 ? -0.965 -1.69 18.25 1 95.81 148 VAL B CA 1
ATOM 3268 C C . VAL B 1 148 ? -1.669 -0.484 18.859 1 95.81 148 VAL B C 1
ATOM 3270 O O . VAL B 1 148 ? -1.069 0.261 19.641 1 95.81 148 VAL B O 1
ATOM 3273 N N . PHE B 1 149 ? -2.975 -0.344 18.5 1 96 149 PHE B N 1
ATOM 3274 C CA . PHE B 1 149 ? -3.773 0.797 18.938 1 96 149 PHE B CA 1
ATOM 3275 C C . PHE B 1 149 ? -5.039 0.336 19.641 1 96 149 PHE B C 1
ATOM 3277 O O . PHE B 1 149 ? -6.152 0.633 19.203 1 96 149 PHE B O 1
ATOM 3284 N N . PRO B 1 150 ? -4.961 -0.236 20.812 1 93.5 150 PRO B N 1
ATOM 3285 C CA . PRO B 1 150 ? -6.133 -0.859 21.422 1 93.5 150 PRO B CA 1
ATOM 3286 C C . PRO B 1 150 ? -7.07 0.158 22.078 1 93.5 150 PRO B C 1
ATOM 3288 O O . PRO B 1 150 ? -8.281 -0.063 22.141 1 93.5 150 PRO B O 1
ATOM 3291 N N . SER B 1 151 ? -6.578 1.325 22.562 1 97.06 151 SER B N 1
ATOM 3292 C CA . SER B 1 151 ? -7.379 2.334 23.25 1 97.06 151 SER B CA 1
ATOM 3293 C C . SER B 1 151 ? -7.859 3.408 22.281 1 97.06 151 SER B C 1
ATOM 3295 O O . SER B 1 151 ? -7.055 4.16 21.719 1 97.06 151 SER B O 1
ATOM 3297 N N . PRO B 1 152 ? -9.133 3.551 22.094 1 96.19 152 PRO B N 1
ATOM 3298 C CA . PRO B 1 152 ? -9.648 4.586 21.188 1 96.19 152 PRO B CA 1
ATOM 3299 C C . PRO B 1 152 ? -9.188 5.988 21.578 1 96.19 152 PRO B C 1
ATOM 3301 O O . PRO B 1 152 ? -8.844 6.789 20.703 1 96.19 152 PRO B O 1
ATOM 3304 N N . LYS B 1 153 ? -9.164 6.242 22.828 1 96.56 153 LYS B N 1
ATOM 3305 C CA . LYS B 1 153 ? -8.734 7.559 23.297 1 96.56 153 LYS B CA 1
ATOM 3306 C C . LYS B 1 153 ? -7.262 7.801 23 1 96.56 153 LYS B C 1
ATOM 3308 O O . LYS B 1 153 ? -6.895 8.844 22.453 1 96.56 153 LYS B O 1
ATOM 3313 N N . LYS B 1 154 ? -6.418 6.852 23.281 1 96.31 154 LYS B N 1
ATOM 3314 C CA . LYS B 1 154 ? -4.977 7.008 23.109 1 96.31 154 LYS B CA 1
ATOM 3315 C C . LYS B 1 154 ? -4.602 7.09 21.641 1 96.31 154 LYS B C 1
ATOM 3317 O O . LYS B 1 154 ? -3.742 7.883 21.25 1 96.31 154 LYS B O 1
ATOM 3322 N N . ARG B 1 155 ? -5.254 6.234 20.859 1 97.12 155 ARG B N 1
ATOM 3323 C CA . ARG B 1 155 ? -4.902 6.262 19.438 1 97.12 155 ARG B CA 1
ATOM 3324 C C . ARG B 1 155 ? -5.281 7.598 18.812 1 97.12 155 ARG B C 1
ATOM 3326 O O . ARG B 1 155 ? -4.59 8.086 17.906 1 97.12 155 ARG B O 1
ATOM 3333 N N . ALA B 1 156 ? -6.348 8.203 19.25 1 96.44 156 ALA B N 1
ATOM 3334 C CA . ALA B 1 156 ? -6.746 9.531 18.766 1 96.44 156 ALA B CA 1
ATOM 3335 C C . ALA B 1 156 ? -5.727 10.586 19.188 1 96.44 156 ALA B C 1
ATOM 3337 O O . ALA B 1 156 ? -5.363 11.453 18.391 1 96.44 156 ALA B O 1
ATOM 3338 N N . GLU B 1 157 ? -5.273 10.508 20.375 1 95.5 157 GLU B N 1
ATOM 3339 C CA . GLU B 1 157 ? -4.27 11.438 20.875 1 95.5 157 GLU B CA 1
ATOM 3340 C C . GLU B 1 157 ? -2.959 11.32 20.109 1 95.5 157 GLU B C 1
ATOM 3342 O O . GLU B 1 157 ? -2.328 12.328 19.781 1 95.5 157 GLU B O 1
ATOM 3347 N N . VAL B 1 158 ? -2.586 10.148 19.781 1 94.94 158 VAL B N 1
ATOM 3348 C CA . VAL B 1 158 ? -1.355 9.891 19.047 1 94.94 158 VAL B CA 1
ATOM 3349 C C . VAL B 1 158 ? -1.458 10.492 17.656 1 94.94 158 VAL B C 1
ATOM 3351 O O . VAL B 1 158 ? -0.501 11.094 17.156 1 94.94 158 VAL B O 1
ATOM 3354 N N . LEU B 1 159 ? -2.576 10.32 17.031 1 97.19 159 LEU B N 1
ATOM 3355 C CA . LEU B 1 159 ? -2.787 10.891 15.703 1 97.19 159 LEU B CA 1
ATOM 3356 C C . LEU B 1 159 ? -2.658 12.406 15.742 1 97.19 159 LEU B C 1
ATOM 3358 O O . LEU B 1 159 ? -2.008 13 14.875 1 97.19 159 LEU B O 1
ATOM 3362 N N . VAL B 1 160 ? -3.262 13.062 16.734 1 95.19 160 VAL B N 1
ATOM 3363 C CA . VAL B 1 160 ? -3.193 14.516 16.859 1 95.19 160 VAL B CA 1
ATOM 3364 C C . VAL B 1 160 ? -1.747 14.945 17.109 1 95.19 160 VAL B C 1
ATOM 3366 O O . VAL B 1 160 ? -1.272 15.906 16.5 1 95.19 160 VAL B O 1
ATOM 3369 N N . LEU B 1 161 ? -1.104 14.219 17.922 1 94.88 161 LEU B N 1
ATOM 3370 C CA . LEU B 1 161 ? 0.295 14.531 18.188 1 94.88 161 LEU B CA 1
ATOM 3371 C C . LEU B 1 161 ? 1.14 14.391 16.938 1 94.88 161 LEU B C 1
ATOM 3373 O O . LEU B 1 161 ? 1.984 15.242 16.641 1 94.88 161 LEU B O 1
ATOM 3377 N N . ALA B 1 162 ? 0.955 13.336 16.188 1 96.38 162 ALA B N 1
ATOM 3378 C CA . ALA B 1 162 ? 1.704 13.094 14.969 1 96.38 162 ALA B CA 1
ATOM 3379 C C . ALA B 1 162 ? 1.471 14.211 13.953 1 96.38 162 ALA B C 1
ATOM 3381 O O . ALA B 1 162 ? 2.42 14.727 13.359 1 96.38 162 ALA B O 1
ATOM 3382 N N . MET B 1 163 ? 0.213 14.617 13.797 1 97.56 163 MET B N 1
ATOM 3383 C CA . MET B 1 163 ? -0.121 15.672 12.844 1 97.56 163 MET B CA 1
ATOM 3384 C C . MET B 1 163 ? 0.454 17.016 13.289 1 97.56 163 MET B C 1
ATOM 3386 O O . MET B 1 163 ? 0.965 17.766 12.469 1 97.56 163 MET B O 1
ATOM 3390 N N . THR B 1 164 ? 0.37 17.25 14.562 1 95.81 164 THR B N 1
ATOM 3391 C CA . THR B 1 164 ? 0.962 18.469 15.102 1 95.81 164 THR B CA 1
ATOM 3392 C C . THR B 1 164 ? 2.471 18.484 14.875 1 95.81 164 THR B C 1
ATOM 3394 O O . THR B 1 164 ? 3.023 19.484 14.422 1 95.81 164 THR B O 1
ATOM 3397 N N . PHE B 1 165 ? 3.098 17.406 15.141 1 96.38 165 PHE B N 1
ATOM 3398 C CA . PHE B 1 165 ? 4.535 17.266 14.93 1 96.38 165 PHE B CA 1
ATOM 3399 C C . PHE B 1 165 ? 4.898 17.562 13.484 1 96.38 165 PHE B C 1
ATOM 3401 O O . PHE B 1 165 ? 5.773 18.391 13.211 1 96.38 165 PHE B O 1
ATOM 3408 N N . VAL B 1 166 ? 4.227 16.906 12.57 1 97.75 166 VAL B N 1
ATOM 3409 C CA . VAL B 1 166 ? 4.527 17.031 11.148 1 97.75 166 VAL B CA 1
ATOM 3410 C C . VAL B 1 166 ? 4.324 18.484 10.695 1 97.75 166 VAL B C 1
ATOM 3412 O O . VAL B 1 166 ? 5.23 19.094 10.117 1 97.75 166 VAL B O 1
ATOM 3415 N N . LEU B 1 167 ? 3.227 19.078 11.016 1 97.19 167 LEU B N 1
ATOM 3416 C CA . LEU B 1 167 ? 2.861 20.359 10.453 1 97.19 167 LEU B CA 1
ATOM 3417 C C . LEU B 1 167 ? 3.656 21.484 11.117 1 97.19 167 LEU B C 1
ATOM 3419 O O . LEU B 1 167 ? 3.998 22.484 10.461 1 97.19 167 LEU B O 1
ATOM 3423 N N . ARG B 1 168 ? 4.047 21.297 12.352 1 95.5 168 ARG B N 1
ATOM 3424 C CA . ARG B 1 168 ? 4.824 22.328 13.031 1 95.5 168 ARG B CA 1
ATOM 3425 C C . ARG B 1 168 ? 6.281 22.312 12.586 1 95.5 168 ARG B C 1
ATOM 3427 O O . ARG B 1 168 ? 6.918 23.359 12.484 1 95.5 168 ARG B O 1
ATOM 3434 N N . THR B 1 169 ? 6.758 21.188 12.297 1 96.62 169 THR B N 1
ATOM 3435 C CA . THR B 1 169 ? 8.188 21.094 12.023 1 96.62 169 THR B CA 1
ATOM 3436 C C . THR B 1 169 ? 8.453 21.125 10.516 1 96.62 169 THR B C 1
ATOM 3438 O O . THR B 1 169 ? 9.602 21.25 10.094 1 96.62 169 THR B O 1
ATOM 3441 N N . ALA B 1 170 ? 7.398 21.109 9.719 1 96.81 170 ALA B N 1
ATOM 3442 C CA . ALA B 1 170 ? 7.543 21.047 8.266 1 96.81 170 ALA B CA 1
ATOM 3443 C C . ALA B 1 170 ? 8.18 22.328 7.723 1 96.81 170 ALA B C 1
ATOM 3445 O O . ALA B 1 170 ? 8.648 22.359 6.582 1 96.81 170 ALA B O 1
ATOM 3446 N N . VAL B 1 171 ? 8.273 23.359 8.508 1 94.94 171 VAL B N 1
ATOM 3447 C CA . VAL B 1 171 ? 8.812 24.641 8.062 1 94.94 171 VAL B CA 1
ATOM 3448 C C . VAL B 1 171 ? 10.219 24.844 8.625 1 94.94 171 VAL B C 1
ATOM 3450 O O . VAL B 1 171 ? 10.859 25.859 8.375 1 94.94 171 VAL B O 1
ATOM 3453 N N . GLU B 1 172 ? 10.711 23.906 9.414 1 94.5 172 GLU B N 1
ATOM 3454 C CA . GLU B 1 172 ? 12.047 23.984 9.992 1 94.5 172 GLU B CA 1
ATOM 3455 C C . GLU B 1 172 ? 13.109 23.578 8.977 1 94.5 172 GLU B C 1
ATOM 3457 O O . GLU B 1 172 ? 12.789 23.188 7.855 1 94.5 172 GLU B O 1
ATOM 3462 N N . ASP B 1 173 ? 14.352 23.766 9.461 1 95.75 173 ASP B N 1
ATOM 3463 C CA . ASP B 1 173 ? 15.484 23.297 8.664 1 95.75 173 ASP B CA 1
ATOM 3464 C C . ASP B 1 173 ? 15.391 21.797 8.414 1 95.75 173 ASP B C 1
ATOM 3466 O O . ASP B 1 173 ? 15.117 21.031 9.328 1 95.75 173 ASP B O 1
ATOM 3470 N N . HIS B 1 174 ? 15.641 21.422 7.219 1 96.81 174 HIS B N 1
ATOM 3471 C CA . HIS B 1 174 ? 15.438 20.031 6.797 1 96.81 174 HIS B CA 1
ATOM 3472 C C . HIS B 1 174 ? 16.297 19.078 7.617 1 96.81 174 HIS B C 1
ATOM 3474 O O . HIS B 1 174 ? 15.859 17.984 7.961 1 96.81 174 HIS B O 1
ATOM 3480 N N . GLU B 1 175 ? 17.531 19.484 7.848 1 96.75 175 GLU B N 1
ATOM 3481 C CA . GLU B 1 175 ? 18.422 18.594 8.594 1 96.75 175 GLU B CA 1
ATOM 3482 C C . GLU B 1 175 ? 17.922 18.375 10.016 1 96.75 175 GLU B C 1
ATOM 3484 O O . GLU B 1 175 ? 18.047 17.281 10.57 1 96.75 175 GLU B O 1
ATOM 3489 N N . LEU B 1 176 ? 17.375 19.422 10.609 1 96.31 176 LEU B N 1
ATOM 3490 C CA . LEU B 1 176 ? 16.797 19.312 11.945 1 96.31 176 LEU B CA 1
ATOM 3491 C C . LEU B 1 176 ? 15.594 18.375 11.945 1 96.31 176 LEU B C 1
ATOM 3493 O O . LEU B 1 176 ? 15.453 17.531 12.836 1 96.31 176 LEU B O 1
ATOM 3497 N N . VAL B 1 177 ? 14.75 18.5 10.938 1 97.38 177 VAL B N 1
ATOM 3498 C CA . VAL B 1 177 ? 13.57 17.656 10.812 1 97.38 177 VAL B CA 1
ATOM 3499 C C . VAL B 1 177 ? 13.992 16.203 10.625 1 97.38 177 VAL B C 1
ATOM 3501 O O . VAL B 1 177 ? 13.422 15.297 11.25 1 97.38 177 VAL B O 1
ATOM 3504 N N . LYS B 1 178 ? 15.023 15.969 9.812 1 97.88 178 LYS B N 1
ATOM 3505 C CA . LYS B 1 178 ? 15.531 14.617 9.594 1 97.88 178 LYS B CA 1
ATOM 3506 C C . LYS B 1 178 ? 15.977 13.977 10.914 1 97.88 178 LYS B C 1
ATOM 3508 O O . LYS B 1 178 ? 15.656 12.82 11.188 1 97.88 178 LYS B O 1
ATOM 3513 N N . ASN B 1 179 ? 16.703 14.773 11.648 1 97.19 179 ASN B N 1
ATOM 3514 C CA . ASN B 1 179 ? 17.156 14.266 12.93 1 97.19 179 ASN B CA 1
ATOM 3515 C C . ASN B 1 179 ? 16 13.93 13.859 1 97.19 179 ASN B C 1
ATOM 3517 O O . ASN B 1 179 ? 15.984 12.867 14.484 1 97.19 179 ASN B O 1
ATOM 3521 N N . ARG B 1 180 ? 14.992 14.797 14.008 1 97.25 180 ARG B N 1
ATOM 3522 C CA . ARG B 1 180 ? 13.797 14.531 14.805 1 97.25 180 ARG B CA 1
ATOM 3523 C C . ARG B 1 180 ? 13.133 13.227 14.367 1 97.25 180 ARG B C 1
ATOM 3525 O O . ARG B 1 180 ? 12.734 12.414 15.203 1 97.25 180 ARG B O 1
ATOM 3532 N N . CYS B 1 181 ? 13.016 13.031 13.062 1 98.06 181 CYS B N 1
ATOM 3533 C CA . CYS B 1 181 ? 12.367 11.844 12.508 1 98.06 181 CYS B CA 1
ATOM 3534 C C . CYS B 1 181 ? 13.141 10.586 12.859 1 98.06 181 CYS B C 1
ATOM 3536 O O . CYS B 1 181 ? 12.555 9.57 13.234 1 98.06 181 CYS B O 1
ATOM 3538 N N . ARG B 1 182 ? 14.477 10.633 12.703 1 98.12 182 ARG B N 1
ATOM 3539 C CA . ARG B 1 182 ? 15.305 9.469 13.008 1 98.12 182 ARG B CA 1
ATOM 3540 C C . ARG B 1 182 ? 15.203 9.094 14.484 1 98.12 182 ARG B C 1
ATOM 3542 O O . ARG B 1 182 ? 15.094 7.918 14.828 1 98.12 182 ARG B O 1
ATOM 3549 N N . HIS B 1 183 ? 15.18 10.094 15.328 1 97.12 183 HIS B N 1
ATOM 3550 C CA . HIS B 1 183 ? 14.984 9.828 16.75 1 97.12 183 HIS B CA 1
ATOM 3551 C C . HIS B 1 183 ? 13.617 9.211 17.016 1 97.12 183 HIS B C 1
ATOM 3553 O O . HIS B 1 183 ? 13.5 8.273 17.797 1 97.12 183 HIS B O 1
ATOM 3559 N N . LEU B 1 184 ? 12.617 9.727 16.391 1 96.88 184 LEU B N 1
ATOM 3560 C CA . LEU B 1 184 ? 11.273 9.188 16.531 1 96.88 184 LEU B CA 1
ATOM 3561 C C . LEU B 1 184 ? 11.211 7.746 16.047 1 96.88 184 LEU B C 1
ATOM 3563 O O . LEU B 1 184 ? 10.578 6.898 16.672 1 96.88 184 LEU B O 1
ATOM 3567 N N . GLY B 1 185 ? 11.859 7.484 14.875 1 97.62 185 GLY B N 1
ATOM 3568 C CA . GLY B 1 185 ? 11.938 6.121 14.383 1 97.62 185 GLY B CA 1
ATOM 3569 C C . GLY B 1 185 ? 12.57 5.164 15.375 1 97.62 185 GLY B C 1
ATOM 3570 O O . GLY B 1 185 ? 12.07 4.055 15.578 1 97.62 185 GLY B O 1
ATOM 3571 N N . HIS B 1 186 ? 13.641 5.594 15.938 1 96.62 186 HIS B N 1
ATOM 3572 C CA . HIS B 1 186 ? 14.32 4.777 16.938 1 96.62 186 HIS B CA 1
ATOM 3573 C C . HIS B 1 186 ? 13.43 4.516 18.141 1 96.62 186 HIS B C 1
ATOM 3575 O O . HIS B 1 186 ? 13.383 3.395 18.656 1 96.62 186 HIS B O 1
ATOM 3581 N N . MET B 1 187 ? 12.68 5.488 18.609 1 94.88 187 MET B N 1
ATOM 3582 C CA . MET B 1 187 ? 11.758 5.34 19.734 1 94.88 187 MET B CA 1
ATOM 3583 C C . MET B 1 187 ? 10.664 4.336 19.406 1 94.88 187 MET B C 1
ATOM 3585 O O . MET B 1 187 ? 10.219 3.582 20.266 1 94.88 187 MET B O 1
ATOM 3589 N N . HIS B 1 188 ? 10.188 4.262 18.203 1 96.81 188 HIS B N 1
ATOM 3590 C CA . HIS B 1 188 ? 9.109 3.375 17.781 1 96.81 188 HIS B CA 1
ATOM 3591 C C . HIS B 1 188 ? 9.547 1.914 17.828 1 96.81 188 HIS B C 1
ATOM 3593 O O . HIS B 1 188 ? 8.703 1.012 17.859 1 96.81 188 HIS B O 1
ATOM 3599 N N . ARG B 1 189 ? 10.867 1.646 17.875 1 95.56 189 ARG B N 1
ATOM 3600 C CA . ARG B 1 189 ? 11.375 0.283 17.984 1 95.56 189 ARG B CA 1
ATOM 3601 C C . ARG B 1 189 ? 10.977 -0.347 19.312 1 95.56 189 ARG B C 1
ATOM 3603 O O . ARG B 1 189 ? 10.984 -1.572 19.453 1 95.56 189 ARG B O 1
ATOM 3610 N N . SER B 1 190 ? 10.633 0.451 20.266 1 95.12 190 SER B N 1
ATOM 3611 C CA . SER B 1 190 ? 10.312 -0.041 21.594 1 95.12 190 SER B CA 1
ATOM 3612 C C . SER B 1 190 ? 8.844 -0.451 21.688 1 95.12 190 SER B C 1
ATOM 3614 O O . SER B 1 190 ? 8.414 -0.996 22.719 1 95.12 190 SER B O 1
ATOM 3616 N N . ILE B 1 191 ? 8.094 -0.212 20.656 1 94.56 191 ILE B N 1
ATOM 3617 C CA . ILE B 1 191 ? 6.695 -0.613 20.641 1 94.56 191 ILE B CA 1
ATOM 3618 C C . ILE B 1 191 ? 6.578 -2.064 20.172 1 94.56 191 ILE B C 1
ATOM 3620 O O . ILE B 1 191 ? 6.84 -2.379 19.016 1 94.56 191 ILE B O 1
ATOM 3624 N N . PRO B 1 192 ? 6.297 -2.998 20.984 1 89.12 192 PRO B N 1
ATOM 3625 C CA . PRO B 1 192 ? 6.418 -4.434 20.734 1 89.12 192 PRO B CA 1
ATOM 3626 C C . PRO B 1 192 ? 5.613 -4.887 19.516 1 89.12 192 PRO B C 1
ATOM 3628 O O . PRO B 1 192 ? 6.09 -5.699 18.719 1 89.12 192 PRO B O 1
ATOM 3631 N N . LEU B 1 193 ? 4.391 -4.559 19.266 1 93.94 193 LEU B N 1
ATOM 3632 C CA . LEU B 1 193 ? 3.527 -5.109 18.234 1 93.94 193 LEU B CA 1
ATOM 3633 C C . LEU B 1 193 ? 3.635 -4.297 16.953 1 93.94 193 LEU B C 1
ATOM 3635 O O . LEU B 1 193 ? 3.01 -4.637 15.938 1 93.94 193 LEU B O 1
ATOM 3639 N N . MET B 1 194 ? 4.594 -3.424 16.906 1 95.56 194 MET B N 1
ATOM 3640 C CA . MET B 1 194 ? 4.777 -2.611 15.711 1 95.56 194 MET B CA 1
ATOM 3641 C C . MET B 1 194 ? 5.66 -3.33 14.695 1 95.56 194 MET B C 1
ATOM 3643 O O . MET B 1 194 ? 6.672 -3.926 15.062 1 95.56 194 MET B O 1
ATOM 3647 N N . ARG B 1 195 ? 5.246 -3.332 13.445 1 96.5 195 ARG B N 1
ATOM 3648 C CA . ARG B 1 195 ? 5.977 -3.957 12.344 1 96.5 195 ARG B CA 1
ATOM 3649 C C . ARG B 1 195 ? 6.25 -2.953 11.234 1 96.5 195 ARG B C 1
ATOM 3651 O O . ARG B 1 195 ? 5.535 -1.958 11.094 1 96.5 195 ARG B O 1
ATOM 3658 N N . PRO B 1 196 ? 7.258 -3.236 10.398 1 97.12 196 PRO B N 1
ATOM 3659 C CA . PRO B 1 196 ? 7.688 -2.275 9.375 1 97.12 196 PRO B CA 1
ATOM 3660 C C . PRO B 1 196 ? 6.562 -1.893 8.414 1 97.12 196 PRO B C 1
ATOM 3662 O O . PRO B 1 196 ? 6.395 -0.713 8.094 1 97.12 196 PRO B O 1
ATOM 3665 N N . HIS B 1 197 ? 5.766 -2.859 8.008 1 97.12 197 HIS B N 1
ATOM 3666 C CA . HIS B 1 197 ? 4.738 -2.58 7.012 1 97.12 197 HIS B CA 1
ATOM 3667 C C . HIS B 1 197 ? 3.648 -1.677 7.578 1 97.12 197 HIS B C 1
ATOM 3669 O O . HIS B 1 197 ? 2.902 -1.048 6.828 1 97.12 197 HIS B O 1
ATOM 3675 N N . HIS B 1 198 ? 3.502 -1.579 8.914 1 97.94 198 HIS B N 1
ATOM 3676 C CA . HIS B 1 198 ? 2.48 -0.766 9.562 1 97.94 198 HIS B CA 1
ATOM 3677 C C . HIS B 1 198 ? 2.619 0.703 9.18 1 97.94 198 HIS B C 1
ATOM 3679 O O . HIS B 1 198 ? 1.619 1.416 9.07 1 97.94 198 HIS B O 1
ATOM 3685 N N . PHE B 1 199 ? 3.824 1.134 8.969 1 98.19 199 PHE B N 1
ATOM 3686 C CA . PHE B 1 199 ? 4.07 2.537 8.656 1 98.19 199 PHE B CA 1
ATOM 3687 C C . PHE B 1 199 ? 3.443 2.916 7.324 1 98.19 199 PHE B C 1
ATOM 3689 O O . PHE B 1 199 ? 2.785 3.953 7.215 1 98.19 199 PHE B O 1
ATOM 3696 N N . ALA B 1 200 ? 3.648 2.029 6.348 1 97.94 200 ALA B N 1
ATOM 3697 C CA . ALA B 1 200 ? 3.088 2.283 5.023 1 97.94 200 ALA B CA 1
ATOM 3698 C C . ALA B 1 200 ? 1.563 2.312 5.066 1 97.94 200 ALA B C 1
ATOM 3700 O O . ALA B 1 200 ? 0.935 3.186 4.465 1 97.94 200 ALA B O 1
ATOM 3701 N N . VAL B 1 201 ? 0.971 1.407 5.789 1 97.19 201 VAL B N 1
ATOM 3702 C CA . VAL B 1 201 ? -0.481 1.318 5.891 1 97.19 201 VAL B CA 1
ATOM 3703 C C . VAL B 1 201 ? -1.025 2.553 6.605 1 97.19 201 VAL B C 1
ATOM 3705 O O . VAL B 1 201 ? -2.006 3.154 6.16 1 97.19 201 VAL B O 1
ATOM 3708 N N . TYR B 1 202 ? -0.385 2.945 7.668 1 98.38 202 TYR B N 1
ATOM 3709 C CA . TYR B 1 202 ? -0.822 4.082 8.469 1 98.38 202 TYR B CA 1
ATOM 3710 C C . TYR B 1 202 ? -0.776 5.371 7.656 1 98.38 202 TYR B C 1
ATOM 3712 O O . TYR B 1 202 ? -1.78 6.078 7.547 1 98.38 202 TYR B O 1
ATOM 3720 N N . VAL B 1 203 ? 0.331 5.652 7.062 1 98.56 203 VAL B N 1
ATOM 3721 C CA . VAL B 1 203 ? 0.537 6.906 6.344 1 98.56 203 VAL B CA 1
ATOM 3722 C C . VAL B 1 203 ? -0.319 6.926 5.078 1 98.56 203 VAL B C 1
ATOM 3724 O O . VAL B 1 203 ? -0.97 7.926 4.777 1 98.56 203 VAL B O 1
ATOM 3727 N N . GLY B 1 204 ? -0.31 5.82 4.348 1 97.5 204 GLY B N 1
ATOM 3728 C CA . GLY B 1 204 ? -1.138 5.75 3.154 1 97.5 204 GLY B CA 1
ATOM 3729 C C . GLY B 1 204 ? -2.611 5.969 3.438 1 97.5 204 GLY B C 1
ATOM 3730 O O . GLY B 1 204 ? -3.279 6.723 2.723 1 97.5 204 GLY B O 1
ATOM 3731 N N . THR B 1 205 ? -3.109 5.324 4.488 1 97.44 205 THR B N 1
ATOM 3732 C CA . THR B 1 205 ? -4.508 5.477 4.871 1 97.44 205 THR B CA 1
ATOM 3733 C C . THR B 1 205 ? -4.801 6.906 5.312 1 97.44 205 THR B C 1
ATOM 3735 O O . THR B 1 205 ? -5.855 7.457 4.996 1 97.44 205 THR B O 1
ATOM 3738 N N . CYS B 1 206 ? -3.852 7.492 6 1 98.44 206 CYS B N 1
ATOM 3739 C CA . CYS B 1 206 ? -4.016 8.859 6.469 1 98.44 206 CYS B CA 1
ATOM 3740 C C . CYS B 1 206 ? -4.211 9.82 5.301 1 98.44 206 CYS B C 1
ATOM 3742 O O . CYS B 1 206 ? -5.164 10.602 5.281 1 98.44 206 CYS B O 1
ATOM 3744 N N . ILE B 1 207 ? -3.391 9.727 4.312 1 98.44 207 ILE B N 1
ATOM 3745 C CA . ILE B 1 207 ? -3.477 10.609 3.152 1 98.44 207 ILE B CA 1
ATOM 3746 C C . ILE B 1 207 ? -4.781 10.352 2.402 1 98.44 207 ILE B C 1
ATOM 3748 O O . ILE B 1 207 ? -5.461 11.289 1.98 1 98.44 207 ILE B O 1
ATOM 3752 N N . GLU B 1 208 ? -5.109 9.086 2.26 1 96.62 208 GLU B N 1
ATOM 3753 C CA . GLU B 1 208 ? -6.352 8.711 1.59 1 96.62 208 GLU B CA 1
ATOM 3754 C C . GLU B 1 208 ? -7.555 9.375 2.256 1 96.62 208 GLU B C 1
ATOM 3756 O O . GLU B 1 208 ? -8.43 9.914 1.573 1 96.62 208 GLU B O 1
ATOM 3761 N N . VAL B 1 209 ? -7.613 9.328 3.57 1 97.5 209 VAL B N 1
ATOM 3762 C CA . VAL B 1 209 ? -8.758 9.852 4.309 1 97.5 209 VAL B CA 1
ATOM 3763 C C . VAL B 1 209 ? -8.75 11.375 4.25 1 97.5 209 VAL B C 1
ATOM 3765 O O . VAL B 1 209 ? -9.805 12.008 4.168 1 97.5 209 VAL B O 1
ATOM 3768 N N . ILE B 1 210 ? -7.559 11.992 4.273 1 98.25 210 ILE B N 1
ATOM 3769 C CA . ILE B 1 210 ? -7.461 13.438 4.082 1 98.25 210 ILE B CA 1
ATOM 3770 C C . ILE B 1 210 ? -8.078 13.82 2.74 1 98.25 210 ILE B C 1
ATOM 3772 O O . ILE B 1 210 ? -8.953 14.688 2.682 1 98.25 210 ILE B O 1
ATOM 3776 N N . MET B 1 211 ? -7.691 13.148 1.72 1 97.25 211 MET B N 1
ATOM 3777 C CA . MET B 1 211 ? -8.203 13.445 0.385 1 97.25 211 MET B CA 1
ATOM 3778 C C . MET B 1 211 ? -9.703 13.188 0.308 1 97.25 211 MET B C 1
ATOM 3780 O O . MET B 1 211 ? -10.438 13.953 -0.325 1 97.25 211 MET B O 1
ATOM 3784 N N . HIS B 1 212 ? -10.125 12.156 0.955 1 95.44 212 HIS B N 1
ATOM 3785 C CA . HIS B 1 212 ? -11.539 11.805 0.981 1 95.44 212 HIS B CA 1
ATOM 3786 C C . HIS B 1 212 ? -12.375 12.93 1.572 1 95.44 212 HIS B C 1
ATOM 3788 O O . HIS B 1 212 ? -13.344 13.383 0.958 1 95.44 212 HIS B O 1
ATOM 3794 N N . TRP B 1 213 ? -12.023 13.43 2.725 1 96.69 213 TRP B N 1
ATOM 3795 C CA . TRP B 1 213 ? -12.836 14.414 3.436 1 96.69 213 TRP B CA 1
ATOM 3796 C C . TRP B 1 213 ? -12.758 15.773 2.762 1 96.69 213 TRP B C 1
ATOM 3798 O O . TRP B 1 213 ? -13.719 16.547 2.789 1 96.69 213 TRP B O 1
ATOM 3808 N N . LEU B 1 214 ? -11.625 16.047 2.062 1 97.06 214 LEU B N 1
ATOM 3809 C CA . LEU B 1 214 ? -11.492 17.328 1.377 1 97.06 214 LEU B CA 1
ATOM 3810 C C . LEU B 1 214 ? -12.43 17.406 0.176 1 97.06 214 LEU B C 1
ATOM 3812 O O . LEU B 1 214 ? -12.836 18.484 -0.228 1 97.06 214 LEU B O 1
ATOM 3816 N N . GLY B 1 215 ? -12.75 16.25 -0.397 1 93.75 215 GLY B N 1
ATOM 3817 C CA . GLY B 1 215 ? -13.633 16.25 -1.554 1 93.75 215 GLY B CA 1
ATOM 3818 C C . GLY B 1 215 ? -13.094 17.047 -2.719 1 93.75 215 GLY B C 1
ATOM 3819 O O . GLY B 1 215 ? -11.969 16.828 -3.164 1 93.75 215 GLY B O 1
ATOM 3820 N N . LYS B 1 216 ? -13.812 18.078 -3.15 1 92.69 216 LYS B N 1
ATOM 3821 C CA . LYS B 1 216 ? -13.453 18.891 -4.301 1 92.69 216 LYS B CA 1
ATOM 3822 C C . LYS B 1 216 ? -12.211 19.734 -4.016 1 92.69 216 LYS B C 1
ATOM 3824 O O . LYS B 1 216 ? -11.484 20.109 -4.938 1 92.69 216 LYS B O 1
ATOM 3829 N N . GLU B 1 217 ? -11.961 19.953 -2.77 1 94.5 217 GLU B N 1
ATOM 3830 C CA . GLU B 1 217 ? -10.789 20.719 -2.385 1 94.5 217 GLU B CA 1
ATOM 3831 C C . GLU B 1 217 ? -9.523 19.875 -2.424 1 94.5 217 GLU B C 1
ATOM 3833 O O . GLU B 1 217 ? -8.406 20.406 -2.373 1 94.5 217 GLU B O 1
ATOM 3838 N N . GLY B 1 218 ? -9.711 18.562 -2.484 1 96.5 218 GLY B N 1
ATOM 3839 C CA . GLY B 1 218 ? -8.586 17.656 -2.635 1 96.5 218 GLY B CA 1
ATOM 3840 C C . GLY B 1 218 ? -8.055 17.594 -4.055 1 96.5 218 GLY B C 1
ATOM 3841 O O . GLY B 1 218 ? -8.148 16.547 -4.711 1 96.5 218 GLY B O 1
ATOM 3842 N N . THR B 1 219 ? -7.438 18.703 -4.465 1 95.94 219 THR B N 1
ATOM 3843 C CA . THR B 1 219 ? -6.902 18.812 -5.816 1 95.94 219 THR B CA 1
ATOM 3844 C C . THR B 1 219 ? -5.633 17.969 -5.969 1 95.94 219 THR B C 1
ATOM 3846 O O . THR B 1 219 ? -5.051 17.531 -4.977 1 95.94 219 THR B O 1
ATOM 3849 N N . PRO B 1 220 ? -5.227 17.781 -7.227 1 95.38 220 PRO B N 1
ATOM 3850 C CA . PRO B 1 220 ? -3.959 17.078 -7.441 1 95.38 220 PRO B CA 1
ATOM 3851 C C . PRO B 1 220 ? -2.785 17.734 -6.73 1 95.38 220 PRO B C 1
ATOM 3853 O O . PRO B 1 220 ? -1.892 17.062 -6.227 1 95.38 220 PRO B O 1
ATOM 3856 N N . TYR B 1 221 ? -2.859 19.031 -6.656 1 96.75 221 TYR B N 1
ATOM 3857 C CA . TYR B 1 221 ? -1.782 19.75 -5.984 1 96.75 221 TYR B CA 1
ATOM 3858 C C . TYR B 1 221 ? -1.79 19.469 -4.484 1 96.75 221 TYR B C 1
ATOM 3860 O O . TYR B 1 221 ? -0.732 19.312 -3.873 1 96.75 221 TYR B O 1
ATOM 3868 N N . VAL B 1 222 ? -2.969 19.406 -3.881 1 98 222 VAL B N 1
ATOM 3869 C CA . VAL B 1 222 ? -3.09 19.094 -2.463 1 98 222 VAL B CA 1
ATOM 3870 C C . VAL B 1 222 ? -2.574 17.672 -2.211 1 98 222 VAL B C 1
ATOM 3872 O O . VAL B 1 222 ? -1.84 17.438 -1.248 1 98 222 VAL B O 1
ATOM 3875 N N . GLY B 1 223 ? -2.928 16.75 -3.105 1 97.94 223 GLY B N 1
ATOM 3876 C CA . GLY B 1 223 ? -2.41 15.398 -3.016 1 97.94 223 GLY B CA 1
ATOM 3877 C C . GLY B 1 223 ? -0.897 15.336 -3.111 1 97.94 223 GLY B C 1
ATOM 3878 O O . GLY B 1 223 ? -0.259 14.555 -2.395 1 97.94 223 GLY B O 1
ATOM 3879 N N . GLU B 1 224 ? -0.395 16.141 -3.988 1 97.94 224 GLU B N 1
ATOM 3880 C CA . GLU B 1 224 ? 1.054 16.219 -4.141 1 97.94 224 GLU B CA 1
ATOM 3881 C C . GLU B 1 224 ? 1.716 16.719 -2.857 1 97.94 224 GLU B C 1
ATOM 3883 O O . GLU B 1 224 ? 2.717 16.141 -2.412 1 97.94 224 GLU B O 1
ATOM 3888 N N . ALA B 1 225 ? 1.142 17.719 -2.281 1 98.75 225 ALA B N 1
ATOM 3889 C CA . ALA B 1 225 ? 1.688 18.297 -1.058 1 98.75 225 ALA B CA 1
ATOM 3890 C C . ALA B 1 225 ? 1.699 17.281 0.078 1 98.75 225 ALA B C 1
ATOM 3892 O O . ALA B 1 225 ? 2.738 17.047 0.701 1 98.75 225 ALA B O 1
ATOM 3893 N N . TRP B 1 226 ? 0.589 16.625 0.272 1 98.81 226 TRP B N 1
ATOM 3894 C CA . TRP B 1 226 ? 0.488 15.641 1.352 1 98.81 226 TRP B CA 1
ATOM 3895 C C . TRP B 1 226 ? 1.41 14.453 1.099 1 98.81 226 TRP B C 1
ATOM 3897 O O . TRP B 1 226 ? 2.02 13.922 2.031 1 98.81 226 TRP B O 1
ATOM 3907 N N . SER B 1 227 ? 1.531 14.023 -0.146 1 98.81 227 SER B N 1
ATOM 3908 C CA . SER B 1 227 ? 2.389 12.891 -0.496 1 98.81 227 SER B CA 1
ATOM 3909 C C . SER B 1 227 ? 3.852 13.195 -0.193 1 98.81 227 SER B C 1
ATOM 3911 O O . SER B 1 227 ? 4.57 12.344 0.332 1 98.81 227 SER B O 1
ATOM 3913 N N . ASN B 1 228 ? 4.254 14.375 -0.502 1 98.81 228 ASN B N 1
ATOM 3914 C CA . ASN B 1 228 ? 5.645 14.75 -0.281 1 98.81 228 ASN B CA 1
ATOM 3915 C C . ASN B 1 228 ? 5.934 14.984 1.2 1 98.81 228 ASN B C 1
ATOM 3917 O O . ASN B 1 228 ? 6.938 14.492 1.724 1 98.81 228 ASN B O 1
ATOM 3921 N N . VAL B 1 229 ? 5.059 15.695 1.886 1 98.88 229 VAL B N 1
ATOM 3922 C CA . VAL B 1 229 ? 5.293 15.992 3.295 1 98.88 229 VAL B CA 1
ATOM 3923 C C . VAL B 1 229 ? 5.301 14.703 4.105 1 98.88 229 VAL B C 1
ATOM 3925 O O . VAL B 1 229 ? 6.281 14.391 4.785 1 98.88 229 VAL B O 1
ATOM 3928 N N . MET B 1 230 ? 4.293 13.906 3.951 1 98.81 230 MET B N 1
ATOM 3929 C CA . MET B 1 230 ? 4.207 12.68 4.727 1 98.81 230 MET B CA 1
ATOM 3930 C C . MET B 1 230 ? 5.301 11.695 4.309 1 98.81 230 MET B C 1
ATOM 3932 O O . MET B 1 230 ? 5.844 10.977 5.148 1 98.81 230 MET B O 1
ATOM 3936 N N . GLY B 1 231 ? 5.562 11.656 3.031 1 98.69 231 GLY B N 1
ATOM 3937 C CA . GLY B 1 231 ? 6.625 10.797 2.547 1 98.69 231 GLY B CA 1
ATOM 3938 C C . GLY B 1 231 ? 7.988 11.156 3.107 1 98.69 231 GLY B C 1
ATOM 3939 O O . GLY B 1 231 ? 8.789 10.273 3.432 1 98.69 231 GLY B O 1
ATOM 3940 N N . PHE B 1 232 ? 8.258 12.445 3.176 1 98.75 232 PHE B N 1
ATOM 3941 C CA . PHE B 1 232 ? 9.523 12.914 3.727 1 98.75 232 PHE B CA 1
ATOM 3942 C C . PHE B 1 232 ? 9.695 12.453 5.172 1 98.75 232 PHE B C 1
ATOM 3944 O O . PHE B 1 232 ? 10.719 11.883 5.531 1 98.75 232 PHE B O 1
ATOM 3951 N N . TYR B 1 233 ? 8.727 12.68 5.973 1 98.75 233 TYR B N 1
ATOM 3952 C CA . TYR B 1 233 ? 8.797 12.281 7.371 1 98.75 233 TYR B CA 1
ATOM 3953 C C . TYR B 1 233 ? 8.938 10.766 7.5 1 98.75 233 TYR B C 1
ATOM 3955 O O . TYR B 1 233 ? 9.781 10.281 8.258 1 98.75 233 TYR B O 1
ATOM 3963 N N . LEU B 1 234 ? 8.117 10.062 6.758 1 98.75 234 LEU B N 1
ATOM 3964 C CA . LEU B 1 234 ? 8.133 8.609 6.832 1 98.75 234 LEU B CA 1
ATOM 3965 C C . LEU B 1 234 ? 9.5 8.062 6.434 1 98.75 234 LEU B C 1
ATOM 3967 O O . LEU B 1 234 ? 10.016 7.137 7.07 1 98.75 234 LEU B O 1
ATOM 3971 N N . LYS B 1 235 ? 10.086 8.609 5.414 1 98.44 235 LYS B N 1
ATOM 3972 C CA . LYS B 1 235 ? 11.391 8.156 4.922 1 98.44 235 LYS B CA 1
ATOM 3973 C C . LYS B 1 235 ? 12.43 8.164 6.035 1 98.44 235 LYS B C 1
ATOM 3975 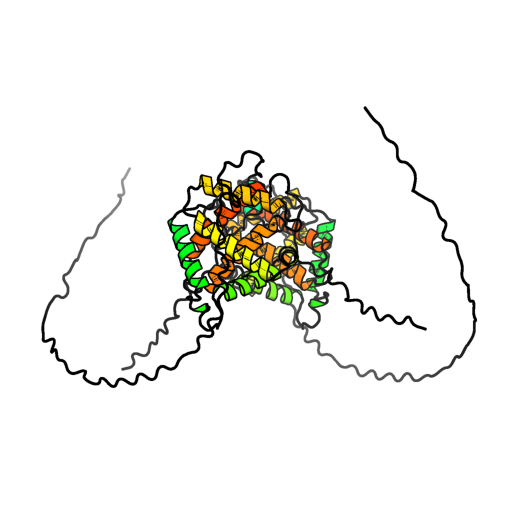O O . LYS B 1 235 ? 13.109 7.156 6.258 1 98.44 235 LYS B O 1
ATOM 3980 N N . TYR B 1 236 ? 12.516 9.18 6.742 1 98.31 236 TYR B N 1
ATOM 3981 C CA . TYR B 1 236 ? 13.594 9.336 7.719 1 98.31 236 TYR B CA 1
ATOM 3982 C C . TYR B 1 236 ? 13.234 8.648 9.031 1 98.31 236 TYR B C 1
ATOM 3984 O O . TYR B 1 236 ? 14.125 8.234 9.781 1 98.31 236 TYR B O 1
ATOM 3992 N N . ILE B 1 237 ? 11.945 8.5 9.336 1 98.56 237 ILE B N 1
ATOM 3993 C CA . ILE B 1 237 ? 11.539 7.664 10.453 1 98.56 237 ILE B CA 1
ATOM 3994 C C . ILE B 1 237 ? 11.922 6.211 10.18 1 98.56 237 ILE B C 1
ATOM 3996 O O . ILE B 1 237 ? 12.484 5.539 11.047 1 98.56 237 ILE B O 1
ATOM 4000 N N . LEU B 1 238 ? 11.68 5.777 8.977 1 98.62 238 LEU B N 1
ATOM 4001 C CA . LEU B 1 238 ? 11.953 4.395 8.594 1 98.62 238 LEU B CA 1
ATOM 4002 C C . LEU B 1 238 ? 13.445 4.105 8.617 1 98.62 238 LEU B C 1
ATOM 4004 O O . LEU B 1 238 ? 13.859 2.992 8.945 1 98.62 238 LEU B O 1
ATOM 4008 N N . GLN B 1 239 ? 14.273 5.07 8.258 1 98.19 239 GLN B N 1
ATOM 4009 C CA . GLN B 1 239 ? 15.719 4.867 8.266 1 98.19 239 GLN B CA 1
ATOM 4010 C C . GLN B 1 239 ? 16.203 4.355 9.617 1 98.19 239 GLN B C 1
ATOM 4012 O O . GLN B 1 239 ? 17.047 3.467 9.688 1 98.19 239 GLN B O 1
ATOM 4017 N N . ALA B 1 240 ? 15.648 4.934 10.641 1 98.19 240 ALA B N 1
ATOM 4018 C CA . ALA B 1 240 ? 16.094 4.562 11.977 1 98.19 240 ALA B CA 1
ATOM 4019 C C . ALA B 1 240 ? 15.336 3.346 12.492 1 98.19 240 ALA B C 1
ATOM 4021 O O . ALA B 1 240 ? 15.914 2.453 13.109 1 98.19 240 ALA B O 1
ATOM 4022 N N . PHE B 1 241 ? 14.078 3.254 12.258 1 98.25 241 PHE B N 1
ATOM 4023 C CA . PHE B 1 241 ? 13.258 2.148 12.742 1 98.25 241 PHE B CA 1
ATOM 4024 C C . PHE B 1 241 ? 13.75 0.822 12.172 1 98.25 241 PHE B C 1
ATOM 4026 O O . PHE B 1 241 ? 13.789 -0.185 12.883 1 98.25 241 PHE B O 1
ATOM 4033 N N . LEU B 1 242 ? 14.156 0.836 10.93 1 97.81 242 LEU B N 1
ATOM 4034 C CA . LEU B 1 242 ? 14.422 -0.395 10.195 1 97.81 242 LEU B CA 1
ATOM 4035 C C . LEU B 1 242 ? 15.844 -0.885 10.445 1 97.81 242 LEU B C 1
ATOM 4037 O O . LEU B 1 242 ? 16.188 -2.021 10.109 1 97.81 242 LEU B O 1
ATOM 4041 N N . PHE B 1 243 ? 16.656 -0.069 11.008 1 97.19 243 PHE B N 1
ATOM 4042 C CA . PHE B 1 243 ? 18.062 -0.431 11.18 1 97.19 243 PHE B CA 1
ATOM 4043 C C . PHE B 1 243 ? 18.188 -1.72 11.984 1 97.19 243 PHE B C 1
ATOM 4045 O O . PHE B 1 243 ? 17.812 -1.768 13.156 1 97.19 243 PHE B O 1
ATOM 4052 N N . GLN B 1 244 ? 18.594 -2.775 11.367 1 93.12 244 GLN B N 1
ATOM 4053 C CA . GLN B 1 244 ? 18.891 -4.09 11.93 1 93.12 244 GLN B CA 1
ATOM 4054 C C . GLN B 1 244 ? 17.625 -4.75 12.477 1 93.12 244 GLN B C 1
ATOM 4056 O O . GLN B 1 244 ? 17.703 -5.543 13.422 1 93.12 244 GLN B O 1
ATOM 4061 N N . THR B 1 245 ? 16.422 -4.371 11.969 1 91.38 245 THR B N 1
ATOM 4062 C CA . THR B 1 245 ? 15.18 -4.957 12.469 1 91.38 245 THR B CA 1
ATOM 4063 C C . THR B 1 245 ? 14.406 -5.621 11.336 1 91.38 245 THR B C 1
ATOM 4065 O O . THR B 1 245 ? 13.375 -6.258 11.578 1 91.38 245 THR B O 1
ATOM 4068 N N . VAL B 1 246 ? 14.906 -5.594 10.172 1 93.44 246 VAL B N 1
ATOM 4069 C CA . VAL B 1 246 ? 14.141 -6.055 9.016 1 93.44 246 VAL B CA 1
ATOM 4070 C C . VAL B 1 246 ? 14.305 -7.566 8.859 1 93.44 246 VAL B C 1
ATOM 4072 O O . VAL B 1 246 ? 15.43 -8.07 8.805 1 93.44 246 VAL B O 1
ATOM 4075 N N . ASP B 1 247 ? 13.266 -8.266 8.914 1 94.75 247 ASP B N 1
ATOM 4076 C CA . ASP B 1 247 ? 13.164 -9.633 8.414 1 94.75 247 ASP B CA 1
ATOM 4077 C C . ASP B 1 247 ? 12.75 -9.656 6.945 1 94.75 247 ASP B C 1
ATOM 4079 O O . ASP B 1 247 ? 11.586 -9.398 6.621 1 94.75 247 ASP B O 1
ATOM 4083 N N . GLU B 1 248 ? 13.625 -10.008 6.117 1 93.31 248 GLU B N 1
ATOM 4084 C CA . GLU B 1 248 ? 13.453 -9.859 4.672 1 93.31 248 GLU B CA 1
ATOM 4085 C C . GLU B 1 248 ? 12.391 -10.82 4.141 1 93.31 248 GLU B C 1
ATOM 4087 O O . GLU B 1 248 ? 11.898 -10.648 3.023 1 93.31 248 GLU B O 1
ATOM 4092 N N . ALA B 1 249 ? 11.984 -11.844 4.867 1 94.94 249 ALA B N 1
ATOM 4093 C CA . ALA B 1 249 ? 10.969 -12.812 4.469 1 94.94 249 ALA B CA 1
ATOM 4094 C C . ALA B 1 249 ? 9.609 -12.453 5.066 1 94.94 249 ALA B C 1
ATOM 4096 O O . ALA B 1 249 ? 8.602 -13.102 4.777 1 94.94 249 ALA B O 1
ATOM 4097 N N . GLU B 1 250 ? 9.562 -11.398 5.867 1 95 250 GLU B N 1
ATOM 4098 C CA . GLU B 1 250 ? 8.344 -11.047 6.586 1 95 250 GLU B CA 1
ATOM 4099 C C . GLU B 1 250 ? 7.23 -10.656 5.621 1 95 250 GLU B C 1
ATOM 4101 O O . GLU B 1 250 ? 7.484 -10.023 4.59 1 95 250 GLU B O 1
ATOM 4106 N N . PHE B 1 251 ? 6.004 -11.078 5.93 1 95.44 251 PHE B N 1
ATOM 4107 C CA . PHE B 1 251 ? 4.781 -10.734 5.215 1 95.44 251 PHE B CA 1
ATOM 4108 C C . PHE B 1 251 ? 3.641 -10.461 6.191 1 95.44 251 PHE B C 1
ATOM 4110 O O . PHE B 1 251 ? 3.727 -10.82 7.367 1 95.44 251 PHE B O 1
ATOM 4117 N N . ALA B 1 252 ? 2.641 -9.766 5.676 1 95.75 252 ALA B N 1
ATOM 4118 C CA . ALA B 1 252 ? 1.452 -9.547 6.5 1 95.75 252 ALA B CA 1
ATOM 4119 C C . ALA B 1 252 ? 0.181 -9.633 5.66 1 95.75 252 ALA B C 1
ATOM 4121 O O . ALA B 1 252 ? 0.035 -8.906 4.672 1 95.75 252 ALA B O 1
ATOM 4122 N N . GLN B 1 253 ? -0.708 -10.539 6.043 1 96.12 253 GLN B N 1
ATOM 4123 C CA . GLN B 1 253 ? -2.027 -10.672 5.434 1 96.12 253 GLN B CA 1
ATOM 4124 C C . GLN B 1 253 ? -3.111 -10.836 6.492 1 96.12 253 GLN B C 1
ATOM 4126 O O . GLN B 1 253 ? -2.879 -11.438 7.539 1 96.12 253 GLN B O 1
ATOM 4131 N N . ASN B 1 254 ? -4.27 -10.25 6.234 1 93.5 254 ASN B N 1
ATOM 4132 C CA . ASN B 1 254 ? -5.402 -10.492 7.117 1 93.5 254 ASN B CA 1
ATOM 4133 C C . ASN B 1 254 ? -5.855 -11.953 7.062 1 93.5 254 ASN B C 1
ATOM 4135 O O . ASN B 1 254 ? -6.148 -12.477 5.984 1 93.5 254 ASN B O 1
ATOM 4139 N N . THR B 1 255 ? -5.797 -12.641 8.203 1 89.5 255 THR B N 1
ATOM 4140 C CA . THR B 1 255 ? -6.246 -14.031 8.297 1 89.5 255 THR B CA 1
ATOM 4141 C C . THR B 1 255 ? -7.449 -14.148 9.234 1 89.5 255 THR B C 1
ATOM 4143 O O . THR B 1 255 ? -7.594 -13.352 10.164 1 89.5 255 THR B O 1
ATOM 4146 N N . ASN B 1 256 ? -8.445 -14.867 8.844 1 74.69 256 ASN B N 1
ATOM 4147 C CA . ASN B 1 256 ? -9.594 -15.141 9.703 1 74.69 256 ASN B CA 1
ATOM 4148 C C . ASN B 1 256 ? -9.422 -16.453 10.469 1 74.69 256 ASN B C 1
ATOM 4150 O O . ASN B 1 256 ? -10.344 -16.906 11.141 1 74.69 256 ASN B O 1
ATOM 4154 N N . ALA B 1 257 ? -8.406 -17.203 10.188 1 60.75 257 ALA B N 1
ATOM 4155 C CA . ALA B 1 257 ? -8.234 -18.516 10.82 1 60.75 257 ALA B CA 1
ATOM 4156 C C . ALA B 1 257 ? -8.258 -18.391 12.344 1 60.75 257 ALA B C 1
ATOM 4158 O O . ALA B 1 257 ? -8.625 -19.328 13.047 1 60.75 257 ALA B O 1
ATOM 4159 N N . ASN B 1 258 ? -7.73 -17.375 12.906 1 48.75 258 ASN B N 1
ATOM 4160 C CA . ASN B 1 258 ? -7.707 -17.328 14.359 1 48.75 258 ASN B CA 1
ATOM 4161 C C . ASN B 1 258 ? -9.078 -16.969 14.938 1 48.75 258 ASN B C 1
ATOM 4163 O O . ASN B 1 258 ? -9.203 -16.703 16.125 1 48.75 258 ASN B O 1
ATOM 4167 N N . VAL B 1 259 ? -10.023 -16.75 14.078 1 43.34 259 VAL B N 1
ATOM 4168 C CA . VAL B 1 259 ? -11.312 -16.609 14.75 1 43.34 259 VAL B CA 1
ATOM 4169 C C . VAL B 1 259 ? -11.781 -17.969 15.266 1 43.34 259 VAL B C 1
ATOM 4171 O O . VAL B 1 259 ? -12.203 -18.828 14.484 1 43.34 259 VAL B O 1
ATOM 4174 N N . GLY B 1 260 ? -11.102 -18.641 16.031 1 36.53 260 GLY B N 1
ATOM 4175 C CA . GLY B 1 260 ? -11.516 -19.812 16.766 1 36.53 260 GLY B CA 1
ATOM 4176 C C . GLY B 1 260 ? -12.945 -19.734 17.266 1 36.53 260 GLY B C 1
ATOM 4177 O O . GLY B 1 260 ? -13.539 -18.656 17.297 1 36.53 260 GLY B O 1
ATOM 4178 N N . PRO B 1 261 ? -13.727 -20.844 17.109 1 33.03 261 PRO B N 1
ATOM 4179 C CA . PRO B 1 261 ? -15.039 -20.969 17.75 1 33.03 261 PRO B CA 1
ATOM 4180 C C . PRO B 1 261 ? -15.062 -20.391 19.156 1 33.03 261 PRO B C 1
ATOM 4182 O O . PRO B 1 261 ? -14.062 -20.484 19.875 1 33.03 261 PRO B O 1
ATOM 4185 N N . THR B 1 262 ? -15.68 -19.297 19.375 1 32.25 262 THR B N 1
ATOM 4186 C CA . THR B 1 262 ? -16.047 -19.016 20.766 1 32.25 262 THR B CA 1
ATOM 4187 C C . THR B 1 262 ? -16.609 -20.266 21.438 1 32.25 262 THR B C 1
ATOM 4189 O O . THR B 1 262 ? -17.656 -20.781 21.031 1 32.25 262 THR B O 1
ATOM 4192 N N . THR B 1 263 ? -15.859 -21.234 21.734 1 30.5 263 THR B N 1
ATOM 4193 C CA . THR B 1 263 ? -16.297 -22.359 22.562 1 30.5 263 THR B CA 1
ATOM 4194 C C . THR B 1 263 ? -17.172 -21.875 23.703 1 30.5 263 THR B C 1
ATOM 4196 O O . THR B 1 263 ? -16.734 -21.062 24.531 1 30.5 263 THR B O 1
ATOM 4199 N N . ALA B 1 264 ? -18.516 -22.047 23.516 1 30.7 264 ALA B N 1
ATOM 4200 C CA . ALA B 1 264 ? -19.469 -22.062 24.625 1 30.7 264 ALA B CA 1
ATOM 4201 C C . ALA B 1 264 ? -19 -23 25.734 1 30.7 264 ALA B C 1
ATOM 4203 O O . ALA B 1 264 ? -18.922 -24.219 25.516 1 30.7 264 ALA B O 1
ATOM 4204 N N . THR B 1 265 ? -18.047 -22.703 26.578 1 30.77 265 THR B N 1
ATOM 4205 C CA . THR B 1 265 ? -17.781 -23.438 27.797 1 30.77 265 THR B CA 1
ATOM 4206 C C . THR B 1 265 ? -19.062 -23.672 28.594 1 30.77 265 THR B C 1
ATOM 4208 O O . THR B 1 265 ? -19.609 -22.734 29.172 1 30.77 265 THR B O 1
ATOM 4211 N N . THR B 1 266 ? -20.094 -24.266 27.969 1 28.8 266 THR B N 1
ATOM 4212 C CA . THR B 1 266 ? -21.125 -24.797 28.844 1 28.8 266 THR B CA 1
ATOM 4213 C C . THR B 1 266 ? -20.531 -25.781 29.859 1 28.8 266 THR B C 1
ATOM 4215 O O . THR B 1 266 ? -20 -26.828 29.469 1 28.8 266 THR B O 1
ATOM 4218 N N . ALA B 1 267 ? -20.062 -25.391 31.078 1 28.97 267 ALA B N 1
ATOM 4219 C CA . ALA B 1 267 ? -19.75 -26.109 32.312 1 28.97 267 ALA B CA 1
ATOM 4220 C C . ALA B 1 267 ? -20.906 -27.016 32.719 1 28.97 267 ALA B C 1
ATOM 4222 O O . ALA B 1 267 ? -21.969 -26.531 33.125 1 28.97 267 ALA B O 1
ATOM 4223 N N . SER B 1 268 ? -21.172 -28.078 32.031 1 26.36 268 SER B N 1
ATOM 4224 C CA . SER B 1 268 ? -22.062 -29.141 32.438 1 26.36 268 SER B CA 1
ATOM 4225 C C . SER B 1 268 ? -21.562 -29.797 33.75 1 26.36 268 SER B C 1
ATOM 4227 O O . SER B 1 268 ? -22.188 -30.75 34.219 1 26.36 268 SER B O 1
ATOM 4229 N N . LYS B 1 269 ? -20.484 -29.5 34.438 1 27.58 269 LYS B N 1
ATOM 4230 C CA . LYS B 1 269 ? -20.094 -30.641 35.25 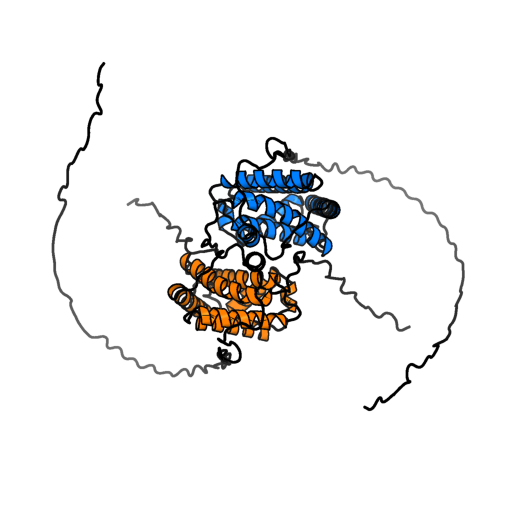1 27.58 269 LYS B CA 1
ATOM 4231 C C . LYS B 1 269 ? -21.125 -30.922 36.344 1 27.58 269 LYS B C 1
ATOM 4233 O O . LYS B 1 269 ? -21.094 -31.969 37 1 27.58 269 LYS B O 1
ATOM 4238 N N . SER B 1 270 ? -21.781 -29.969 37.125 1 27.3 270 SER B N 1
ATOM 4239 C CA . SER B 1 270 ? -21.906 -30.391 38.5 1 27.3 270 SER B CA 1
ATOM 4240 C C . SER B 1 270 ? -22.953 -31.5 38.656 1 27.3 270 SER B C 1
ATOM 4242 O O . SER B 1 270 ? -24.141 -31.281 38.344 1 27.3 270 SER B O 1
ATOM 4244 N N . ALA B 1 271 ? -22.578 -32.75 38.344 1 24.19 271 ALA B N 1
ATOM 4245 C CA . ALA B 1 271 ? -23.266 -33.844 39.031 1 24.19 271 ALA B CA 1
ATOM 4246 C C . ALA B 1 271 ? -23.047 -33.781 40.531 1 24.19 271 ALA B C 1
ATOM 4248 O O . ALA B 1 271 ? -21.984 -33.344 41 1 24.19 271 ALA B O 1
#

InterPro domains:
  IPR000971 Globin [PF00042] (133-231)
  IPR000971 Globin [PS01033] (103-242)
  IPR009050 Globin-like superfamily [SSF46458] (109-239)
  IPR012292 Globin/Protoglobin [G3DSA:1.10.490.10] (96-241)
  IPR044399 Myoglobin-like, M family globin domain [cd01040] (124-237)

Organism: NCBI:txid157072